Protein AF-A0A914MC31-F1 (afdb_monomer_lite)

Structure (mmCIF, N/CA/C/O backbone):
data_AF-A0A914MC31-F1
#
_entry.id   AF-A0A914MC31-F1
#
loop_
_atom_site.group_PDB
_atom_site.id
_atom_site.type_symbol
_atom_site.label_atom_id
_atom_site.label_alt_id
_atom_site.label_comp_id
_atom_site.label_asym_id
_atom_site.label_entity_id
_atom_site.label_seq_id
_atom_site.pdbx_PDB_ins_code
_atom_site.Cartn_x
_atom_site.Cartn_y
_atom_site.Cartn_z
_atom_site.occupancy
_atom_site.B_iso_or_equiv
_atom_site.auth_seq_id
_atom_site.auth_comp_id
_atom_site.auth_asym_id
_atom_site.auth_atom_id
_atom_site.pdbx_PDB_model_num
ATOM 1 N N . MET A 1 1 ? 20.622 55.349 9.984 1.00 47.53 1 MET A N 1
ATOM 2 C CA . MET A 1 1 ? 20.287 54.277 10.949 1.00 47.53 1 MET A CA 1
ATOM 3 C C . MET A 1 1 ? 21.203 53.096 10.656 1.00 47.53 1 MET A C 1
ATOM 5 O O . MET A 1 1 ? 21.374 52.812 9.478 1.00 47.53 1 MET A O 1
ATOM 9 N N . ASP A 1 2 ? 21.832 52.463 11.654 1.00 40.00 2 ASP A N 1
ATOM 10 C CA . ASP A 1 2 ? 22.682 51.282 11.408 1.00 40.00 2 ASP A CA 1
ATOM 11 C C . ASP A 1 2 ? 21.785 50.074 11.056 1.00 40.00 2 ASP A C 1
ATOM 13 O O . ASP A 1 2 ? 21.033 49.616 11.924 1.00 40.00 2 ASP A O 1
ATOM 17 N N . PRO A 1 3 ? 21.838 49.535 9.819 1.00 42.19 3 PRO A N 1
ATOM 18 C CA . PRO A 1 3 ? 20.983 48.425 9.386 1.00 42.19 3 PRO A CA 1
ATOM 19 C C . PRO A 1 3 ? 21.144 47.166 10.245 1.00 42.19 3 PRO A C 1
ATOM 21 O O . PRO A 1 3 ? 20.273 46.301 10.265 1.00 42.19 3 PRO A O 1
ATOM 24 N N . ARG A 1 4 ? 22.253 47.052 10.984 1.00 41.00 4 ARG A N 1
ATOM 25 C CA . ARG A 1 4 ?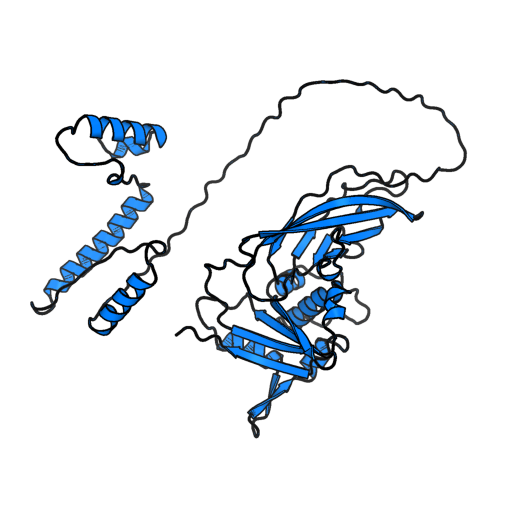 22.544 45.912 11.862 1.00 41.00 4 ARG A CA 1
ATOM 26 C C . ARG A 1 4 ? 21.631 45.863 13.089 1.00 41.00 4 ARG A C 1
ATOM 28 O O . ARG A 1 4 ? 21.454 44.783 13.650 1.00 41.00 4 ARG A O 1
ATOM 35 N N . LEU A 1 5 ? 21.046 46.996 13.489 1.00 44.22 5 LEU A N 1
ATOM 36 C CA . LEU A 1 5 ? 20.143 47.096 14.642 1.00 44.22 5 LEU A CA 1
ATOM 37 C C . LEU A 1 5 ? 18.710 46.644 14.321 1.00 44.22 5 LEU A C 1
ATOM 39 O O . LEU A 1 5 ? 17.993 46.242 15.233 1.00 44.22 5 LEU A O 1
ATOM 43 N N . LEU A 1 6 ? 18.324 46.609 13.039 1.00 45.72 6 LEU A N 1
ATOM 44 C CA . LEU A 1 6 ? 17.012 46.116 12.597 1.00 45.72 6 LEU A CA 1
ATOM 45 C C . LEU A 1 6 ? 16.826 44.620 12.884 1.00 45.72 6 LEU A C 1
ATOM 47 O O . LEU A 1 6 ? 15.713 44.167 13.105 1.00 45.72 6 LEU A O 1
ATOM 51 N N . ASN A 1 7 ? 17.919 43.861 12.979 1.00 42.78 7 ASN A N 1
ATOM 52 C CA . ASN A 1 7 ? 17.885 42.423 13.259 1.00 42.78 7 ASN A CA 1
ATOM 53 C C . ASN A 1 7 ? 17.535 42.073 14.715 1.00 42.78 7 ASN A C 1
ATOM 55 O O . ASN A 1 7 ? 17.417 40.893 15.036 1.00 42.78 7 ASN A O 1
ATOM 59 N N . LYS A 1 8 ? 17.437 43.067 15.608 1.00 46.97 8 LYS A N 1
ATOM 60 C CA . LYS A 1 8 ? 17.101 42.867 17.028 1.00 46.97 8 LYS A CA 1
ATOM 61 C C . LYS A 1 8 ? 15.636 43.162 17.355 1.00 46.97 8 LYS A C 1
ATOM 63 O O . LYS A 1 8 ? 15.238 42.982 18.499 1.00 46.97 8 LYS A O 1
ATOM 68 N N . ILE A 1 9 ? 14.862 43.616 16.374 1.00 49.84 9 ILE A N 1
ATOM 69 C CA . ILE A 1 9 ? 13.444 43.956 16.520 1.00 49.84 9 ILE A CA 1
ATOM 70 C C . ILE A 1 9 ? 12.590 43.029 15.654 1.00 49.84 9 ILE A C 1
ATOM 72 O O . ILE A 1 9 ? 13.090 42.413 14.707 1.00 49.84 9 ILE A O 1
ATOM 76 N N . SER A 1 10 ? 11.315 42.886 16.010 1.00 52.56 10 SER A N 1
ATOM 77 C CA . SER A 1 10 ? 10.409 41.930 15.366 1.00 52.56 10 SER A CA 1
ATOM 78 C C . SER A 1 10 ? 10.195 42.251 13.884 1.00 52.56 10 SER A C 1
ATOM 80 O O . SER A 1 10 ? 10.360 43.389 13.443 1.00 52.56 10 SER A O 1
ATOM 82 N N . ILE A 1 11 ? 9.806 41.254 13.082 1.00 47.78 11 ILE A N 1
ATOM 83 C CA . ILE A 1 11 ? 9.646 41.449 11.634 1.00 47.78 11 ILE A CA 1
ATOM 84 C C . ILE A 1 11 ? 8.566 42.490 11.305 1.00 47.78 11 ILE A C 1
ATOM 86 O O . ILE A 1 11 ? 8.736 43.268 10.369 1.00 47.78 11 ILE A O 1
ATOM 90 N N . GLN A 1 12 ? 7.505 42.586 12.118 1.00 50.78 12 GLN A N 1
ATOM 91 C CA . GLN A 1 12 ? 6.518 43.662 12.003 1.00 50.78 12 GLN A CA 1
ATOM 92 C C . GLN A 1 12 ? 7.138 45.049 12.244 1.00 50.78 12 GLN A C 1
ATOM 94 O O . GLN A 1 12 ? 6.858 45.978 11.485 1.00 50.78 12 GLN A O 1
ATOM 99 N N . GLU A 1 13 ? 8.014 45.202 13.239 1.00 54.34 13 GLU A N 1
ATOM 100 C CA . GLU A 1 13 ? 8.697 46.475 13.514 1.00 54.34 13 GLU A CA 1
ATOM 101 C C . GLU A 1 13 ? 9.736 46.824 12.442 1.00 54.34 13 GLU A C 1
ATOM 103 O O . GLU A 1 13 ? 9.889 47.995 12.089 1.00 54.34 13 GLU A O 1
ATOM 108 N N . GLN A 1 14 ? 10.403 45.826 11.852 1.00 51.56 14 GLN A N 1
ATOM 109 C CA . GLN A 1 14 ? 11.283 46.030 10.696 1.00 51.56 14 GLN A CA 1
ATOM 110 C C . GLN A 1 14 ? 10.497 46.562 9.492 1.00 51.56 14 GLN A C 1
ATOM 112 O O . GLN A 1 14 ? 10.895 47.562 8.892 1.00 51.56 14 GLN A O 1
ATOM 117 N N . PHE A 1 15 ? 9.340 45.965 9.185 1.00 50.34 15 PHE A N 1
ATOM 118 C CA . PHE A 1 15 ? 8.448 46.445 8.126 1.00 50.34 15 PHE A CA 1
ATOM 119 C C . PHE A 1 15 ? 7.983 47.882 8.372 1.00 50.34 15 PHE A C 1
ATOM 121 O O . PHE A 1 15 ? 7.946 48.690 7.441 1.00 50.34 15 PHE A O 1
ATOM 128 N N . GLN A 1 16 ? 7.674 48.225 9.622 1.00 57.97 16 GLN A N 1
ATOM 129 C CA . GLN A 1 16 ? 7.214 49.567 9.955 1.00 57.97 16 GLN A CA 1
ATOM 130 C C . GLN A 1 16 ? 8.337 50.611 9.944 1.00 57.97 16 GLN A C 1
ATOM 132 O O . GLN A 1 16 ? 8.122 51.753 9.529 1.00 57.97 16 GLN A O 1
ATOM 137 N N . THR A 1 17 ? 9.560 50.201 10.278 1.00 60.12 17 THR A N 1
ATOM 138 C CA . THR A 1 17 ? 10.767 51.033 10.167 1.00 60.12 17 THR A CA 1
ATOM 139 C C . THR A 1 17 ? 11.109 51.320 8.702 1.00 60.12 17 THR A C 1
ATOM 141 O O . THR A 1 17 ? 11.410 52.459 8.348 1.00 60.12 17 THR A O 1
ATOM 144 N N . VAL A 1 18 ? 10.979 50.318 7.826 1.00 54.88 18 VAL A N 1
ATOM 145 C CA . VAL A 1 18 ? 11.188 50.455 6.374 1.00 54.88 18 VAL A CA 1
ATOM 146 C C . VAL A 1 18 ? 10.116 51.340 5.730 1.00 54.88 18 VAL A C 1
ATOM 148 O O . VAL A 1 18 ? 10.457 52.238 4.962 1.00 54.88 18 VAL A O 1
ATOM 151 N N . LYS A 1 19 ? 8.836 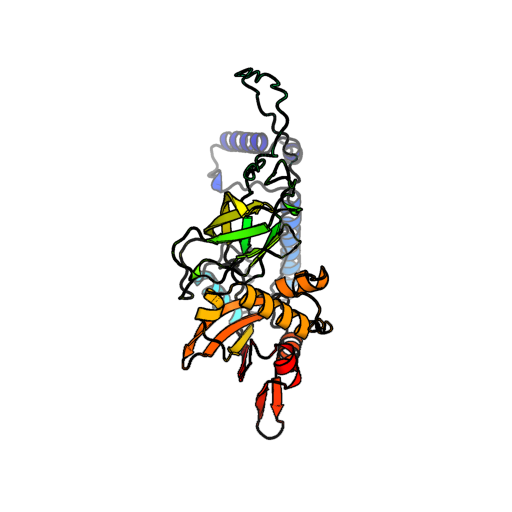51.180 6.100 1.00 55.59 19 LYS A N 1
ATOM 152 C CA . LYS A 1 19 ? 7.756 52.085 5.660 1.00 55.59 19 LYS A CA 1
ATOM 153 C C . LYS A 1 19 ? 8.003 53.535 6.081 1.00 55.59 19 LYS A C 1
ATOM 155 O O . LYS A 1 19 ? 7.802 54.447 5.282 1.00 55.59 19 LYS A O 1
ATOM 160 N N . THR A 1 20 ? 8.476 53.748 7.309 1.00 62.16 20 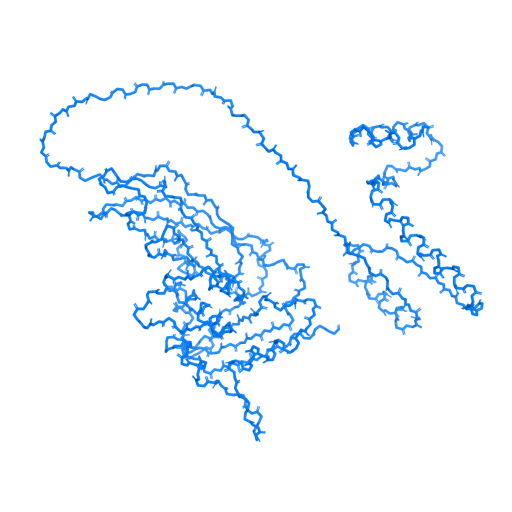THR A N 1
ATOM 161 C CA . THR A 1 20 ? 8.802 55.087 7.824 1.00 62.16 20 THR A CA 1
ATOM 162 C C . THR A 1 20 ? 9.966 55.704 7.043 1.00 62.16 20 THR A C 1
ATOM 164 O O . THR A 1 20 ? 9.860 56.840 6.590 1.00 62.16 20 THR A O 1
ATOM 167 N N . LEU A 1 21 ? 11.031 54.942 6.775 1.00 55.03 21 LEU A N 1
ATOM 168 C CA . LEU A 1 21 ? 12.175 55.380 5.961 1.00 55.03 21 LEU A CA 1
ATOM 169 C C . LEU A 1 21 ? 11.783 55.749 4.524 1.00 55.03 21 LEU A C 1
ATOM 171 O O . LEU A 1 21 ? 12.194 56.794 4.025 1.00 55.03 21 LEU A O 1
ATOM 175 N N . LEU A 1 22 ? 10.943 54.943 3.873 1.00 52.25 22 LEU A N 1
ATOM 176 C CA . LEU A 1 22 ? 10.451 55.237 2.523 1.00 52.25 22 LEU A CA 1
ATOM 177 C C . LEU A 1 22 ? 9.565 56.485 2.489 1.00 52.25 22 LEU A C 1
ATOM 179 O O . LEU A 1 22 ? 9.639 57.267 1.546 1.00 52.25 22 LEU A O 1
ATOM 183 N N . SER A 1 23 ? 8.797 56.737 3.553 1.00 56.56 23 SER A N 1
ATOM 184 C CA . SER A 1 23 ? 8.003 57.965 3.681 1.00 56.56 23 SER A CA 1
ATOM 185 C C . SER A 1 23 ? 8.845 59.235 3.872 1.00 56.56 23 SER A C 1
ATOM 187 O O . SER A 1 23 ? 8.339 60.335 3.648 1.00 56.56 23 SER A O 1
ATOM 189 N N . MET A 1 24 ? 10.121 59.099 4.257 1.00 53.97 24 MET A N 1
ATOM 190 C CA . MET A 1 24 ? 11.084 60.204 4.363 1.00 53.97 24 MET A CA 1
ATOM 191 C C . MET A 1 24 ? 11.838 60.459 3.047 1.00 53.97 24 MET A C 1
ATOM 193 O O . MET A 1 24 ? 12.352 61.553 2.840 1.00 53.97 24 MET A O 1
ATOM 197 N N . LEU A 1 25 ? 11.858 59.492 2.123 1.00 54.97 25 LEU A N 1
ATOM 198 C CA . LEU A 1 25 ? 12.579 59.539 0.842 1.00 54.97 25 LEU A CA 1
ATOM 199 C C . LEU A 1 25 ? 11.704 60.039 -0.327 1.00 54.97 25 LEU A C 1
ATOM 201 O O . LEU A 1 25 ? 11.872 59.598 -1.465 1.00 54.97 25 LEU A O 1
ATOM 205 N N . LYS A 1 26 ? 10.784 60.978 -0.054 1.00 47.59 26 LYS A N 1
ATOM 206 C CA . LYS A 1 26 ? 9.649 61.405 -0.911 1.00 47.59 26 LYS A CA 1
ATOM 207 C C . LYS A 1 26 ? 9.943 61.782 -2.375 1.00 47.59 26 LYS A C 1
ATOM 209 O O . LYS A 1 26 ? 8.991 61.899 -3.134 1.00 47.59 26 LYS A O 1
ATOM 214 N N . ASN A 1 27 ? 11.201 61.920 -2.794 1.00 49.31 27 ASN A N 1
ATOM 215 C CA . ASN A 1 27 ? 11.576 62.204 -4.188 1.00 49.31 27 ASN A CA 1
ATOM 216 C C . ASN A 1 27 ? 12.227 61.023 -4.929 1.00 49.31 27 ASN A C 1
ATOM 218 O O . ASN A 1 27 ? 12.765 61.209 -6.016 1.00 49.31 27 ASN A O 1
ATOM 222 N N . THR A 1 28 ? 12.183 59.808 -4.380 1.00 48.12 28 THR A N 1
ATOM 223 C CA . THR A 1 28 ? 12.681 58.609 -5.074 1.00 48.12 28 THR A CA 1
ATOM 224 C C . THR A 1 28 ? 11.545 57.624 -5.342 1.00 48.12 28 THR A C 1
ATOM 226 O O . THR A 1 28 ? 10.746 57.338 -4.455 1.00 48.12 28 THR A O 1
ATOM 229 N N . GLN A 1 29 ? 11.458 57.119 -6.581 1.00 48.12 29 GLN A N 1
ATOM 230 C CA . GLN A 1 29 ? 10.428 56.184 -7.075 1.00 48.12 29 GLN A CA 1
ATOM 231 C C . GLN A 1 29 ? 10.579 54.752 -6.515 1.00 48.12 29 GLN A C 1
ATOM 233 O O . GLN A 1 29 ? 10.345 53.777 -7.221 1.00 48.12 29 GLN A O 1
ATOM 238 N N . LEU A 1 30 ? 10.988 54.599 -5.258 1.00 41.56 30 LEU A N 1
ATOM 239 C CA . LEU A 1 30 ? 11.102 53.292 -4.614 1.00 41.56 30 LEU A CA 1
ATOM 240 C C . LEU A 1 30 ? 9.732 52.864 -4.078 1.00 41.56 30 LEU A C 1
ATOM 242 O O . LEU A 1 30 ? 9.217 53.450 -3.123 1.00 41.56 30 LEU A O 1
ATOM 246 N N . ARG A 1 31 ? 9.123 51.846 -4.697 1.00 42.47 31 ARG A N 1
ATOM 247 C CA . ARG A 1 31 ? 7.856 51.255 -4.242 1.00 42.47 31 ARG A CA 1
ATOM 248 C C . ARG A 1 31 ? 8.165 50.168 -3.213 1.00 42.47 31 ARG A C 1
ATOM 250 O O . ARG A 1 31 ? 9.202 49.519 -3.276 1.00 42.47 31 ARG A O 1
ATOM 257 N N . MET A 1 32 ? 7.248 49.896 -2.277 1.00 38.44 32 MET A N 1
ATOM 258 C CA . MET A 1 32 ? 7.446 48.795 -1.312 1.00 38.44 32 MET A CA 1
ATOM 259 C C . MET A 1 32 ? 7.639 47.428 -1.987 1.00 38.44 32 MET A C 1
ATOM 261 O O . MET A 1 32 ? 8.303 46.571 -1.417 1.00 38.44 32 MET A O 1
ATOM 265 N N . GLY A 1 33 ? 7.092 47.225 -3.190 1.00 38.06 33 GLY A N 1
ATOM 266 C CA . GLY A 1 33 ? 7.330 46.007 -3.974 1.00 38.06 33 GLY A CA 1
ATOM 267 C C . GLY A 1 33 ? 8.795 45.814 -4.386 1.00 38.06 33 GLY A C 1
ATOM 268 O O . GLY A 1 33 ? 9.215 44.684 -4.623 1.00 38.06 33 GLY A O 1
ATOM 269 N N . ASP A 1 34 ? 9.580 46.894 -4.390 1.00 37.88 34 ASP A N 1
ATOM 270 C CA . ASP A 1 34 ? 10.984 46.906 -4.806 1.00 37.88 34 ASP A CA 1
ATOM 271 C C . ASP A 1 34 ? 11.936 46.653 -3.623 1.00 37.88 34 ASP A C 1
ATOM 273 O O . ASP A 1 34 ? 13.131 46.418 -3.806 1.00 37.88 34 ASP A O 1
ATOM 277 N N . VAL A 1 35 ? 11.420 46.681 -2.387 1.00 38.72 35 VAL A N 1
ATOM 278 C CA . VAL A 1 35 ? 12.211 46.494 -1.167 1.00 38.72 35 VAL A CA 1
ATOM 279 C C . VAL A 1 35 ? 11.980 45.093 -0.617 1.00 38.72 35 VAL A C 1
ATOM 281 O O . VAL A 1 35 ? 11.004 44.825 0.083 1.00 38.72 35 VAL A O 1
ATOM 284 N N . ARG A 1 36 ? 12.916 44.186 -0.905 1.00 40.94 36 ARG A N 1
ATOM 285 C CA . ARG A 1 36 ? 12.921 42.834 -0.334 1.00 40.94 36 ARG A CA 1
ATOM 286 C C . ARG A 1 36 ? 13.782 42.796 0.932 1.00 40.94 36 ARG A C 1
ATOM 288 O O . ARG A 1 36 ? 14.968 43.120 0.900 1.00 40.94 36 ARG A O 1
ATOM 295 N N . ILE A 1 37 ? 13.179 42.405 2.055 1.00 42.41 37 ILE A N 1
ATOM 296 C CA . ILE A 1 37 ? 13.864 42.225 3.342 1.00 42.41 37 ILE A CA 1
ATOM 297 C C . ILE A 1 37 ? 14.233 40.749 3.473 1.00 42.41 37 ILE A C 1
ATOM 299 O O . ILE A 1 37 ? 13.364 39.883 3.393 1.00 42.41 37 ILE A O 1
ATOM 303 N N . PHE A 1 38 ? 15.515 40.460 3.690 1.00 45.47 38 PHE A N 1
ATOM 304 C CA . PHE A 1 38 ? 16.017 39.093 3.786 1.00 45.47 38 PHE A CA 1
ATOM 305 C C . PHE A 1 38 ? 16.661 38.816 5.152 1.00 45.47 38 PHE A C 1
ATOM 307 O O . PHE A 1 38 ? 17.344 39.692 5.690 1.00 45.47 38 PHE A O 1
ATOM 314 N N . PRO A 1 39 ? 16.533 37.590 5.697 1.00 40.59 39 PRO A N 1
ATOM 315 C CA . PRO A 1 39 ? 17.314 37.160 6.854 1.00 40.59 39 PRO A CA 1
ATOM 316 C C . PRO A 1 39 ? 18.818 37.282 6.575 1.00 40.59 39 PRO A C 1
ATOM 318 O O . PRO A 1 39 ? 19.272 37.010 5.465 1.00 40.59 39 PRO A O 1
ATOM 321 N N . ARG A 1 40 ? 19.633 37.628 7.580 1.00 42.25 40 ARG A N 1
ATOM 322 C CA . ARG A 1 40 ? 21.090 37.798 7.400 1.00 42.25 40 ARG A CA 1
ATOM 323 C C . ARG A 1 40 ? 21.762 36.579 6.752 1.00 42.25 40 ARG A C 1
ATOM 325 O O . ARG A 1 40 ? 22.634 36.753 5.912 1.00 42.25 40 ARG A O 1
ATOM 332 N N . SER A 1 41 ? 21.321 35.363 7.076 1.00 43.75 41 SER A N 1
ATOM 333 C CA . SER A 1 41 ? 21.832 34.121 6.474 1.00 43.75 41 SER A CA 1
ATOM 334 C C . SER A 1 41 ? 21.543 34.001 4.972 1.00 43.75 41 SER A C 1
ATOM 336 O O . SER A 1 41 ? 22.281 33.329 4.255 1.00 43.75 41 SER A O 1
ATOM 338 N N . TYR A 1 42 ? 20.483 34.644 4.483 1.00 46.06 42 TYR A N 1
ATOM 339 C CA . TYR A 1 42 ? 20.188 34.773 3.059 1.00 46.06 42 TYR A CA 1
ATOM 340 C C . TYR A 1 42 ? 21.088 35.833 2.418 1.00 46.06 42 TYR A C 1
ATOM 342 O O . TYR A 1 42 ? 21.636 35.614 1.346 1.00 46.06 42 TYR A O 1
ATOM 350 N N . LEU A 1 43 ? 21.313 36.954 3.106 1.00 46.62 43 LEU A N 1
ATOM 351 C CA . LEU A 1 43 ? 22.122 38.063 2.599 1.00 46.62 43 LEU A CA 1
ATOM 352 C C . LEU A 1 43 ? 23.620 37.713 2.517 1.00 46.62 43 LEU A C 1
ATOM 354 O O . LEU A 1 43 ? 24.282 38.102 1.561 1.00 46.62 43 LEU A O 1
ATOM 358 N N . GLU A 1 44 ? 24.147 36.922 3.459 1.00 49.12 44 GLU A N 1
ATOM 359 C CA . GLU A 1 44 ? 25.516 36.382 3.373 1.00 49.12 44 GLU A CA 1
ATOM 360 C C . GLU A 1 44 ? 25.662 35.349 2.241 1.00 49.12 44 GLU A C 1
ATOM 362 O O . GLU A 1 44 ? 26.697 35.309 1.579 1.00 49.12 44 GLU A O 1
ATOM 367 N N . ARG A 1 45 ? 24.617 34.559 1.949 1.00 52.69 45 ARG A N 1
ATOM 368 C CA . ARG A 1 45 ? 24.602 33.617 0.814 1.00 52.69 45 ARG A CA 1
ATOM 369 C C . ARG A 1 45 ? 24.474 34.326 -0.532 1.00 52.69 45 ARG A C 1
ATOM 371 O O . ARG A 1 45 ? 25.203 33.997 -1.458 1.00 52.69 45 ARG A O 1
ATOM 378 N N . TYR A 1 46 ? 23.634 35.354 -0.615 1.00 50.97 46 TYR A N 1
ATOM 379 C CA . TYR A 1 46 ? 23.567 36.240 -1.774 1.00 50.97 46 TYR A CA 1
ATOM 380 C C . TYR A 1 46 ? 24.924 36.904 -2.026 1.00 50.97 46 TYR A C 1
ATOM 382 O O . TYR A 1 46 ? 25.436 36.853 -3.137 1.00 50.97 46 TYR A O 1
ATOM 390 N N . ARG A 1 47 ? 25.575 37.429 -0.978 1.00 54.53 47 ARG A N 1
ATOM 391 C CA . ARG A 1 47 ? 26.940 37.971 -1.069 1.00 54.53 47 ARG A CA 1
ATOM 392 C C . ARG A 1 47 ? 27.968 36.934 -1.501 1.00 54.53 47 ARG A C 1
ATOM 394 O O . ARG A 1 47 ? 28.893 37.307 -2.213 1.00 54.53 47 ARG A O 1
ATOM 401 N N . LEU A 1 48 ? 27.830 35.673 -1.092 1.00 56.22 48 LEU A N 1
ATOM 402 C CA . LEU A 1 48 ? 28.703 34.587 -1.535 1.00 56.22 48 LEU A CA 1
ATOM 403 C C . LEU A 1 48 ? 28.550 34.348 -3.041 1.00 56.22 48 LEU A C 1
ATOM 405 O O . LEU A 1 48 ? 29.551 34.379 -3.744 1.00 56.22 48 LEU A O 1
ATOM 409 N N . VAL A 1 49 ? 27.316 34.224 -3.538 1.00 51.94 49 VAL A N 1
ATOM 410 C CA . VAL A 1 49 ? 27.023 34.096 -4.978 1.00 51.94 49 VAL A CA 1
ATOM 411 C C . VAL A 1 49 ? 27.535 35.314 -5.745 1.00 51.94 49 VAL A C 1
ATOM 413 O O . VAL A 1 49 ? 28.242 35.170 -6.734 1.00 51.94 49 VAL A O 1
ATOM 416 N N . THR A 1 50 ? 27.276 36.527 -5.254 1.00 52.88 50 THR A N 1
ATOM 417 C CA . THR A 1 50 ? 27.793 37.762 -5.854 1.00 52.88 50 THR A CA 1
ATOM 418 C C . THR A 1 50 ? 29.325 37.804 -5.845 1.00 52.88 50 THR A C 1
ATOM 420 O O . THR A 1 50 ? 29.924 38.211 -6.832 1.00 52.88 50 THR A O 1
ATOM 423 N N . LYS A 1 51 ? 29.988 37.347 -4.776 1.00 61.69 51 LYS A N 1
ATOM 424 C CA . LYS A 1 51 ? 31.453 37.256 -4.697 1.00 61.69 51 LYS A CA 1
ATOM 425 C C . LYS A 1 51 ? 32.004 36.234 -5.693 1.00 61.69 51 LYS A C 1
ATOM 427 O O . LYS A 1 51 ? 33.005 36.526 -6.338 1.00 61.69 51 LYS A O 1
ATOM 432 N N . THR A 1 52 ? 31.347 35.087 -5.853 1.00 56.25 52 THR A N 1
ATOM 433 C CA . THR A 1 52 ? 31.683 34.078 -6.866 1.00 56.25 52 THR A CA 1
ATOM 434 C C . THR A 1 52 ? 31.508 34.640 -8.276 1.00 56.25 52 THR A C 1
ATOM 436 O O . THR A 1 52 ? 32.402 34.474 -9.098 1.00 56.25 52 THR A O 1
ATOM 439 N N . LEU A 1 53 ? 30.437 35.397 -8.533 1.00 53.03 53 LEU A N 1
ATOM 440 C CA . LEU A 1 53 ? 30.226 36.109 -9.798 1.00 53.03 53 LEU A CA 1
ATOM 441 C C . LEU A 1 53 ? 31.302 37.175 -10.053 1.00 53.03 53 LEU A C 1
ATOM 443 O O . LEU A 1 53 ? 31.802 37.266 -11.168 1.00 53.03 53 LEU A O 1
ATOM 447 N N . TYR A 1 54 ? 31.725 37.932 -9.034 1.00 55.38 54 TYR A N 1
ATOM 448 C CA . TYR A 1 54 ? 32.844 38.876 -9.153 1.00 55.38 54 TYR A CA 1
ATOM 449 C C . TYR A 1 54 ? 34.183 38.174 -9.407 1.00 55.38 54 TYR A C 1
ATOM 451 O O . TYR A 1 54 ? 34.996 38.685 -10.170 1.00 55.38 54 TYR A O 1
ATOM 459 N N . GLN A 1 55 ? 34.416 37.009 -8.798 1.00 58.59 55 GLN A N 1
ATOM 460 C CA . GLN A 1 55 ? 35.617 36.201 -9.029 1.00 58.59 55 GLN A CA 1
ATOM 461 C C . GLN A 1 55 ? 35.636 35.606 -10.445 1.00 58.59 55 GLN A C 1
ATOM 463 O O . GLN A 1 55 ? 36.666 35.658 -11.118 1.00 58.59 55 GLN A O 1
ATOM 468 N N . LEU A 1 56 ? 34.490 35.117 -10.928 1.00 55.94 56 LEU A N 1
ATOM 469 C CA . LEU A 1 56 ? 34.285 34.708 -12.320 1.00 55.94 56 LEU A CA 1
ATOM 470 C C . LEU A 1 56 ? 34.538 35.884 -13.275 1.00 55.94 56 LEU A C 1
ATOM 472 O O . LEU A 1 56 ? 35.350 35.754 -14.184 1.00 55.94 56 LEU A O 1
ATOM 476 N N . ALA A 1 57 ? 33.950 37.054 -13.011 1.00 51.44 57 ALA A N 1
ATOM 477 C CA . ALA A 1 57 ? 34.163 38.274 -13.792 1.00 51.44 57 ALA A CA 1
ATOM 478 C C . ALA A 1 57 ? 35.630 38.740 -13.797 1.00 51.44 57 ALA A C 1
ATOM 480 O O . ALA A 1 57 ? 36.134 39.162 -14.832 1.00 51.44 57 ALA A O 1
ATOM 481 N N . SER A 1 58 ? 36.359 38.616 -12.682 1.00 55.81 58 SER A N 1
ATOM 482 C CA . SER A 1 58 ? 37.788 38.962 -12.640 1.00 55.81 58 SER A CA 1
ATOM 483 C C . SER A 1 58 ? 38.677 37.993 -13.427 1.00 55.81 58 SER A C 1
ATOM 485 O O . SER A 1 58 ? 39.723 38.402 -13.925 1.00 55.81 58 SER A O 1
ATOM 487 N N . ASN A 1 59 ? 38.247 36.737 -13.588 1.00 53.81 59 ASN A N 1
ATOM 488 C CA . ASN A 1 59 ? 38.930 35.737 -14.414 1.00 53.81 59 ASN A CA 1
ATOM 489 C C . ASN A 1 59 ? 38.600 35.884 -15.912 1.00 53.81 59 ASN A C 1
ATOM 491 O O . ASN A 1 59 ? 39.331 35.360 -16.751 1.00 53.81 59 ASN A O 1
ATOM 495 N N . ILE A 1 60 ? 37.531 36.613 -16.255 1.00 48.53 60 ILE A N 1
ATOM 496 C CA . ILE A 1 60 ? 37.105 36.884 -17.637 1.00 48.53 60 ILE A CA 1
ATOM 497 C C . ILE A 1 60 ? 38.010 37.915 -18.335 1.00 48.53 60 ILE A C 1
ATOM 499 O O . ILE A 1 60 ? 38.124 37.874 -19.553 1.00 48.53 60 ILE A O 1
ATOM 503 N N . ASN A 1 61 ? 38.772 38.737 -17.601 1.00 49.34 61 ASN A N 1
ATOM 504 C CA . ASN A 1 61 ? 39.783 39.640 -18.187 1.00 49.34 61 ASN A CA 1
ATOM 505 C C . ASN A 1 61 ? 40.936 38.913 -18.925 1.00 49.34 61 ASN A C 1
ATOM 507 O O . ASN A 1 61 ? 41.788 39.570 -19.515 1.00 49.34 61 ASN A O 1
ATOM 511 N N . ASN A 1 62 ? 40.986 37.577 -18.864 1.00 51.22 62 ASN A N 1
ATOM 512 C CA . ASN A 1 62 ? 41.931 36.724 -19.593 1.00 51.22 62 ASN A CA 1
ATOM 513 C C . ASN A 1 62 ? 41.331 36.080 -20.859 1.00 51.22 62 ASN A C 1
ATOM 515 O O . ASN A 1 62 ? 42.040 35.355 -21.556 1.00 51.22 62 ASN A O 1
ATOM 519 N N . TYR A 1 63 ? 40.046 36.305 -21.145 1.00 48.66 63 TYR A N 1
ATOM 520 C CA . TYR A 1 63 ? 39.408 35.879 -22.388 1.00 48.66 63 TYR A CA 1
ATOM 521 C C . TYR A 1 63 ? 39.386 37.040 -23.385 1.00 48.66 63 TYR A C 1
ATOM 523 O O . TYR A 1 63 ? 39.193 38.194 -23.011 1.00 48.66 63 TYR A O 1
ATOM 531 N N . ASP A 1 64 ? 39.636 36.710 -24.650 1.00 47.25 64 ASP A N 1
ATOM 532 C CA . ASP A 1 64 ? 39.734 37.637 -25.778 1.00 47.25 64 ASP A CA 1
ATOM 533 C C . ASP A 1 64 ? 38.549 38.629 -25.809 1.00 47.25 64 ASP A C 1
ATOM 535 O O . ASP A 1 64 ? 37.411 38.242 -25.529 1.00 47.25 64 ASP A O 1
ATOM 539 N N . ASN A 1 65 ? 38.807 39.899 -26.147 1.00 48.94 65 ASN A N 1
ATOM 540 C CA . ASN A 1 65 ? 37.922 41.075 -25.966 1.00 48.94 65 ASN A CA 1
ATOM 541 C C . ASN A 1 65 ? 36.557 41.037 -26.707 1.00 48.94 65 ASN A C 1
ATOM 543 O O . ASN A 1 65 ? 35.866 42.052 -26.779 1.00 48.94 65 ASN A O 1
ATOM 547 N N . ASN A 1 66 ? 36.147 39.892 -27.251 1.00 45.22 66 ASN A N 1
ATOM 548 C CA . ASN A 1 66 ? 34.934 39.719 -28.051 1.00 45.22 66 ASN A CA 1
ATOM 549 C C . ASN A 1 66 ? 33.841 38.864 -27.376 1.00 45.22 66 ASN A C 1
ATOM 551 O O . ASN A 1 66 ? 32.849 38.533 -28.023 1.00 45.22 66 ASN A O 1
ATOM 555 N N . GLY A 1 67 ? 33.983 38.500 -26.097 1.00 44.09 67 GLY A N 1
ATOM 556 C CA . GLY A 1 67 ? 32.966 37.742 -25.357 1.00 44.09 67 GLY A CA 1
ATOM 557 C C . GLY A 1 67 ? 32.019 38.624 -24.533 1.00 44.09 67 GLY A C 1
ATOM 558 O O . GLY A 1 67 ? 32.465 39.377 -23.672 1.00 44.09 67 GLY A O 1
ATOM 559 N N . VAL A 1 68 ? 30.703 38.494 -24.741 1.00 41.72 68 VAL A N 1
ATOM 560 C CA . VAL A 1 68 ? 29.675 39.060 -23.846 1.00 41.72 68 VAL A CA 1
ATOM 561 C C . VAL A 1 68 ? 29.310 38.014 -22.795 1.00 41.72 68 VAL A C 1
ATOM 563 O O . VAL A 1 68 ? 28.966 36.888 -23.142 1.00 41.72 68 VAL A O 1
ATOM 566 N N . VAL A 1 69 ? 29.359 38.384 -21.512 1.00 41.81 69 VAL A N 1
ATOM 567 C CA . VAL A 1 69 ? 28.983 37.497 -20.401 1.00 41.81 69 VAL A CA 1
ATOM 568 C C . VAL A 1 69 ? 27.712 38.010 -19.736 1.00 41.81 69 VAL A C 1
ATOM 570 O O . VAL A 1 69 ? 27.665 39.143 -19.259 1.00 41.81 69 VAL A O 1
ATOM 573 N N . ILE A 1 70 ? 26.687 37.158 -19.681 1.00 40.34 70 ILE A N 1
ATOM 574 C CA . ILE A 1 70 ? 25.411 37.431 -19.014 1.00 40.34 70 ILE A CA 1
ATOM 575 C C . ILE A 1 70 ? 25.298 36.494 -17.809 1.00 40.34 70 ILE A C 1
ATOM 577 O O . ILE A 1 70 ? 25.395 35.279 -17.951 1.00 40.34 70 ILE A O 1
ATOM 581 N N . ALA A 1 71 ? 25.092 37.059 -16.618 1.00 41.50 71 ALA A N 1
ATOM 582 C CA . ALA A 1 71 ? 24.874 36.307 -15.385 1.00 41.50 71 ALA A CA 1
ATOM 583 C C . ALA A 1 71 ? 23.437 36.521 -14.894 1.00 41.50 71 ALA A C 1
ATOM 585 O O . ALA A 1 71 ? 23.044 37.649 -14.592 1.00 41.50 71 ALA A O 1
ATOM 586 N N . LEU A 1 72 ? 22.663 35.439 -14.804 1.00 43.53 72 LEU A N 1
ATOM 587 C CA . LEU A 1 72 ? 21.261 35.457 -14.385 1.00 43.53 72 LEU A CA 1
ATOM 588 C C . LEU A 1 72 ? 21.109 34.716 -13.054 1.00 43.53 72 LEU A C 1
ATOM 590 O O . LEU A 1 72 ? 21.664 33.637 -12.867 1.00 43.53 72 LEU A O 1
ATOM 594 N N . ASN A 1 73 ? 20.358 35.302 -12.122 1.00 41.66 73 ASN A N 1
ATOM 595 C CA . ASN A 1 73 ? 19.993 34.661 -10.861 1.00 41.66 73 ASN A CA 1
ATOM 596 C C . ASN A 1 73 ? 18.522 34.263 -10.948 1.00 41.66 73 ASN A C 1
ATOM 598 O O . ASN A 1 73 ? 17.658 35.135 -10.860 1.00 41.66 73 ASN A O 1
ATOM 602 N N . ILE A 1 74 ? 18.255 32.977 -11.172 1.00 45.56 74 ILE A N 1
ATOM 603 C CA . ILE A 1 74 ? 16.907 32.489 -11.453 1.00 45.56 74 ILE A CA 1
ATOM 604 C C . ILE A 1 74 ? 16.470 31.535 -10.345 1.00 45.56 74 ILE A C 1
ATOM 606 O O . ILE A 1 74 ? 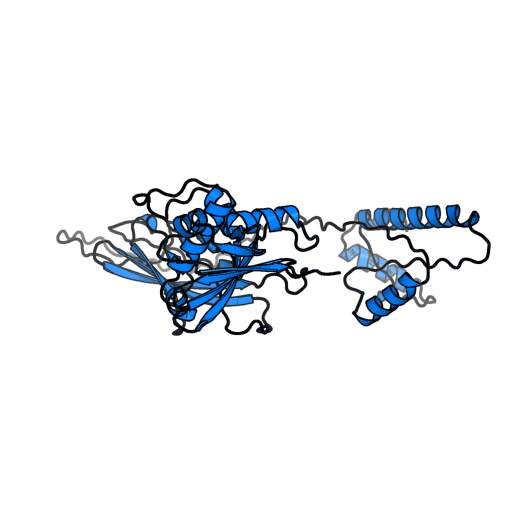17.159 30.562 -10.040 1.00 45.56 74 ILE A O 1
ATOM 610 N N . SER A 1 75 ? 15.336 31.834 -9.712 1.00 44.97 75 SER A N 1
ATOM 611 C CA . SER A 1 75 ? 14.753 30.961 -8.698 1.00 44.97 75 SER A CA 1
ATOM 612 C C . SER A 1 75 ? 13.859 29.907 -9.365 1.00 44.97 75 SER A C 1
ATOM 614 O O . SER A 1 75 ? 13.145 30.207 -10.318 1.00 44.97 75 SER A O 1
ATOM 616 N N . CYS A 1 76 ? 13.889 28.657 -8.888 1.00 38.66 76 CYS A N 1
ATOM 617 C CA . CYS A 1 76 ? 13.276 27.512 -9.587 1.00 38.66 76 CYS A CA 1
ATOM 618 C C . CYS A 1 76 ? 11.738 27.561 -9.719 1.00 38.66 76 CYS A C 1
ATOM 620 O O . CYS A 1 76 ? 11.164 26.656 -10.309 1.00 38.66 76 CYS A O 1
ATOM 622 N N . GLY A 1 77 ? 11.069 28.576 -9.162 1.00 41.44 77 GLY A N 1
ATOM 623 C CA . GLY A 1 77 ? 9.629 28.806 -9.328 1.00 41.44 77 GLY A CA 1
ATOM 624 C C . GLY A 1 77 ? 9.278 29.956 -10.279 1.00 41.44 77 GLY A C 1
ATOM 625 O O . GLY A 1 77 ? 8.103 30.278 -10.407 1.00 41.44 77 GLY A O 1
ATOM 626 N N . GLU A 1 78 ? 10.271 30.604 -10.895 1.00 39.66 78 GLU A N 1
ATOM 627 C CA . GLU A 1 78 ? 10.090 31.770 -11.777 1.00 39.66 78 GLU A CA 1
ATOM 628 C C . GLU A 1 78 ? 10.399 31.461 -13.257 1.00 39.66 78 GLU A C 1
ATOM 630 O O . GLU A 1 78 ? 10.327 32.364 -14.085 1.00 39.66 78 GLU A O 1
ATOM 635 N N . ILE A 1 79 ? 10.735 30.210 -13.598 1.00 46.72 79 ILE A N 1
ATOM 636 C CA . ILE A 1 79 ? 10.965 29.773 -14.985 1.00 46.72 79 ILE A CA 1
ATOM 637 C C . ILE A 1 79 ? 9.701 29.083 -15.481 1.00 46.72 79 ILE A C 1
ATOM 639 O O . ILE A 1 79 ? 9.365 27.998 -15.010 1.00 46.72 79 ILE A O 1
ATOM 643 N N . ASP A 1 80 ? 9.011 29.717 -16.419 1.00 44.97 80 ASP A N 1
ATOM 644 C CA . ASP A 1 80 ? 7.953 29.090 -17.199 1.00 44.97 80 ASP A CA 1
ATOM 645 C C . ASP A 1 80 ? 8.535 28.367 -18.428 1.00 44.97 80 ASP A C 1
ATOM 647 O O . ASP A 1 80 ? 9.705 28.542 -18.787 1.00 44.97 80 ASP A O 1
ATOM 651 N N . ASP A 1 81 ? 7.728 27.510 -19.059 1.00 46.81 81 ASP A N 1
ATOM 652 C CA . ASP A 1 81 ? 8.143 26.728 -20.234 1.00 46.81 81 ASP A CA 1
ATOM 653 C C . ASP A 1 81 ? 8.777 27.601 -21.350 1.00 46.81 81 ASP A C 1
ATOM 655 O O . ASP A 1 81 ? 9.841 27.232 -21.850 1.00 46.81 81 ASP A O 1
ATOM 659 N N . PRO A 1 82 ? 8.252 28.807 -21.674 1.00 44.00 82 PRO A N 1
ATOM 660 C CA . PRO A 1 82 ? 8.872 29.705 -22.652 1.00 44.00 82 PRO A CA 1
ATOM 661 C C . PRO A 1 82 ? 10.261 30.212 -22.245 1.00 44.00 82 PRO A C 1
ATOM 663 O O . PRO A 1 82 ? 11.140 30.356 -23.095 1.00 44.00 82 PRO A O 1
ATOM 666 N N . ALA A 1 83 ? 10.486 30.497 -20.957 1.00 45.84 83 ALA A N 1
ATOM 667 C CA . ALA A 1 83 ? 11.798 30.911 -20.470 1.00 45.84 83 ALA A CA 1
ATOM 668 C C . ALA A 1 83 ? 12.813 29.759 -20.517 1.00 45.84 83 ALA A C 1
ATOM 670 O O . ALA A 1 83 ? 13.977 30.001 -20.838 1.00 45.84 83 ALA A O 1
ATOM 671 N N . SER A 1 84 ? 12.386 28.517 -20.256 1.00 54.59 84 SER A N 1
ATOM 672 C CA . SER A 1 84 ? 13.238 27.331 -20.445 1.00 54.59 84 SER A CA 1
ATOM 673 C C . SER A 1 84 ? 13.665 27.159 -21.899 1.00 54.59 84 SER A C 1
ATOM 675 O O . SER A 1 84 ? 14.843 26.918 -22.152 1.00 54.59 84 SER A O 1
ATOM 677 N N . ASP A 1 85 ? 12.749 27.330 -22.853 1.00 48.06 85 ASP A N 1
ATOM 678 C CA . ASP A 1 85 ? 13.052 27.173 -24.279 1.00 48.06 85 ASP A CA 1
ATOM 679 C C . ASP A 1 85 ? 14.091 28.198 -24.761 1.00 48.06 85 ASP A C 1
ATOM 681 O O . ASP A 1 85 ? 15.052 27.836 -25.439 1.00 48.06 85 ASP A O 1
ATOM 685 N N . ILE A 1 86 ? 13.976 29.457 -24.321 1.00 47.94 86 ILE A N 1
ATOM 686 C CA . ILE A 1 86 ? 14.942 30.520 -24.644 1.00 47.94 86 ILE A CA 1
ATOM 687 C C . ILE A 1 86 ? 16.304 30.257 -23.980 1.00 47.94 86 ILE A C 1
ATOM 689 O O . ILE A 1 86 ? 17.347 30.476 -24.595 1.00 47.94 86 ILE A O 1
ATOM 693 N N . ILE A 1 87 ? 16.322 29.781 -22.729 1.00 53.28 87 ILE A N 1
ATOM 694 C CA . ILE A 1 87 ? 17.569 29.424 -22.031 1.00 53.28 87 ILE A CA 1
ATOM 695 C C . ILE A 1 87 ? 18.274 28.271 -22.755 1.00 53.28 87 ILE A C 1
ATOM 697 O O . ILE A 1 87 ? 19.490 28.328 -22.930 1.00 53.28 87 ILE A O 1
ATOM 701 N N . ASN A 1 88 ? 17.523 27.267 -23.212 1.00 51.97 88 ASN A N 1
ATOM 702 C CA . ASN A 1 88 ? 18.052 26.115 -23.942 1.00 51.97 88 ASN A CA 1
ATOM 703 C C . ASN A 1 88 ? 18.586 26.504 -25.331 1.00 51.97 88 ASN A C 1
ATOM 705 O O . ASN A 1 88 ? 19.665 26.063 -25.714 1.00 51.97 88 ASN A O 1
ATOM 709 N N . GLU A 1 89 ? 17.891 27.385 -26.055 1.00 48.53 89 GLU A N 1
ATOM 710 C CA . GLU A 1 89 ? 18.338 27.879 -27.365 1.00 48.53 89 GLU A CA 1
ATOM 711 C C . GLU A 1 89 ? 19.645 28.689 -27.265 1.00 48.53 89 GLU A C 1
ATOM 713 O O . GLU A 1 89 ? 20.527 28.582 -28.116 1.00 48.53 89 GLU A O 1
ATOM 718 N N . VAL A 1 90 ? 19.814 29.468 -26.191 1.00 46.25 90 VAL A N 1
ATOM 719 C CA . VAL A 1 90 ? 21.033 30.259 -25.945 1.00 46.25 90 VAL A CA 1
ATOM 720 C C . VAL A 1 90 ? 22.182 29.394 -25.401 1.00 46.25 90 VAL A C 1
ATOM 722 O O . VAL A 1 90 ? 23.349 29.651 -25.713 1.00 46.25 90 VAL A O 1
ATOM 725 N N . ALA A 1 91 ? 21.867 28.359 -24.619 1.00 51.88 91 ALA A N 1
ATOM 726 C CA . ALA A 1 91 ? 22.817 27.405 -24.048 1.00 51.88 91 ALA A CA 1
ATOM 727 C C . ALA A 1 91 ? 23.568 26.579 -25.109 1.00 51.88 91 ALA A C 1
ATOM 729 O O . ALA A 1 91 ? 24.743 26.266 -24.915 1.00 51.88 91 ALA A O 1
ATOM 730 N N . ASP A 1 92 ? 22.930 26.272 -26.241 1.00 46.53 92 ASP A N 1
ATOM 731 C CA . ASP A 1 92 ? 23.546 25.495 -27.327 1.00 46.53 92 ASP A CA 1
ATOM 732 C C . ASP A 1 92 ? 24.597 26.285 -28.131 1.00 46.53 92 ASP A C 1
ATOM 734 O O . ASP A 1 92 ? 25.434 25.694 -28.819 1.00 46.53 92 ASP A O 1
ATOM 738 N N . VAL A 1 93 ? 24.585 27.621 -28.050 1.00 41.09 93 VAL A N 1
ATOM 739 C CA . VAL A 1 93 ? 25.413 28.496 -28.901 1.00 41.09 93 VAL A CA 1
ATOM 740 C C . VAL A 1 93 ? 26.603 29.106 -28.151 1.00 41.09 93 VAL A C 1
ATOM 742 O O . VAL A 1 93 ? 27.607 29.454 -28.777 1.00 41.09 93 VAL A O 1
ATOM 745 N N . LEU A 1 94 ? 26.543 29.226 -26.820 1.00 44.59 94 LEU A N 1
ATOM 746 C CA . LEU A 1 94 ? 27.583 29.879 -26.015 1.00 44.59 94 LEU A CA 1
ATOM 747 C C . LEU A 1 94 ? 28.112 28.966 -24.899 1.00 44.59 94 LEU A C 1
ATOM 749 O O . LEU A 1 94 ? 27.330 28.281 -24.246 1.00 44.59 94 LEU A O 1
ATOM 753 N N . PRO A 1 95 ? 29.425 28.976 -24.603 1.00 43.72 95 PRO A N 1
ATOM 754 C CA . PRO A 1 95 ? 29.962 28.238 -23.466 1.00 43.72 95 PRO A CA 1
ATOM 755 C C . PRO A 1 95 ? 29.477 28.874 -22.153 1.00 43.72 95 PRO A C 1
ATOM 757 O O . PRO A 1 95 ? 29.859 29.998 -21.826 1.00 43.72 95 PRO A O 1
ATOM 760 N N . PHE A 1 96 ? 28.654 28.158 -21.383 1.00 40.66 96 PHE A N 1
ATOM 761 C CA . PHE A 1 96 ? 28.165 28.602 -20.074 1.00 40.66 96 PHE A CA 1
ATOM 762 C C . PHE A 1 96 ? 28.578 27.637 -18.955 1.00 40.66 96 PHE A C 1
ATOM 764 O O . PHE A 1 96 ? 28.831 26.453 -19.177 1.00 40.66 96 PHE A O 1
ATOM 771 N N . GLN A 1 97 ? 28.661 28.159 -17.729 1.00 37.72 97 GLN A N 1
ATOM 772 C CA . GLN A 1 97 ? 28.977 27.390 -16.528 1.00 37.72 97 GLN A CA 1
ATOM 773 C C . GLN A 1 97 ? 27.854 27.569 -15.506 1.00 37.72 97 GLN A C 1
ATOM 775 O O . GLN A 1 97 ? 27.590 28.681 -15.052 1.00 37.72 97 GLN A O 1
ATOM 780 N N . VAL A 1 98 ? 27.200 26.468 -15.136 1.00 40.28 98 VAL A N 1
ATOM 781 C CA . VAL A 1 98 ? 26.140 26.457 -14.121 1.00 40.28 98 VAL A CA 1
ATOM 782 C C . VAL A 1 98 ? 26.760 26.187 -12.756 1.00 40.28 98 VAL A C 1
ATOM 784 O O . VAL A 1 98 ? 27.505 25.222 -12.584 1.00 40.28 98 VAL A O 1
ATOM 787 N N . VAL A 1 99 ? 26.452 27.037 -11.777 1.00 34.69 99 VAL A N 1
ATOM 788 C CA . VAL A 1 99 ? 26.844 26.838 -10.377 1.00 34.69 99 VAL A CA 1
ATOM 789 C C . VAL A 1 99 ? 25.577 26.587 -9.569 1.00 34.69 99 VAL A C 1
ATOM 791 O O . VAL A 1 99 ? 24.789 27.500 -9.335 1.00 34.69 99 VAL A O 1
ATOM 794 N N . GLU A 1 100 ? 25.372 25.333 -9.176 1.00 35.66 100 GLU A N 1
ATOM 795 C CA . GLU A 1 100 ? 24.199 24.889 -8.424 1.00 35.66 100 GLU A CA 1
ATOM 796 C C . GLU A 1 100 ? 24.384 25.114 -6.912 1.00 35.66 100 GLU A C 1
ATOM 798 O O . GLU A 1 100 ? 25.479 24.946 -6.367 1.00 35.66 100 GLU A O 1
ATOM 803 N N . GLY A 1 101 ? 23.310 25.489 -6.213 1.00 32.38 101 GLY A N 1
ATOM 804 C CA . GLY A 1 101 ? 23.294 25.625 -4.756 1.00 32.38 101 GLY A CA 1
ATOM 805 C C . GLY A 1 101 ? 21.964 25.169 -4.157 1.00 32.38 101 GLY A C 1
ATOM 806 O O . GLY A 1 101 ? 20.901 25.575 -4.616 1.00 32.38 101 GLY A O 1
ATOM 807 N N . GLU A 1 102 ? 22.018 24.340 -3.109 1.00 33.97 102 GLU A N 1
ATOM 808 C CA . GLU A 1 102 ? 20.834 23.773 -2.446 1.00 33.97 102 GLU A CA 1
ATOM 809 C C . GLU A 1 102 ? 20.256 24.733 -1.386 1.00 33.97 102 GLU A C 1
ATOM 811 O O . GLU A 1 102 ? 20.954 25.233 -0.496 1.00 33.97 102 GLU A O 1
ATOM 816 N N . LEU A 1 103 ? 18.942 24.962 -1.452 1.00 32.91 103 LEU A N 1
ATOM 817 C CA . LEU A 1 103 ? 18.194 25.836 -0.548 1.00 32.91 103 LEU A CA 1
ATOM 818 C C . LEU A 1 103 ? 17.412 24.996 0.471 1.00 32.91 103 LEU A C 1
ATOM 820 O O . LEU A 1 103 ? 16.298 24.546 0.214 1.00 32.91 103 LEU A O 1
ATOM 824 N N . ARG A 1 104 ? 17.981 24.798 1.665 1.00 33.72 104 ARG A N 1
ATOM 825 C CA . ARG A 1 104 ? 17.260 24.169 2.783 1.00 33.72 104 ARG A CA 1
ATOM 826 C C . ARG A 1 104 ? 16.511 25.203 3.614 1.00 33.72 104 ARG A C 1
ATOM 828 O O . ARG A 1 104 ? 17.082 26.194 4.072 1.00 33.72 104 ARG A O 1
ATOM 835 N N . LYS A 1 105 ? 15.217 24.948 3.813 1.00 33.97 105 LYS A N 1
ATOM 836 C CA . LYS A 1 105 ? 14.337 25.698 4.711 1.00 33.97 105 LYS A CA 1
ATOM 837 C C . LYS A 1 105 ? 14.482 25.111 6.114 1.00 33.97 105 LYS A C 1
ATOM 839 O O . LYS A 1 105 ? 13.898 24.068 6.398 1.00 33.97 105 LYS A O 1
ATOM 844 N N . ASP A 1 106 ? 15.242 25.766 6.986 1.00 38.25 106 ASP A N 1
ATOM 845 C CA . ASP A 1 106 ? 15.235 25.412 8.407 1.00 38.25 106 ASP A CA 1
ATOM 846 C C . ASP A 1 106 ? 13.827 25.673 8.962 1.00 38.25 106 ASP A C 1
ATOM 848 O O . ASP A 1 106 ? 13.351 26.812 8.983 1.00 38.25 106 ASP A O 1
ATOM 852 N N . ARG A 1 107 ? 13.117 24.608 9.356 1.00 33.53 107 ARG A N 1
ATOM 853 C CA . ARG A 1 107 ? 11.835 24.734 10.062 1.00 33.53 107 ARG A CA 1
ATOM 854 C C . ARG A 1 107 ? 12.108 25.187 11.500 1.00 33.53 107 ARG A C 1
ATOM 856 O O . ARG A 1 107 ? 12.856 24.504 12.197 1.00 33.53 107 ARG A O 1
ATOM 863 N N . PRO A 1 108 ? 11.476 26.265 11.988 1.00 37.69 108 PRO A N 1
ATOM 864 C CA . PRO A 1 108 ? 11.482 26.563 13.410 1.00 37.69 108 PRO A CA 1
ATOM 865 C C . PRO A 1 108 ? 10.537 25.615 14.163 1.00 37.69 108 PRO A C 1
ATOM 867 O O . PRO A 1 108 ? 9.431 25.318 13.711 1.00 37.69 108 PRO A O 1
ATOM 870 N N . PHE A 1 109 ? 10.991 25.164 15.331 1.00 33.75 109 PHE A N 1
ATOM 871 C CA . PHE A 1 109 ? 10.191 24.469 16.337 1.00 33.75 109 PHE A CA 1
ATOM 872 C C . PHE A 1 109 ? 9.157 25.442 16.927 1.00 33.75 109 PHE A C 1
ATOM 874 O O . PHE A 1 109 ? 9.527 26.506 17.423 1.00 33.75 109 PHE A O 1
ATOM 881 N N . ILE A 1 110 ? 7.871 25.085 16.871 1.00 33.66 110 ILE A N 1
ATOM 882 C CA . ILE A 1 110 ? 6.777 25.828 17.511 1.00 33.66 110 ILE A CA 1
ATOM 883 C C . ILE A 1 110 ? 6.304 25.001 18.717 1.00 33.66 110 ILE A C 1
ATOM 885 O O . ILE A 1 110 ? 5.802 23.896 18.513 1.00 33.66 110 ILE A O 1
ATOM 889 N N . PRO A 1 111 ? 6.431 25.494 19.962 1.00 35.59 111 PRO A N 1
ATOM 890 C CA . PRO A 1 111 ? 5.756 24.898 21.103 1.00 35.59 111 PRO A CA 1
ATOM 891 C C . PRO A 1 111 ? 4.308 25.400 21.123 1.00 35.59 111 PRO A C 1
ATOM 893 O O . PRO A 1 111 ? 4.046 26.572 21.395 1.00 35.59 111 PRO A O 1
ATOM 896 N N . THR A 1 112 ? 3.349 24.529 20.817 1.00 30.00 112 THR A N 1
ATOM 897 C CA . THR A 1 112 ? 1.927 24.873 20.919 1.00 30.00 112 THR A CA 1
ATOM 898 C C . THR A 1 112 ? 1.444 24.634 22.345 1.00 30.00 112 THR A C 1
ATOM 900 O O . THR A 1 112 ? 1.036 23.536 22.712 1.00 30.00 112 THR A O 1
ATOM 903 N N . THR A 1 113 ? 1.474 25.694 23.149 1.00 38.88 113 THR A N 1
ATOM 904 C CA . THR A 1 113 ? 0.614 25.828 24.327 1.00 38.88 113 THR A CA 1
ATOM 905 C C . THR A 1 113 ? -0.739 26.338 23.845 1.00 38.88 113 THR A C 1
ATOM 907 O O . THR A 1 113 ? -0.833 27.447 23.321 1.00 38.88 113 THR A O 1
ATOM 910 N N . THR A 1 114 ? -1.804 25.562 24.031 1.00 29.64 114 THR A N 1
ATOM 911 C CA . THR A 1 114 ? -3.175 26.062 23.875 1.00 29.64 114 THR A CA 1
ATOM 912 C C . THR A 1 114 ? -3.956 25.726 25.133 1.00 29.64 114 THR A C 1
ATOM 914 O O . THR A 1 114 ? -4.264 24.572 25.415 1.00 29.64 114 THR A O 1
ATOM 917 N N . GLN A 1 115 ? -4.216 26.772 25.916 1.00 34.41 115 GLN A N 1
ATOM 918 C CA . GLN A 1 115 ? -5.158 26.766 27.024 1.00 34.41 115 GLN A CA 1
ATOM 919 C C . GLN A 1 115 ? -6.575 26.650 26.457 1.00 34.41 115 GLN A C 1
ATOM 921 O O . GLN A 1 115 ? -6.960 27.434 25.590 1.00 34.41 115 GLN A O 1
ATOM 926 N N . ILE A 1 116 ? -7.350 25.695 26.965 1.00 32.06 116 ILE A N 1
ATOM 927 C CA . ILE A 1 116 ? -8.788 25.602 26.713 1.00 32.06 116 ILE A CA 1
ATOM 928 C C . ILE A 1 116 ? -9.492 26.228 27.917 1.00 32.06 116 ILE A C 1
ATOM 930 O O . ILE A 1 116 ? -9.306 25.792 29.053 1.00 32.06 116 ILE A O 1
ATOM 934 N N . GLN A 1 117 ? -10.273 27.279 27.660 1.00 32.72 117 GLN A N 1
ATOM 935 C CA . GLN A 1 117 ? -11.197 27.866 28.623 1.00 32.72 117 GLN A CA 1
ATOM 936 C C . GLN A 1 117 ? -12.345 26.892 28.889 1.00 32.72 117 GLN A C 1
ATOM 938 O O . GLN A 1 117 ? -13.110 26.538 27.994 1.00 32.72 117 GLN A O 1
ATOM 943 N N . THR A 1 118 ? -12.460 26.487 30.147 1.00 30.25 118 THR A N 1
ATOM 944 C CA . THR A 1 118 ? -13.574 25.717 30.687 1.00 30.25 118 THR A CA 1
ATOM 945 C C . THR A 1 118 ? -14.763 26.645 30.924 1.00 30.25 118 THR A C 1
ATOM 947 O O . THR A 1 118 ? -14.702 27.515 31.793 1.00 30.25 118 THR A O 1
ATOM 950 N N . THR A 1 119 ? -15.867 26.437 30.209 1.00 31.31 119 THR A N 1
ATOM 951 C CA . THR A 1 119 ? -17.193 26.889 30.644 1.00 31.31 119 THR A CA 1
ATOM 952 C C . THR A 1 119 ? -18.026 25.681 31.053 1.00 31.31 119 THR A C 1
ATOM 954 O O . THR A 1 119 ? -18.130 24.668 30.365 1.00 31.31 119 THR A O 1
ATOM 957 N N . THR A 1 120 ? -18.540 25.778 32.269 1.00 33.84 120 THR A N 1
ATOM 958 C CA . THR A 1 120 ? -19.294 24.787 33.022 1.00 33.84 120 THR A CA 1
ATOM 959 C C . THR A 1 120 ? -20.694 24.560 32.457 1.00 33.84 120 THR A C 1
ATOM 961 O O . THR A 1 120 ? -21.402 25.498 32.105 1.00 33.84 120 THR A O 1
ATOM 964 N N . SER A 1 121 ? -21.151 23.310 32.507 1.00 32.50 121 SER A N 1
ATOM 965 C CA . SER A 1 121 ? -22.544 22.964 32.814 1.00 32.50 121 SER A CA 1
ATOM 966 C C . SER A 1 121 ? -22.559 21.587 33.466 1.00 32.50 121 SER A C 1
ATOM 968 O O . SER A 1 121 ? -22.437 20.554 32.815 1.00 32.50 121 SER A O 1
ATOM 970 N N . ALA A 1 122 ? -22.638 21.596 34.795 1.00 37.69 122 ALA A N 1
ATOM 971 C CA . ALA A 1 122 ? -22.825 20.409 35.605 1.00 37.69 122 ALA A CA 1
ATOM 972 C C . ALA A 1 122 ? -24.221 19.827 35.349 1.00 37.69 122 ALA A C 1
ATOM 974 O O . ALA A 1 122 ? -25.228 20.525 35.448 1.00 37.69 122 ALA A O 1
ATOM 975 N N . THR A 1 123 ? -24.301 18.529 35.075 1.00 33.88 123 THR A N 1
ATOM 976 C CA . THR A 1 123 ? -25.517 17.755 35.331 1.00 33.88 123 THR A CA 1
ATOM 977 C C . THR A 1 123 ? -25.111 16.501 36.080 1.00 33.88 123 THR A C 1
ATOM 979 O O . THR A 1 123 ? -24.702 15.492 35.511 1.00 33.88 123 THR A O 1
ATOM 982 N N . THR A 1 124 ? -25.186 16.604 37.401 1.00 39.34 124 THR A N 1
ATOM 983 C CA . THR A 1 124 ? -25.041 15.504 38.343 1.00 39.34 124 THR A CA 1
ATOM 984 C C . THR A 1 124 ? -26.188 14.526 38.103 1.00 39.34 124 THR A C 1
ATOM 986 O O . THR A 1 124 ? -27.319 14.775 38.514 1.00 39.34 124 THR A O 1
ATOM 989 N N . ARG A 1 125 ? -25.923 13.412 37.416 1.00 34.59 125 ARG A N 1
ATOM 990 C CA . ARG A 1 125 ? -26.872 12.299 37.321 1.00 34.59 125 ARG A CA 1
ATOM 991 C C . ARG A 1 125 ? -26.399 11.175 38.235 1.00 34.59 125 ARG A C 1
ATOM 993 O O . ARG A 1 125 ? -25.650 10.288 37.844 1.00 34.59 125 ARG A O 1
ATOM 1000 N N . THR A 1 126 ? -26.829 11.254 39.489 1.00 41.25 126 THR A N 1
ATOM 1001 C CA . THR A 1 126 ? -26.792 10.144 40.438 1.00 41.25 126 THR A CA 1
ATOM 1002 C C . THR A 1 126 ? -27.681 9.021 39.909 1.00 41.25 126 THR A C 1
ATOM 1004 O O . THR A 1 126 ? -28.882 9.206 39.722 1.00 41.25 126 THR A O 1
ATOM 1007 N N . THR A 1 127 ? -27.114 7.837 39.669 1.00 41.53 127 THR A N 1
ATOM 1008 C CA . THR A 1 127 ? -27.914 6.615 39.544 1.00 41.53 127 THR A CA 1
ATOM 1009 C C . THR A 1 127 ? -27.549 5.653 40.663 1.00 41.53 127 THR A C 1
ATOM 1011 O O . THR A 1 127 ? -26.395 5.352 40.958 1.00 41.53 127 THR A O 1
ATOM 1014 N N . ARG A 1 128 ? -28.615 5.298 41.367 1.00 36.88 128 ARG A N 1
ATOM 1015 C CA . ARG A 1 128 ? -28.733 4.495 42.574 1.00 36.88 128 ARG A CA 1
ATOM 1016 C C . ARG A 1 128 ? -28.095 3.120 42.338 1.00 36.88 128 ARG A C 1
ATOM 1018 O O . ARG A 1 128 ? -28.488 2.431 41.402 1.00 36.88 128 ARG A O 1
ATOM 1025 N N . ARG A 1 129 ? -27.167 2.699 43.207 1.00 42.59 129 ARG A N 1
ATOM 1026 C CA . ARG A 1 129 ? -26.770 1.285 43.320 1.00 42.59 129 ARG A CA 1
ATOM 1027 C C . ARG A 1 129 ? -28.006 0.480 43.711 1.00 42.59 129 ARG A C 1
ATOM 1029 O O . ARG A 1 129 ? -28.417 0.499 44.868 1.00 42.59 129 ARG A O 1
ATOM 1036 N N . ILE A 1 130 ? -28.593 -0.208 42.742 1.00 39.88 130 ILE A N 1
ATOM 1037 C CA . ILE A 1 130 ? -29.455 -1.354 42.999 1.00 39.88 130 ILE A CA 1
ATOM 1038 C C . ILE A 1 130 ? -28.535 -2.563 42.878 1.00 39.88 130 ILE A C 1
ATOM 1040 O O . ILE A 1 130 ? -28.088 -2.914 41.791 1.00 39.88 130 ILE A O 1
ATOM 1044 N N . HIS A 1 131 ? -28.190 -3.143 44.025 1.00 41.38 131 HIS A N 1
ATOM 1045 C CA . HIS A 1 131 ? -27.637 -4.486 44.075 1.00 41.38 131 HIS A CA 1
ATOM 1046 C C . HIS A 1 131 ? -28.741 -5.441 43.624 1.00 41.38 131 HIS A C 1
ATOM 1048 O O . HIS A 1 131 ? -29.693 -5.683 44.361 1.00 41.38 131 HIS A O 1
ATOM 1054 N N . GLN A 1 132 ? -28.618 -5.951 42.405 1.00 44.19 132 GLN A N 1
ATOM 1055 C CA . GLN A 1 132 ? -29.409 -7.066 41.914 1.00 44.19 132 GLN A CA 1
ATOM 1056 C C . GLN A 1 132 ? -28.404 -8.124 41.448 1.00 44.19 132 GLN A C 1
ATOM 1058 O O . GLN A 1 132 ? -27.617 -7.840 40.546 1.00 44.19 132 GLN A O 1
ATOM 1063 N N . PRO A 1 133 ? -28.329 -9.298 42.091 1.00 63.84 133 PRO A N 1
ATOM 1064 C CA . PRO A 1 133 ? -27.638 -10.428 41.497 1.00 63.84 133 PRO A CA 1
ATOM 1065 C C . PRO A 1 133 ? -28.561 -11.051 40.436 1.00 63.84 133 PRO A C 1
ATOM 1067 O O . PRO A 1 133 ? -29.779 -10.993 40.616 1.00 63.84 133 PRO A O 1
ATOM 1070 N N . LEU A 1 134 ? -27.968 -11.655 39.392 1.00 47.53 134 LEU A N 1
ATOM 1071 C CA . LEU A 1 134 ? -28.513 -12.647 38.436 1.00 47.53 134 LEU A CA 1
ATOM 1072 C C . LEU A 1 134 ? -28.414 -12.214 36.953 1.00 47.53 134 LEU A C 1
ATOM 1074 O O . LEU A 1 134 ? -29.082 -11.279 36.526 1.00 47.53 134 LEU A O 1
ATOM 1078 N N . ASN A 1 135 ? -27.607 -12.974 36.196 1.00 52.09 135 ASN A N 1
ATOM 1079 C CA . ASN A 1 135 ? -27.249 -12.854 34.774 1.00 52.09 135 ASN A CA 1
ATOM 1080 C C . ASN A 1 135 ? -26.575 -11.536 34.373 1.00 52.09 135 ASN A C 1
ATOM 1082 O O . ASN A 1 135 ? -27.227 -10.506 34.230 1.00 52.09 135 ASN A O 1
ATOM 1086 N N . GLU A 1 136 ? -25.260 -11.594 34.145 1.00 62.66 136 GLU A N 1
ATOM 1087 C CA . GLU A 1 136 ? -24.493 -10.521 33.510 1.00 62.66 136 GLU A CA 1
ATOM 1088 C C . GLU A 1 136 ? -25.118 -10.205 32.148 1.00 62.66 136 GLU A C 1
ATOM 1090 O O . GLU A 1 136 ? -24.966 -10.933 31.168 1.00 62.66 136 GLU A O 1
ATOM 1095 N N . LEU A 1 137 ? -25.930 -9.150 32.124 1.00 77.75 137 LEU A N 1
ATOM 1096 C CA . LEU A 1 137 ? -26.560 -8.652 30.918 1.00 77.75 137 LEU A CA 1
ATOM 1097 C C . LEU A 1 137 ? -25.444 -8.077 30.046 1.00 77.75 137 LEU A C 1
ATOM 1099 O O . LEU A 1 137 ? -24.947 -6.994 30.354 1.00 77.75 137 LEU A O 1
ATOM 1103 N N . ASN A 1 138 ? -25.062 -8.808 28.997 1.00 84.81 138 ASN A N 1
ATOM 1104 C CA . ASN A 1 138 ? -24.054 -8.372 28.038 1.00 84.81 138 ASN A CA 1
ATOM 1105 C C . ASN A 1 138 ? -24.372 -6.962 27.542 1.00 84.81 138 ASN A C 1
ATOM 1107 O O . ASN A 1 138 ? -25.466 -6.716 27.011 1.00 84.81 138 ASN A O 1
ATOM 1111 N N . LYS A 1 139 ? -23.444 -6.028 27.729 1.00 88.94 139 LYS A N 1
ATOM 1112 C CA . LYS A 1 139 ? -23.587 -4.680 27.190 1.00 88.94 139 LYS A CA 1
ATOM 1113 C C . LYS A 1 139 ? -22.864 -4.643 25.863 1.00 88.94 139 LYS A C 1
ATOM 1115 O O . LYS A 1 139 ? -21.869 -5.306 25.671 1.00 88.94 139 LYS A O 1
ATOM 1120 N N . LYS A 1 140 ? -23.389 -3.854 24.930 1.00 91.62 140 LYS A N 1
ATOM 1121 C CA . LYS A 1 140 ? -22.661 -3.599 23.689 1.00 91.62 140 LYS A CA 1
ATOM 1122 C C . LYS A 1 140 ? -21.437 -2.717 23.975 1.00 91.62 140 LYS A C 1
ATOM 1124 O O . LYS A 1 140 ? -21.554 -1.829 24.834 1.00 91.62 140 LYS A O 1
ATOM 1129 N N . PRO A 1 141 ? -20.367 -2.830 23.170 1.00 94.81 141 PRO A N 1
ATOM 1130 C CA . PRO A 1 141 ? -19.235 -1.922 23.248 1.00 94.81 141 PRO A CA 1
ATOM 1131 C C . PRO A 1 141 ? -19.661 -0.453 23.150 1.00 94.81 141 PRO A C 1
ATOM 1133 O O . PRO A 1 141 ? -20.646 -0.100 22.488 1.00 94.81 141 PRO A O 1
ATOM 1136 N N . ILE A 1 142 ? -18.895 0.428 23.785 1.00 92.00 142 ILE A N 1
ATOM 1137 C CA . ILE A 1 142 ? -19.089 1.878 23.724 1.00 92.00 142 ILE A CA 1
ATOM 1138 C C . ILE A 1 142 ? -17.853 2.566 23.146 1.00 92.00 142 ILE A C 1
ATOM 1140 O O . ILE A 1 142 ? -16.719 2.172 23.412 1.00 92.00 142 ILE A O 1
ATOM 1144 N N . LEU A 1 143 ? -18.076 3.615 22.351 1.00 91.12 143 LEU A N 1
ATOM 1145 C CA . LEU A 1 143 ? -17.014 4.497 21.873 1.00 91.12 143 LEU A CA 1
ATOM 1146 C C . LEU A 1 143 ? -16.581 5.431 23.013 1.00 91.12 143 LEU A C 1
ATOM 1148 O O . LEU A 1 143 ? -17.381 6.244 23.476 1.00 91.12 143 LEU A O 1
ATOM 1152 N N . ILE A 1 144 ? -15.328 5.323 23.455 1.00 90.31 144 ILE A N 1
ATOM 1153 C CA . ILE A 1 144 ? -14.733 6.235 24.443 1.00 90.31 144 ILE A CA 1
ATOM 1154 C C . ILE A 1 144 ? -14.043 7.395 23.740 1.00 90.31 144 ILE A C 1
ATOM 1156 O O . ILE A 1 144 ? -14.288 8.551 24.080 1.00 90.31 144 ILE A O 1
ATOM 1160 N N . ASN A 1 145 ? -13.170 7.087 22.779 1.00 81.12 145 ASN A N 1
ATOM 1161 C CA . ASN A 1 145 ? -12.401 8.090 22.057 1.00 81.12 145 ASN A CA 1
ATOM 1162 C C . ASN A 1 145 ? -12.719 8.022 20.566 1.00 81.12 145 ASN A C 1
ATOM 1164 O O . ASN A 1 145 ? -12.701 6.929 19.996 1.00 81.12 145 ASN A O 1
ATOM 1168 N N . PRO A 1 146 ? -12.983 9.167 19.917 1.00 86.50 146 PRO A N 1
ATOM 1169 C CA . PRO A 1 146 ? -13.182 9.196 18.480 1.00 86.50 146 PRO A CA 1
ATOM 1170 C C . PRO A 1 146 ? -11.902 8.766 17.761 1.00 86.50 146 PRO A C 1
ATOM 1172 O O . PRO A 1 146 ? -10.787 9.090 18.174 1.00 86.50 146 PRO A O 1
ATOM 1175 N N . ILE A 1 147 ? -12.079 8.046 16.659 1.00 89.06 147 ILE A N 1
ATOM 1176 C CA . ILE A 1 147 ? -10.982 7.650 15.782 1.00 89.06 147 ILE A CA 1
ATOM 1177 C C . ILE A 1 147 ? -10.484 8.910 15.064 1.00 89.06 147 ILE A C 1
ATOM 1179 O O . ILE A 1 147 ? -11.279 9.681 14.525 1.00 89.06 147 ILE A O 1
ATOM 1183 N N . LYS A 1 148 ? -9.169 9.131 15.074 1.00 89.06 148 LYS A N 1
ATOM 1184 C CA . LYS A 1 148 ? -8.538 10.263 14.383 1.00 89.06 148 LYS A CA 1
ATOM 1185 C C . LYS A 1 148 ? -8.668 10.103 12.866 1.00 89.06 148 LYS A C 1
ATOM 1187 O O . LYS A 1 148 ? -8.758 8.987 12.359 1.00 89.06 148 LYS A O 1
ATOM 1192 N N . SER A 1 149 ? -8.621 11.216 12.144 1.00 91.44 149 SER A N 1
ATOM 1193 C CA . SER A 1 149 ? -8.438 11.173 10.694 1.00 91.44 149 SER A CA 1
ATOM 1194 C C . SER A 1 149 ? -6.992 10.816 10.350 1.00 91.44 149 SER A C 1
ATOM 1196 O O . SER A 1 149 ? -6.067 11.142 11.100 1.00 91.44 149 SER A O 1
ATOM 1198 N N . PHE A 1 150 ? -6.792 10.162 9.209 1.00 93.19 150 PHE A N 1
ATOM 1199 C CA . PHE A 1 150 ? -5.474 9.717 8.759 1.00 93.19 150 PHE A CA 1
ATOM 1200 C C . PHE A 1 150 ? -5.108 10.298 7.400 1.00 93.19 150 PHE A C 1
ATOM 1202 O O . PHE A 1 150 ? -5.988 10.588 6.597 1.00 93.19 150 PHE A O 1
ATOM 1209 N N . HIS A 1 151 ? -3.806 10.400 7.128 1.00 92.25 151 HIS A N 1
ATOM 1210 C CA . HIS A 1 151 ? -3.282 10.771 5.818 1.00 92.25 151 HIS A CA 1
ATOM 1211 C C . HIS A 1 151 ? -2.488 9.607 5.230 1.00 92.25 151 HIS A C 1
ATOM 1213 O O . HIS A 1 151 ? -1.602 9.050 5.879 1.00 92.25 151 HIS A O 1
ATOM 1219 N N . CYS A 1 152 ? -2.800 9.261 3.990 1.00 91.25 152 CYS A N 1
ATOM 1220 C CA . CYS A 1 152 ? -2.117 8.249 3.204 1.00 91.25 152 CYS A CA 1
ATOM 1221 C C . CYS A 1 152 ? -1.593 8.867 1.906 1.00 91.25 152 CYS A C 1
ATOM 1223 O O . CYS A 1 152 ? -2.055 9.918 1.454 1.00 91.25 152 CYS A O 1
ATOM 1225 N N . SER A 1 153 ? -0.658 8.175 1.265 1.00 88.50 153 SER A N 1
ATOM 1226 C CA . SER A 1 153 ? -0.251 8.476 -0.105 1.00 88.50 153 SER A CA 1
ATOM 1227 C C . SER A 1 153 ? -0.762 7.390 -1.037 1.00 88.50 153 SER A C 1
ATOM 1229 O O . SER A 1 153 ? -0.662 6.200 -0.731 1.00 88.50 153 SER A O 1
ATOM 1231 N N . ARG A 1 154 ? -1.305 7.800 -2.184 1.00 88.50 154 ARG A N 1
ATOM 1232 C CA . ARG A 1 154 ? -1.746 6.881 -3.238 1.00 88.50 154 ARG A CA 1
ATOM 1233 C C . ARG A 1 154 ? -0.637 5.901 -3.610 1.00 88.50 154 ARG A C 1
ATOM 1235 O O . ARG A 1 154 ? 0.521 6.290 -3.689 1.00 88.50 154 ARG A O 1
ATOM 1242 N N . GLY A 1 155 ? -1.000 4.644 -3.850 1.00 89.56 155 GLY A N 1
ATOM 1243 C CA . GLY A 1 155 ? -0.093 3.609 -4.346 1.00 89.56 155 GLY A CA 1
ATOM 1244 C C . GLY A 1 155 ? 0.904 3.065 -3.323 1.00 89.56 155 GLY A C 1
ATOM 1245 O O . GLY A 1 155 ? 1.578 2.083 -3.618 1.00 89.56 155 GLY A O 1
ATOM 1246 N N . ILE A 1 156 ? 0.995 3.650 -2.129 1.00 91.62 156 ILE A N 1
ATOM 1247 C CA . ILE A 1 156 ? 1.928 3.239 -1.076 1.00 91.62 156 ILE A CA 1
ATOM 1248 C C . ILE A 1 156 ? 1.153 2.528 0.034 1.00 91.62 156 ILE A C 1
ATOM 1250 O O . ILE A 1 156 ? 0.001 2.861 0.313 1.00 91.62 156 ILE A O 1
ATOM 1254 N N . LEU A 1 157 ? 1.786 1.546 0.681 1.00 94.25 157 LEU A N 1
ATOM 1255 C CA . LEU A 1 157 ? 1.239 0.914 1.879 1.00 94.25 157 LEU A CA 1
ATOM 1256 C C . LEU A 1 157 ? 0.994 1.964 2.972 1.00 94.25 157 LEU A C 1
ATOM 1258 O O . LEU A 1 157 ? 1.927 2.586 3.475 1.00 94.25 157 LEU A O 1
ATOM 1262 N N . CYS A 1 158 ? -0.265 2.121 3.357 1.00 93.44 158 CYS A N 1
ATOM 1263 C CA . CYS A 1 158 ? -0.694 2.960 4.457 1.00 93.44 158 CYS A CA 1
ATOM 1264 C C . CYS A 1 158 ? -0.981 2.106 5.692 1.00 93.44 158 CYS A C 1
ATOM 1266 O O . CYS A 1 158 ? -1.612 1.053 5.587 1.00 93.44 158 CYS A O 1
ATOM 1268 N N . ARG A 1 159 ? -0.529 2.568 6.861 1.00 94.44 159 ARG A N 1
ATOM 1269 C CA . ARG A 1 159 ? -0.674 1.875 8.145 1.00 94.44 159 ARG A CA 1
ATOM 1270 C C . ARG A 1 159 ? -1.233 2.841 9.182 1.00 94.44 159 ARG A C 1
ATOM 1272 O O . ARG A 1 159 ? -0.613 3.859 9.477 1.00 94.44 159 ARG A O 1
ATOM 1279 N N . LEU A 1 160 ? -2.408 2.522 9.713 1.00 94.56 160 LEU A N 1
ATOM 1280 C CA . LEU A 1 160 ? -3.219 3.406 10.545 1.00 94.56 160 LEU A CA 1
ATOM 1281 C C . LEU A 1 160 ? -3.378 2.783 11.939 1.00 94.56 160 LEU A C 1
ATOM 1283 O O . LEU A 1 160 ? -4.149 1.831 12.092 1.00 94.56 160 LEU A O 1
ATOM 1287 N N . PRO A 1 161 ? -2.630 3.248 12.954 1.00 94.06 161 PRO A N 1
ATOM 1288 C CA . PRO A 1 161 ? -2.785 2.751 14.314 1.00 94.06 161 PRO A CA 1
ATOM 1289 C C . PRO A 1 161 ? -4.107 3.236 14.923 1.00 94.06 161 PRO A C 1
ATOM 1291 O O . PRO A 1 161 ? -4.468 4.406 14.801 1.00 94.06 161 PRO A O 1
ATOM 1294 N N . ILE A 1 162 ? -4.807 2.331 15.600 1.00 93.25 162 ILE A N 1
ATOM 1295 C CA . ILE A 1 162 ? -6.010 2.596 16.388 1.00 93.25 162 ILE A CA 1
ATOM 1296 C C . ILE A 1 162 ? -5.599 2.633 17.862 1.00 93.25 162 ILE A C 1
ATOM 1298 O O . ILE A 1 162 ? -4.906 1.736 18.349 1.00 93.25 162 ILE A O 1
ATOM 1302 N N . ASP A 1 163 ? -6.026 3.673 18.574 1.00 91.69 163 ASP A N 1
ATOM 1303 C CA . ASP A 1 163 ? -5.718 3.826 19.993 1.00 91.69 163 ASP A CA 1
ATOM 1304 C C . ASP A 1 163 ? -6.413 2.710 20.809 1.00 91.69 163 ASP A C 1
ATOM 1306 O O . ASP A 1 163 ? -7.566 2.353 20.570 1.00 91.69 163 ASP A O 1
ATOM 1310 N N . GLU A 1 164 ? -5.731 2.137 21.806 1.00 90.56 164 GLU A N 1
ATOM 1311 C CA . GLU A 1 164 ? -6.292 1.028 22.602 1.00 90.56 164 GLU A CA 1
ATOM 1312 C C . GLU A 1 164 ? -7.587 1.421 23.332 1.00 90.56 164 GLU A C 1
ATOM 1314 O O . GLU A 1 164 ? -8.487 0.604 23.523 1.00 90.56 164 GLU A O 1
ATOM 1319 N N . ASN A 1 165 ? -7.727 2.696 23.674 1.00 90.06 165 ASN A N 1
ATOM 1320 C CA . ASN A 1 165 ? -8.882 3.254 24.361 1.00 90.06 165 ASN A CA 1
ATOM 1321 C C . ASN A 1 165 ? -9.956 3.818 23.408 1.00 90.06 165 ASN A C 1
ATOM 1323 O O . ASN A 1 165 ? -10.747 4.653 23.841 1.00 90.06 165 ASN A O 1
ATOM 1327 N N . THR A 1 166 ? -10.009 3.418 22.133 1.00 89.00 166 THR A N 1
ATOM 1328 C CA . THR A 1 166 ? -11.095 3.822 21.220 1.00 89.00 166 THR A CA 1
ATOM 1329 C C . THR A 1 166 ? -12.442 3.248 21.662 1.00 89.00 166 THR A C 1
ATOM 1331 O O . THR A 1 166 ? -13.387 4.005 21.883 1.00 89.00 166 THR A O 1
ATOM 1334 N N . PHE A 1 167 ? -12.525 1.933 21.852 1.00 93.50 167 PHE A N 1
ATOM 1335 C CA . PHE A 1 167 ? -13.708 1.233 22.342 1.00 93.50 167 PHE A CA 1
ATOM 1336 C C . PHE A 1 167 ? -13.459 0.636 23.728 1.00 93.50 167 PHE A C 1
ATOM 1338 O O . PHE A 1 167 ? -12.338 0.246 24.068 1.00 93.50 167 PHE A O 1
ATOM 1345 N N . LEU A 1 168 ? -14.528 0.547 24.511 1.00 92.88 168 LEU A N 1
ATOM 1346 C CA . LEU A 1 168 ? -14.569 -0.218 25.748 1.00 92.88 168 LEU A CA 1
ATOM 1347 C C . LEU A 1 168 ? -15.838 -1.044 25.770 1.00 92.88 168 LEU A C 1
ATOM 1349 O O . LEU A 1 168 ? -16.939 -0.517 25.623 1.00 92.88 168 LEU A O 1
ATOM 1353 N N . ASP A 1 169 ? -15.658 -2.322 26.015 1.00 93.75 169 ASP A N 1
ATOM 1354 C CA . ASP A 1 169 ? -16.700 -3.204 26.474 1.00 93.75 169 ASP A CA 1
ATOM 1355 C C . ASP A 1 169 ? -16.540 -3.415 27.993 1.00 93.75 169 ASP A C 1
ATOM 1357 O O . ASP A 1 169 ? -15.422 -3.683 28.448 1.00 93.75 169 ASP A O 1
ATOM 1361 N N . PRO A 1 170 ? -17.582 -3.213 28.818 1.00 91.88 170 PRO A N 1
ATOM 1362 C CA . PRO A 1 170 ? -17.456 -3.357 30.268 1.00 91.88 170 PRO A CA 1
ATOM 1363 C C . PRO A 1 170 ? -17.084 -4.773 30.722 1.00 91.88 170 PRO A C 1
ATOM 1365 O O . PRO A 1 170 ? -16.479 -4.915 31.787 1.00 91.88 170 PRO A O 1
ATOM 1368 N N . GLU A 1 171 ? -17.447 -5.790 29.941 1.00 92.50 171 GLU A N 1
ATOM 1369 C CA . GLU A 1 171 ? -17.245 -7.199 30.254 1.00 92.50 171 GLU A CA 1
ATOM 1370 C C . GLU A 1 171 ? -15.948 -7.741 29.610 1.00 92.50 171 GLU A C 1
ATOM 1372 O O . GLU A 1 171 ? -15.142 -8.382 30.290 1.00 92.50 171 GLU A O 1
ATOM 1377 N N . ASP A 1 172 ? -15.682 -7.410 28.342 1.00 89.25 172 ASP A N 1
ATOM 1378 C CA . ASP A 1 172 ? -14.511 -7.892 27.593 1.00 89.25 172 ASP A CA 1
ATOM 1379 C C . ASP A 1 172 ? -13.281 -6.974 27.697 1.00 89.25 172 ASP A C 1
ATOM 1381 O O . ASP A 1 172 ? -12.136 -7.432 27.615 1.00 89.25 172 ASP A O 1
ATOM 1385 N N . GLY A 1 173 ? -13.474 -5.678 27.945 1.00 91.38 173 GLY A N 1
ATOM 1386 C CA . GLY A 1 173 ? -12.415 -4.682 28.108 1.00 91.38 173 GLY A CA 1
ATOM 1387 C C . GLY A 1 173 ? -12.179 -3.800 26.878 1.00 91.38 173 GLY A C 1
ATOM 1388 O O . GLY A 1 173 ? -13.097 -3.425 26.158 1.00 91.38 173 GLY A O 1
ATOM 1389 N N . TYR A 1 174 ? -10.933 -3.366 26.683 1.00 93.00 174 TYR A N 1
ATOM 1390 C CA . TYR A 1 174 ? -10.574 -2.358 25.677 1.00 93.00 174 TYR A CA 1
ATOM 1391 C C . TYR A 1 174 ? -10.517 -2.902 24.242 1.00 93.00 174 TYR A C 1
ATOM 1393 O O . TYR A 1 174 ? -10.531 -4.110 24.014 1.00 93.00 174 TYR A O 1
ATOM 1401 N N . THR A 1 175 ? -10.364 -1.988 23.278 1.00 90.00 175 THR A N 1
ATOM 1402 C CA . THR A 1 175 ? -10.274 -2.235 21.826 1.00 90.00 175 THR A CA 1
ATOM 1403 C C . THR A 1 175 ? -9.431 -3.454 21.436 1.00 90.00 175 THR A C 1
ATOM 1405 O O . THR A 1 175 ? -9.837 -4.202 20.555 1.00 90.00 175 THR A O 1
ATOM 1408 N N . SER A 1 176 ? -8.293 -3.686 22.102 1.00 89.88 176 SER A N 1
ATOM 1409 C CA . SER A 1 176 ? -7.365 -4.799 21.826 1.00 89.88 176 SER A CA 1
ATOM 1410 C C . SER A 1 176 ? -7.967 -6.195 22.019 1.00 89.88 176 SER A C 1
ATOM 1412 O O . SER A 1 176 ? -7.453 -7.165 21.462 1.00 89.88 176 SER A O 1
ATOM 1414 N N . LYS A 1 177 ? -9.043 -6.306 22.802 1.00 91.25 177 LYS A N 1
ATOM 1415 C CA . LYS A 1 177 ? -9.748 -7.563 23.083 1.00 91.25 177 LYS A CA 1
ATOM 1416 C C . LYS A 1 177 ? -11.011 -7.748 22.242 1.00 91.25 177 LYS A C 1
ATOM 1418 O O . LYS A 1 177 ? -11.610 -8.818 22.287 1.00 91.25 177 LYS A O 1
ATOM 1423 N N . LEU A 1 178 ? -11.401 -6.731 21.478 1.00 92.88 178 LEU A N 1
ATOM 1424 C CA . LEU A 1 178 ? -12.592 -6.754 20.637 1.00 92.88 178 LEU A CA 1
ATOM 1425 C C . LEU A 1 178 ? -12.244 -7.222 19.223 1.00 92.88 178 LEU A C 1
ATOM 1427 O O . LEU A 1 178 ? -11.140 -7.008 18.719 1.00 92.88 178 LEU A O 1
ATOM 1431 N N . SER A 1 179 ? -13.212 -7.839 18.550 1.00 94.94 179 SER A N 1
ATOM 1432 C CA . SER A 1 179 ? -13.074 -8.181 17.137 1.00 94.94 179 SER A CA 1
ATOM 1433 C C . SER A 1 179 ? -13.380 -6.952 16.285 1.00 94.94 179 SER A C 1
ATOM 1435 O O . SER A 1 179 ? -14.497 -6.436 16.307 1.00 94.94 179 SER A O 1
ATOM 1437 N N . LEU A 1 180 ? -12.381 -6.462 15.551 1.00 95.31 180 LEU A N 1
ATOM 1438 C CA . LEU A 1 180 ? -12.510 -5.271 14.713 1.00 95.31 180 LEU A CA 1
ATOM 1439 C C . LEU A 1 180 ? -12.758 -5.648 13.248 1.00 95.31 180 LEU A C 1
ATOM 1441 O O . LEU A 1 180 ? -12.112 -6.544 12.703 1.00 95.31 180 LEU A O 1
ATOM 1445 N N . SER A 1 181 ? -13.638 -4.904 12.580 1.00 94.50 181 SER A N 1
ATOM 1446 C CA . SER A 1 181 ? -13.815 -4.949 11.125 1.00 94.50 181 SER A CA 1
ATOM 1447 C C . SER A 1 181 ? -13.965 -3.542 10.551 1.00 94.50 181 SER A C 1
ATOM 1449 O O . SER A 1 181 ? -14.539 -2.662 11.189 1.00 94.50 181 SER A O 1
ATOM 1451 N N . VAL A 1 182 ? -13.425 -3.309 9.354 1.00 94.38 182 VAL A N 1
ATOM 1452 C CA . VAL A 1 182 ? -13.479 -2.010 8.673 1.00 94.38 182 VAL A CA 1
ATOM 1453 C C . VAL A 1 182 ? -14.255 -2.138 7.371 1.00 94.38 182 VAL A C 1
ATOM 1455 O O . VAL A 1 182 ? -14.073 -3.098 6.625 1.00 94.38 182 VAL A O 1
ATOM 1458 N N . HIS A 1 183 ? -15.118 -1.163 7.111 1.00 91.44 183 HIS A N 1
ATOM 1459 C CA . HIS A 1 183 ? -15.965 -1.112 5.923 1.00 91.44 183 HIS A CA 1
ATOM 1460 C C . HIS A 1 183 ? -15.921 0.294 5.334 1.00 91.44 183 HIS A C 1
ATOM 1462 O O . HIS A 1 183 ? -15.946 1.274 6.081 1.00 91.44 183 HIS A O 1
ATOM 1468 N N . SER A 1 184 ? -15.875 0.412 4.008 1.00 90.19 184 SER A N 1
ATOM 1469 C CA . SER A 1 184 ? -16.103 1.706 3.358 1.00 90.19 184 SER A CA 1
ATOM 1470 C C . SER A 1 184 ? -17.565 2.117 3.547 1.00 90.19 184 SER A C 1
ATOM 1472 O O . SER A 1 184 ? -18.458 1.270 3.477 1.00 90.19 184 SER A O 1
ATOM 1474 N N . ILE A 1 185 ? -17.816 3.398 3.828 1.00 86.94 185 ILE A N 1
ATOM 1475 C CA . ILE A 1 185 ? -19.187 3.933 3.904 1.00 86.94 185 ILE A CA 1
ATOM 1476 C C . ILE A 1 185 ? -19.745 4.183 2.502 1.00 86.94 185 ILE A C 1
ATOM 1478 O O . ILE A 1 185 ? -20.955 4.144 2.286 1.00 86.94 185 ILE A O 1
ATOM 1482 N N . GLU A 1 186 ? -18.868 4.425 1.534 1.00 78.19 186 GLU A N 1
ATOM 1483 C CA . GLU A 1 186 ? -19.271 4.633 0.155 1.00 78.19 186 GLU A CA 1
ATOM 1484 C C . GLU A 1 186 ? -19.724 3.305 -0.459 1.00 78.19 186 GLU A C 1
ATOM 1486 O O . GLU A 1 186 ? -19.006 2.309 -0.414 1.00 78.19 186 GLU A O 1
ATOM 1491 N N . ASN A 1 187 ? -20.907 3.303 -1.083 1.00 56.50 187 ASN A N 1
ATOM 1492 C CA . ASN A 1 187 ? -21.530 2.114 -1.687 1.00 56.50 187 ASN A CA 1
ATOM 1493 C C . ASN A 1 187 ? -20.730 1.497 -2.851 1.00 56.50 187 ASN A C 1
ATOM 1495 O O . ASN A 1 187 ? -21.167 0.507 -3.438 1.00 56.50 187 ASN A O 1
ATOM 1499 N N . ASN A 1 188 ? -19.584 2.075 -3.216 1.00 64.31 188 ASN A N 1
ATOM 1500 C CA . ASN A 1 188 ? -18.706 1.507 -4.218 1.00 64.31 188 ASN A CA 1
ATOM 1501 C C . ASN A 1 188 ? -17.639 0.642 -3.534 1.00 64.31 188 ASN A C 1
ATOM 1503 O O . ASN A 1 188 ? -16.670 1.155 -2.971 1.00 64.31 188 ASN A O 1
ATOM 1507 N N . ASN A 1 189 ? -17.806 -0.684 -3.605 1.00 60.50 189 ASN A N 1
ATOM 1508 C CA . ASN A 1 189 ? -16.856 -1.657 -3.052 1.00 60.50 189 ASN A CA 1
ATOM 1509 C C . ASN A 1 189 ? -15.414 -1.445 -3.554 1.00 60.50 189 ASN A C 1
ATOM 1511 O O . ASN A 1 189 ? -14.480 -1.869 -2.880 1.00 60.50 189 ASN A O 1
ATOM 1515 N N . SER A 1 190 ? -15.210 -0.755 -4.686 1.00 64.94 190 SER A N 1
ATOM 1516 C CA . SER A 1 190 ? -13.880 -0.387 -5.195 1.00 64.94 190 SER A CA 1
ATOM 1517 C C . SER A 1 190 ? -13.080 0.531 -4.267 1.00 64.94 190 SER A C 1
ATOM 1519 O O . SER A 1 190 ? -11.863 0.619 -4.416 1.00 64.94 190 SER A O 1
ATOM 1521 N N . ASN A 1 191 ? -13.742 1.221 -3.334 1.00 74.56 191 ASN A N 1
ATOM 1522 C CA . ASN A 1 191 ? -13.119 2.212 -2.454 1.00 74.56 191 ASN A CA 1
ATOM 1523 C C . ASN A 1 191 ? -12.689 1.611 -1.109 1.00 74.56 191 ASN A C 1
ATOM 1525 O O . ASN A 1 191 ? -12.061 2.291 -0.298 1.00 74.56 191 ASN A O 1
ATOM 1529 N N . ASN A 1 192 ? -12.989 0.330 -0.865 1.00 85.50 192 ASN A N 1
ATOM 1530 C CA . ASN A 1 192 ? -12.498 -0.360 0.316 1.00 85.50 192 ASN A CA 1
ATOM 1531 C C . ASN A 1 192 ? -11.066 -0.867 0.097 1.00 85.50 192 ASN A C 1
ATOM 1533 O O . ASN A 1 192 ? -10.856 -1.944 -0.453 1.00 85.50 192 ASN A O 1
ATOM 1537 N N . PHE A 1 193 ? -10.077 -0.092 0.542 1.00 91.38 193 PHE A N 1
ATOM 1538 C CA . PHE A 1 193 ? -8.661 -0.471 0.458 1.00 91.38 193 PHE A CA 1
ATOM 1539 C C . PHE A 1 193 ? -8.042 -0.871 1.804 1.00 91.38 193 PHE A C 1
ATOM 1541 O O . PHE A 1 193 ? -6.878 -1.266 1.825 1.00 91.38 193 PHE A O 1
ATOM 1548 N N . LEU A 1 194 ? -8.781 -0.757 2.912 1.00 93.62 194 LEU A N 1
ATOM 1549 C CA . LEU A 1 194 ? -8.282 -1.018 4.262 1.00 93.62 194 LEU A CA 1
ATOM 1550 C C . LEU A 1 194 ? -8.656 -2.418 4.748 1.00 93.62 194 LEU A C 1
ATOM 1552 O O . LEU A 1 194 ? -9.746 -2.924 4.494 1.00 93.62 194 LEU A O 1
ATOM 1556 N N . VAL A 1 195 ? -7.758 -3.011 5.525 1.00 93.75 195 VAL A N 1
ATOM 1557 C CA . VAL A 1 195 ? -7.958 -4.264 6.249 1.00 93.75 195 VAL A CA 1
ATOM 1558 C C . VAL A 1 195 ? -7.493 -4.119 7.685 1.00 93.75 195 VAL A C 1
ATOM 1560 O O . VAL A 1 195 ? -6.462 -3.510 7.961 1.00 93.75 195 VAL A O 1
ATOM 1563 N N . VAL A 1 196 ? -8.238 -4.724 8.606 1.00 93.94 196 VAL A N 1
ATOM 1564 C CA . VAL A 1 196 ? -7.807 -4.874 9.998 1.00 93.94 196 VAL A CA 1
ATOM 1565 C C . VAL A 1 196 ? -6.705 -5.925 10.056 1.00 93.94 196 VAL A C 1
ATOM 1567 O O . VAL A 1 196 ? -6.835 -7.003 9.471 1.00 93.94 196 VAL A O 1
ATOM 1570 N N . ILE A 1 197 ? -5.627 -5.630 10.776 1.00 91.56 197 ILE A N 1
ATOM 1571 C CA . ILE A 1 197 ? -4.569 -6.598 11.049 1.00 91.56 197 ILE A CA 1
ATOM 1572 C C . ILE A 1 197 ? -4.957 -7.436 12.276 1.00 91.56 197 ILE A C 1
ATOM 1574 O O . ILE A 1 197 ? -5.069 -6.888 13.371 1.00 91.56 197 ILE A O 1
ATOM 1578 N N . PRO A 1 198 ? -5.156 -8.762 12.142 1.00 85.50 198 PRO A N 1
ATOM 1579 C CA . PRO A 1 198 ? -5.569 -9.597 13.265 1.00 85.50 198 PRO A CA 1
ATOM 1580 C C . PRO A 1 198 ? -4.595 -9.519 14.444 1.00 85.50 198 PRO A C 1
ATOM 1582 O O . PRO A 1 198 ? -3.378 -9.604 14.267 1.00 85.50 198 PRO A O 1
ATOM 1585 N N . GLY A 1 199 ? -5.143 -9.369 15.651 1.00 83.88 199 GLY A N 1
ATOM 1586 C CA . GLY A 1 199 ? -4.363 -9.258 16.887 1.00 83.88 199 GLY A CA 1
ATOM 1587 C C . GLY A 1 199 ? -3.588 -7.944 17.034 1.00 83.88 199 GLY A C 1
ATOM 1588 O O . GLY A 1 199 ? -2.775 -7.825 17.946 1.00 83.88 199 GLY A O 1
ATOM 1589 N N . GLN A 1 200 ? -3.808 -6.970 16.147 1.00 87.62 200 GLN A N 1
ATOM 1590 C CA . GLN A 1 200 ? -3.211 -5.642 16.223 1.00 87.62 200 GLN A CA 1
ATOM 1591 C C . GLN A 1 200 ? -4.310 -4.585 16.101 1.00 87.62 200 GLN A C 1
ATOM 1593 O O . GLN A 1 200 ? -5.203 -4.685 15.265 1.00 87.62 200 GLN A O 1
ATOM 1598 N N . ASN A 1 201 ? -4.202 -3.516 16.886 1.00 91.19 201 ASN A N 1
ATOM 1599 C CA . ASN A 1 201 ? -5.054 -2.336 16.734 1.00 91.19 201 ASN A CA 1
ATOM 1600 C C . ASN A 1 201 ? -4.541 -1.482 15.565 1.00 91.19 201 ASN A C 1
ATOM 1602 O O . ASN A 1 201 ? -4.115 -0.348 15.751 1.00 91.19 201 ASN A O 1
ATOM 1606 N N . ILE A 1 202 ? -4.459 -2.066 14.368 1.00 93.88 202 ILE A N 1
ATOM 1607 C CA . ILE A 1 202 ? -3.859 -1.444 13.186 1.00 93.88 202 ILE A CA 1
ATOM 1608 C C . ILE A 1 202 ? -4.701 -1.785 11.961 1.00 93.88 202 ILE A C 1
ATOM 1610 O O . ILE A 1 202 ? -5.071 -2.941 11.749 1.00 93.88 202 ILE A O 1
ATOM 1614 N N . LEU A 1 203 ? -4.955 -0.776 11.133 1.00 95.31 203 LEU A N 1
ATOM 1615 C CA . LEU A 1 203 ? -5.465 -0.951 9.779 1.00 95.31 203 LEU A CA 1
ATOM 1616 C C . LEU A 1 203 ? -4.311 -0.815 8.791 1.00 95.31 203 LEU A C 1
ATOM 1618 O O . LEU A 1 203 ? -3.461 0.061 8.946 1.00 95.31 203 LEU A O 1
ATOM 1622 N N . GLU A 1 204 ? -4.290 -1.643 7.756 1.00 95.31 204 GLU A N 1
ATOM 1623 C CA . GLU A 1 204 ? -3.364 -1.487 6.634 1.00 95.31 204 GLU A CA 1
ATOM 1624 C C . GLU A 1 204 ? -4.112 -1.488 5.314 1.00 95.31 204 GLU A C 1
ATOM 1626 O O . GLU A 1 204 ? -5.167 -2.099 5.190 1.00 95.31 204 GLU A O 1
ATOM 1631 N N . GLY A 1 205 ? -3.556 -0.830 4.307 1.00 93.50 205 GLY A N 1
ATOM 1632 C CA . GLY A 1 205 ? -4.159 -0.802 2.986 1.00 93.50 205 GLY A CA 1
ATOM 1633 C C . GLY A 1 205 ? -3.317 -0.050 1.980 1.00 93.50 205 GLY A C 1
ATOM 1634 O O . GLY A 1 205 ? -2.419 0.697 2.355 1.00 93.50 205 GLY A O 1
ATOM 1635 N N . ILE A 1 206 ? -3.598 -0.241 0.697 1.00 92.94 206 ILE A N 1
ATOM 1636 C CA . ILE A 1 206 ? -2.921 0.487 -0.379 1.00 92.94 206 ILE A CA 1
ATOM 1637 C C . ILE A 1 206 ? -4.001 1.191 -1.199 1.00 92.94 206 ILE A C 1
ATOM 1639 O O . ILE A 1 206 ? -4.727 0.521 -1.936 1.00 92.94 206 ILE A O 1
ATOM 1643 N N . PRO A 1 207 ? -4.145 2.520 -1.077 1.00 90.75 207 PRO A N 1
ATOM 1644 C CA . PRO A 1 207 ? -5.142 3.252 -1.838 1.00 90.75 207 PRO A CA 1
ATOM 1645 C C . PRO A 1 207 ? -4.708 3.348 -3.303 1.00 90.75 207 PRO A C 1
ATOM 1647 O O . PRO A 1 207 ? -3.753 4.046 -3.640 1.00 90.75 207 PRO A O 1
ATOM 1650 N N . VAL A 1 208 ? -5.425 2.653 -4.180 1.00 81.94 208 VAL A N 1
ATOM 1651 C CA . VAL A 1 208 ? -5.253 2.666 -5.644 1.00 81.94 208 VAL A CA 1
ATOM 1652 C C . VAL A 1 208 ? -6.583 3.035 -6.295 1.00 81.94 208 VAL A C 1
ATOM 1654 O O . VAL A 1 208 ? -7.202 2.237 -6.989 1.00 81.94 208 VAL A O 1
ATOM 1657 N N . THR A 1 209 ? -7.091 4.228 -5.998 1.00 65.88 209 THR A N 1
ATOM 1658 C CA . THR A 1 209 ? -8.348 4.707 -6.582 1.00 65.88 209 THR A CA 1
ATOM 1659 C C . THR A 1 209 ? -8.133 5.438 -7.904 1.00 65.88 209 THR A C 1
ATOM 1661 O O . THR A 1 209 ? -7.202 6.236 -8.043 1.00 65.88 209 THR A O 1
ATOM 1664 N N . GLY A 1 210 ? -9.047 5.167 -8.844 1.00 53.19 210 GLY A N 1
ATOM 1665 C CA . GLY A 1 210 ? -9.206 5.848 -10.128 1.00 53.19 210 GLY A CA 1
ATOM 1666 C C . GLY A 1 210 ? -8.894 4.963 -11.335 1.00 53.19 210 GLY A C 1
ATOM 1667 O O . GLY A 1 210 ? -7.731 4.690 -11.628 1.00 53.19 210 GLY A O 1
ATOM 1668 N N . GLU A 1 211 ? -9.932 4.578 -12.087 1.00 46.88 211 GLU A N 1
ATOM 1669 C CA . GLU A 1 211 ? -9.773 4.472 -13.537 1.00 46.88 211 GLU A CA 1
ATOM 1670 C C . GLU A 1 211 ? -9.320 5.846 -14.047 1.00 46.88 211 GLU A C 1
ATOM 1672 O O . GLU A 1 211 ? -9.813 6.873 -13.588 1.00 46.88 211 GLU A O 1
ATOM 1677 N N . PHE A 1 212 ? -8.392 5.841 -15.000 1.00 41.56 212 PHE A N 1
ATOM 1678 C CA . PHE A 1 212 ? -7.771 7.014 -15.613 1.00 41.56 212 PHE A CA 1
ATOM 1679 C C . PHE A 1 212 ? -6.746 7.740 -14.731 1.00 41.56 212 PHE A C 1
ATOM 1681 O O . PHE A 1 212 ? -7.044 8.415 -13.752 1.00 41.56 212 PHE A O 1
ATOM 1688 N N . GLY A 1 213 ? -5.494 7.692 -15.194 1.00 37.91 213 GLY A N 1
ATOM 1689 C CA . GLY A 1 213 ? -4.447 8.653 -14.853 1.00 37.91 213 GLY A CA 1
ATOM 1690 C C . GLY A 1 213 ? -4.734 10.064 -15.383 1.00 37.91 213 GLY A C 1
ATOM 1691 O O . GLY A 1 213 ? -3.807 10.739 -15.820 1.00 37.91 213 GLY A O 1
ATOM 1692 N N . GLU A 1 214 ? -5.995 10.494 -15.362 1.00 42.41 214 GLU A N 1
ATOM 1693 C CA . GLU A 1 214 ? -6.375 11.889 -15.512 1.00 42.41 214 GLU A CA 1
ATOM 1694 C C . GLU A 1 214 ? -6.628 12.462 -14.128 1.00 42.41 214 GLU A C 1
ATOM 1696 O O . GLU A 1 214 ? -7.329 11.901 -13.284 1.00 42.41 214 GLU A O 1
ATOM 1701 N N . ALA A 1 215 ? -5.964 13.577 -13.870 1.00 39.62 215 ALA A N 1
ATOM 1702 C CA . ALA A 1 215 ? -6.004 14.214 -12.586 1.00 39.62 215 ALA A CA 1
ATOM 1703 C C . ALA A 1 215 ? -7.443 14.630 -12.247 1.00 39.62 215 ALA A C 1
ATOM 1705 O O . ALA A 1 215 ? -7.924 15.640 -12.747 1.00 39.62 215 ALA A O 1
ATOM 1706 N N . SER A 1 216 ? -8.106 13.949 -11.301 1.00 45.31 216 SER A N 1
ATOM 1707 C CA . SER A 1 216 ? -9.038 14.698 -10.444 1.00 45.31 216 SER A CA 1
ATOM 1708 C C . SER A 1 216 ? -8.227 15.873 -9.893 1.00 45.31 216 SER A C 1
ATOM 1710 O O . SER A 1 216 ? -7.157 15.647 -9.330 1.00 45.31 216 SER A O 1
ATOM 1712 N N . ALA A 1 217 ? -8.658 17.107 -10.145 1.00 47.75 217 ALA A N 1
ATOM 1713 C CA . ALA A 1 217 ? -7.901 18.333 -9.872 1.00 47.75 217 ALA A CA 1
ATOM 1714 C C . ALA A 1 217 ? -7.603 18.569 -8.375 1.00 47.75 217 ALA A C 1
ATOM 1716 O O . ALA A 1 217 ? -7.032 19.591 -8.008 1.00 47.75 217 ALA A O 1
ATOM 1717 N N . LYS A 1 218 ? -8.014 17.646 -7.500 1.00 57.09 218 LYS A N 1
ATOM 1718 C CA . LYS A 1 218 ? -7.765 17.698 -6.065 1.00 57.09 218 LYS A CA 1
ATOM 1719 C C . LYS A 1 218 ? -6.419 17.055 -5.734 1.00 57.09 218 LYS A C 1
ATOM 1721 O O . LYS A 1 218 ? -6.148 15.916 -6.116 1.00 57.09 218 LYS A O 1
ATOM 1726 N N . GLU A 1 219 ? -5.601 17.794 -4.993 1.00 68.12 219 GLU A N 1
ATOM 1727 C CA . GLU A 1 219 ? -4.323 17.334 -4.430 1.00 68.12 219 GLU A CA 1
ATOM 1728 C C . GLU A 1 219 ? -4.514 16.181 -3.426 1.00 68.12 219 GLU A C 1
ATOM 1730 O O . GLU A 1 219 ? -3.643 15.317 -3.281 1.00 68.12 219 GLU A O 1
ATOM 1735 N N . GLU A 1 220 ? -5.686 16.134 -2.785 1.00 79.62 220 GLU A N 1
ATOM 1736 C CA . GLU A 1 220 ? -6.053 15.167 -1.756 1.00 79.62 220 GLU A CA 1
ATOM 1737 C C . GLU A 1 220 ? -7.507 14.695 -1.942 1.00 79.62 220 GLU A C 1
ATOM 1739 O O . GLU A 1 220 ? -8.421 15.493 -2.172 1.00 79.62 220 GLU A O 1
ATOM 1744 N N . GLU A 1 221 ? -7.720 13.380 -1.881 1.00 85.12 221 GLU A N 1
ATOM 1745 C CA . GLU A 1 221 ? -9.036 12.738 -1.973 1.00 85.12 221 GLU A CA 1
ATOM 1746 C C . GLU A 1 221 ? -9.455 12.200 -0.601 1.00 85.12 221 GLU A C 1
ATOM 1748 O O . GLU A 1 221 ? -8.675 11.540 0.080 1.00 85.12 221 GLU A O 1
ATOM 1753 N N . GLU A 1 222 ? -10.686 12.482 -0.186 1.00 87.75 222 GLU A N 1
ATOM 1754 C CA . GLU A 1 222 ? -11.224 12.058 1.107 1.00 87.75 222 GLU A CA 1
ATOM 1755 C C . GLU A 1 222 ? -12.005 10.749 0.965 1.00 87.75 222 GLU A C 1
ATOM 1757 O O . GLU A 1 222 ? -12.868 10.635 0.099 1.00 87.75 222 GLU A O 1
ATOM 1762 N N . PHE A 1 223 ? -11.726 9.791 1.848 1.00 89.88 223 PHE A N 1
ATOM 1763 C CA . PHE A 1 223 ? -12.430 8.517 1.956 1.00 89.88 223 PHE A CA 1
ATOM 1764 C C . PHE A 1 223 ? -13.024 8.366 3.349 1.00 89.88 223 PHE A C 1
ATOM 1766 O O . PHE A 1 223 ? -12.329 8.557 4.349 1.00 89.88 223 PHE A O 1
ATOM 1773 N N . THR A 1 224 ? -14.292 7.964 3.427 1.00 91.81 224 THR A N 1
ATOM 1774 C CA . THR A 1 224 ? -14.960 7.738 4.714 1.00 91.81 224 THR A CA 1
ATOM 1775 C C . THR A 1 224 ? -15.140 6.250 4.991 1.00 91.81 224 THR A C 1
ATOM 1777 O O . THR A 1 224 ? -15.750 5.516 4.211 1.00 91.81 224 THR A O 1
ATOM 1780 N N . PHE A 1 225 ? -14.658 5.814 6.151 1.00 93.94 225 PHE A N 1
ATOM 1781 C CA . PHE A 1 225 ? -14.722 4.433 6.613 1.00 93.94 225 PHE A CA 1
ATOM 1782 C C . PHE A 1 225 ? -15.507 4.317 7.913 1.00 93.94 225 PHE A C 1
ATOM 1784 O O . PHE A 1 225 ? -15.629 5.269 8.682 1.00 93.94 225 PHE A O 1
ATOM 1791 N N . ARG A 1 226 ? -16.018 3.115 8.174 1.00 95.25 226 ARG A N 1
ATOM 1792 C CA . ARG A 1 226 ? -16.651 2.717 9.428 1.00 95.25 226 ARG A CA 1
ATOM 1793 C C . ARG A 1 226 ? -15.870 1.563 10.042 1.00 95.25 226 ARG A C 1
ATOM 1795 O O . ARG A 1 226 ? -15.754 0.502 9.432 1.00 95.25 226 ARG A O 1
ATOM 1802 N N . LEU A 1 227 ? -15.371 1.772 11.254 1.00 95.75 227 LEU A N 1
ATOM 1803 C CA . LEU A 1 227 ? -14.778 0.738 12.095 1.00 95.75 227 LEU A CA 1
ATOM 1804 C C . LEU A 1 227 ? -15.863 0.176 13.014 1.00 95.75 227 LEU A C 1
ATOM 1806 O O . LEU A 1 227 ? -16.492 0.926 13.759 1.00 95.75 227 LEU A O 1
ATOM 1810 N N . GLU A 1 228 ? -16.094 -1.127 12.949 1.00 96.19 228 GLU A N 1
ATOM 1811 C CA . GLU A 1 228 ? -17.015 -1.868 13.807 1.00 96.19 228 GLU A CA 1
ATOM 1812 C C . GLU A 1 228 ? -16.211 -2.712 14.798 1.00 96.19 228 GLU A C 1
ATOM 1814 O O . GLU A 1 228 ? -15.353 -3.494 14.390 1.00 96.19 228 GLU A O 1
ATOM 1819 N N . ALA A 1 229 ? -16.506 -2.557 16.086 1.00 96.50 229 ALA A N 1
ATOM 1820 C CA . ALA A 1 229 ? -15.976 -3.372 17.166 1.00 96.50 229 ALA A CA 1
ATOM 1821 C C . ALA A 1 229 ? -17.073 -4.305 17.687 1.00 96.50 229 ALA A C 1
ATOM 1823 O O . ALA A 1 229 ? -18.180 -3.848 17.989 1.00 96.50 229 ALA A O 1
ATOM 1824 N N . ARG A 1 230 ? -16.757 -5.597 17.787 1.00 96.00 230 ARG A N 1
ATOM 1825 C CA . ARG A 1 230 ? -17.631 -6.641 18.327 1.00 96.00 230 ARG A CA 1
ATOM 1826 C C . ARG A 1 230 ? -17.054 -7.239 19.600 1.00 96.00 230 ARG A C 1
ATOM 1828 O O . ARG A 1 230 ? -15.858 -7.532 19.652 1.00 96.00 230 ARG A O 1
ATOM 1835 N N . ASP A 1 231 ? -17.922 -7.429 20.580 1.00 94.50 231 ASP A N 1
ATOM 1836 C CA . ASP A 1 231 ? -17.630 -8.162 21.810 1.00 94.50 231 ASP A CA 1
ATOM 1837 C C . ASP A 1 231 ? -17.629 -9.690 21.574 1.00 94.50 231 ASP A C 1
ATOM 1839 O O . ASP A 1 231 ? -17.888 -10.186 20.467 1.00 94.50 231 ASP A O 1
ATOM 1843 N N . SER A 1 232 ? -17.330 -10.451 22.625 1.00 93.44 232 SER A N 1
ATOM 1844 C CA . SER A 1 232 ? -17.315 -11.918 22.623 1.00 93.44 232 SER A CA 1
ATOM 1845 C C . SER A 1 232 ? -18.697 -12.551 22.399 1.00 93.44 232 SER A C 1
ATOM 1847 O O . SER A 1 232 ? -18.787 -13.707 21.975 1.00 93.44 232 SER A O 1
ATOM 1849 N N . GLN A 1 233 ? -19.777 -11.797 22.618 1.00 93.38 233 GLN A N 1
ATOM 1850 C CA . GLN A 1 233 ? -21.169 -12.208 22.415 1.00 93.38 233 GLN A CA 1
ATOM 1851 C C . GLN A 1 233 ? -21.772 -11.664 21.105 1.00 93.38 233 GLN A C 1
ATOM 1853 O O . GLN A 1 233 ? -22.977 -11.782 20.874 1.00 93.38 233 GLN A O 1
ATOM 1858 N N . ASN A 1 234 ? -20.936 -11.140 20.201 1.00 93.06 234 ASN A N 1
ATOM 1859 C CA . ASN A 1 234 ? -21.292 -10.536 18.915 1.00 93.06 234 ASN A CA 1
ATOM 1860 C C . ASN A 1 234 ? -22.137 -9.250 18.975 1.00 93.06 234 ASN A C 1
ATOM 1862 O O . ASN A 1 234 ? -22.648 -8.830 17.927 1.00 93.06 234 ASN A O 1
ATOM 1866 N N . ALA A 1 235 ? -22.284 -8.590 20.125 1.00 93.25 235 ALA A N 1
ATOM 1867 C CA . ALA A 1 235 ? -22.840 -7.244 20.141 1.00 93.25 235 ALA A CA 1
ATOM 1868 C C . ALA A 1 235 ? -21.808 -6.255 19.584 1.00 93.25 235 ALA A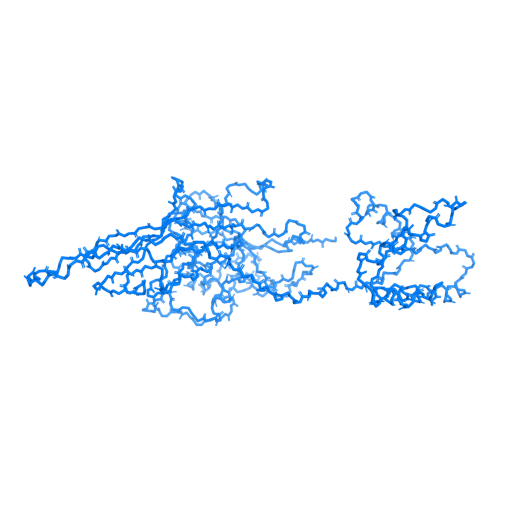 C 1
ATOM 1870 O O . ALA A 1 235 ? -20.604 -6.368 19.810 1.00 93.25 235 ALA A O 1
ATOM 1871 N N . ALA A 1 236 ? -22.290 -5.293 18.798 1.00 94.69 236 ALA A N 1
ATOM 1872 C CA . ALA A 1 236 ? -21.437 -4.443 17.982 1.00 94.69 236 ALA A CA 1
ATOM 1873 C C . ALA A 1 236 ? -21.676 -2.956 18.248 1.00 94.69 236 ALA A C 1
ATOM 1875 O O . ALA A 1 236 ? -22.809 -2.508 18.465 1.00 94.69 236 ALA A O 1
ATOM 1876 N N . HIS A 1 237 ? -20.604 -2.179 18.141 1.00 95.12 237 HIS A N 1
ATOM 1877 C CA . HIS A 1 237 ? -20.655 -0.728 18.030 1.00 95.12 237 HIS A CA 1
ATOM 1878 C C . HIS A 1 237 ? -19.751 -0.264 16.897 1.00 95.12 237 HIS A C 1
ATOM 1880 O O . HIS A 1 237 ? -18.714 -0.865 16.634 1.00 95.12 237 HIS A O 1
ATOM 1886 N N . SER A 1 238 ? -20.137 0.812 16.219 1.00 94.75 238 SER A N 1
ATOM 1887 C CA . SER A 1 238 ? -19.408 1.295 15.051 1.00 94.75 238 SER A CA 1
ATOM 1888 C C . SER A 1 238 ? -19.150 2.790 15.122 1.00 94.75 238 SER A C 1
ATOM 1890 O O . SER A 1 238 ? -20.051 3.542 15.491 1.00 94.75 238 SER A O 1
ATOM 1892 N N . ALA A 1 239 ? -17.967 3.216 14.689 1.00 91.94 239 ALA A N 1
ATOM 1893 C CA . ALA A 1 239 ? -17.582 4.617 14.574 1.00 91.94 239 ALA A CA 1
ATOM 1894 C C . ALA A 1 239 ? -17.021 4.909 13.178 1.00 91.94 239 ALA A C 1
ATOM 1896 O O . ALA A 1 239 ? -16.325 4.079 12.592 1.00 91.94 239 ALA A O 1
ATOM 1897 N N . SER A 1 240 ? -17.340 6.082 12.634 1.00 94.00 240 SER A N 1
ATOM 1898 C CA . SER A 1 240 ? -16.815 6.539 11.347 1.00 94.00 240 SER A CA 1
ATOM 1899 C C . SER A 1 240 ? -15.508 7.311 11.510 1.00 94.00 240 SER A C 1
ATOM 1901 O O . SER A 1 240 ? -15.317 7.992 12.516 1.00 94.00 240 SER A O 1
ATOM 1903 N N . PHE A 1 241 ? -14.646 7.255 10.500 1.00 93.75 241 PHE A N 1
ATOM 1904 C CA . PHE A 1 241 ? -13.420 8.045 10.415 1.00 93.75 241 PHE A CA 1
ATOM 1905 C C . PHE A 1 241 ? -13.073 8.364 8.961 1.00 93.75 241 PHE A C 1
ATOM 1907 O O . PHE A 1 241 ? -13.582 7.731 8.033 1.00 93.75 241 PHE A O 1
ATOM 1914 N N . GLN A 1 242 ? -12.206 9.355 8.775 1.00 93.25 242 GLN A N 1
ATOM 1915 C CA . GLN A 1 242 ? -11.781 9.829 7.462 1.00 93.25 242 GLN A CA 1
ATOM 1916 C C . GLN A 1 242 ? -10.332 9.440 7.183 1.00 93.25 242 GLN A C 1
ATOM 1918 O O . GLN A 1 242 ? -9.472 9.482 8.068 1.00 93.25 242 GLN A O 1
ATOM 1923 N N . VAL A 1 243 ? -10.062 9.102 5.928 1.00 92.88 243 VAL A N 1
ATOM 1924 C CA . VAL A 1 243 ? -8.717 8.909 5.398 1.00 92.88 243 VAL A CA 1
ATOM 1925 C C . VAL A 1 243 ? -8.541 9.822 4.202 1.00 92.88 243 VAL A C 1
ATOM 1927 O O . VAL A 1 243 ? -9.240 9.699 3.201 1.00 92.88 243 VAL A O 1
ATOM 1930 N N . PHE A 1 244 ? -7.582 10.722 4.309 1.00 91.44 244 PHE A N 1
ATOM 1931 C CA . PHE A 1 244 ? -7.203 11.628 3.249 1.00 91.44 244 PHE A CA 1
ATOM 1932 C C . PHE A 1 244 ? -6.049 11.018 2.454 1.00 91.44 244 PHE A C 1
ATOM 1934 O O . PHE A 1 244 ? -5.004 10.667 3.002 1.00 91.44 244 PHE A O 1
ATOM 1941 N N . VAL A 1 245 ? -6.245 10.824 1.157 1.00 89.38 245 VAL A N 1
ATOM 1942 C CA . VAL A 1 245 ? -5.268 10.216 0.257 1.00 89.38 245 VAL A CA 1
ATOM 1943 C C . VAL A 1 245 ? -4.686 11.304 -0.627 1.00 89.38 245 VAL A C 1
ATOM 1945 O O . VAL A 1 245 ? -5.306 11.762 -1.586 1.00 89.38 245 VAL A O 1
ATOM 1948 N N . SER A 1 246 ? -3.455 11.680 -0.310 1.00 85.56 246 SER A N 1
ATOM 1949 C CA . SER A 1 246 ? -2.641 12.575 -1.123 1.00 85.56 246 SER A CA 1
ATOM 1950 C C . SER A 1 246 ? -2.100 11.849 -2.353 1.00 85.56 246 SER A C 1
ATOM 1952 O O . SER A 1 246 ? -1.744 10.661 -2.309 1.00 85.56 246 SER A O 1
ATOM 1954 N N . ARG A 1 247 ? -1.989 12.564 -3.470 1.00 74.38 247 ARG A N 1
ATOM 1955 C CA . ARG A 1 247 ? -1.142 12.099 -4.573 1.00 74.38 247 ARG A CA 1
ATOM 1956 C C . ARG A 1 247 ? 0.324 12.370 -4.253 1.00 74.38 247 ARG A C 1
ATOM 1958 O O . ARG A 1 247 ? 0.627 13.318 -3.529 1.00 74.38 247 ARG A O 1
ATOM 1965 N N . PRO A 1 248 ? 1.262 11.597 -4.826 1.00 66.25 248 PRO A N 1
ATOM 1966 C CA . PRO A 1 248 ? 2.632 12.074 -4.920 1.00 66.25 248 PRO A CA 1
ATOM 1967 C C . PRO A 1 248 ? 2.629 13.454 -5.584 1.00 66.25 248 PRO A C 1
ATOM 1969 O O . PRO A 1 248 ? 1.827 13.649 -6.502 1.00 66.25 248 PRO A O 1
ATOM 1972 N N . PRO A 1 249 ? 3.517 14.372 -5.171 1.00 57.09 249 PRO A N 1
ATOM 1973 C CA . PRO A 1 249 ? 3.576 15.710 -5.743 1.00 57.09 249 PRO A CA 1
ATOM 1974 C C . PRO A 1 249 ? 3.605 15.628 -7.272 1.00 57.09 249 PRO A C 1
ATOM 1976 O O . PRO A 1 249 ? 4.515 15.008 -7.830 1.00 57.09 249 PRO A O 1
ATOM 1979 N N . LEU A 1 250 ? 2.594 16.208 -7.926 1.00 50.41 250 LEU A N 1
ATOM 1980 C CA . LEU A 1 250 ? 2.528 16.322 -9.388 1.00 50.41 250 LEU A CA 1
ATOM 1981 C C . LEU A 1 250 ? 3.683 17.187 -9.915 1.00 50.41 250 LEU A C 1
ATOM 1983 O O . LEU A 1 250 ? 4.192 16.921 -11.000 1.00 50.41 250 LEU A O 1
ATOM 1987 N N . ASP A 1 251 ? 4.145 18.127 -9.087 1.00 49.53 251 ASP A N 1
ATOM 1988 C CA . ASP A 1 251 ? 5.265 19.039 -9.350 1.00 49.53 251 ASP A CA 1
ATOM 1989 C C . ASP A 1 251 ? 6.638 18.411 -9.044 1.00 49.53 251 ASP A C 1
ATOM 1991 O O . ASP A 1 251 ? 7.681 19.052 -9.160 1.00 49.53 251 ASP A O 1
ATOM 1995 N N . GLY A 1 252 ? 6.659 17.147 -8.607 1.00 53.12 252 GLY A N 1
ATOM 1996 C CA . GLY A 1 252 ? 7.889 16.385 -8.438 1.00 53.12 252 GLY A CA 1
ATOM 1997 C C . GLY A 1 252 ? 8.334 15.730 -9.750 1.00 53.12 252 GLY A C 1
ATOM 1998 O O . GLY A 1 252 ? 7.503 15.432 -10.610 1.00 53.12 252 GLY A O 1
ATOM 1999 N N . PRO A 1 253 ? 9.632 15.411 -9.909 1.00 56.78 253 PRO A N 1
ATOM 2000 C CA . PRO A 1 253 ? 10.102 14.659 -11.066 1.00 56.78 253 PRO A CA 1
ATOM 2001 C C . PRO A 1 253 ? 9.315 13.350 -11.203 1.00 56.78 253 PRO A C 1
ATOM 2003 O O . PRO A 1 253 ? 9.146 12.598 -10.233 1.00 56.78 253 PRO A O 1
ATOM 2006 N N . LYS A 1 254 ? 8.813 13.088 -12.416 1.00 66.38 254 LYS A N 1
ATOM 2007 C CA . LYS A 1 254 ? 8.137 11.831 -12.761 1.00 66.38 254 LYS A CA 1
ATOM 2008 C C . LYS A 1 254 ? 9.070 10.652 -12.455 1.00 66.38 254 LYS A C 1
ATOM 2010 O O . LYS A 1 254 ? 10.288 10.794 -12.555 1.00 66.38 254 LYS A O 1
ATOM 2015 N N . PRO A 1 255 ? 8.534 9.474 -12.090 1.00 72.69 255 PRO A N 1
ATOM 2016 C CA . PRO A 1 255 ? 9.371 8.293 -11.929 1.00 72.69 255 PRO A CA 1
ATOM 2017 C C . PRO A 1 255 ? 10.111 8.019 -13.243 1.00 72.69 255 PRO A C 1
ATOM 2019 O O . PRO A 1 255 ? 9.503 7.963 -14.309 1.00 72.69 255 PRO A O 1
ATOM 2022 N N . ASN A 1 256 ? 11.424 7.839 -13.156 1.00 78.81 256 ASN A N 1
ATOM 2023 C CA . ASN A 1 256 ? 12.299 7.553 -14.299 1.00 78.81 256 ASN A CA 1
ATOM 2024 C C . ASN A 1 256 ? 12.255 6.082 -14.745 1.00 78.81 256 ASN A C 1
ATOM 2026 O O . ASN A 1 256 ? 12.894 5.684 -15.719 1.00 78.81 256 ASN A O 1
ATOM 2030 N N . HIS A 1 257 ? 11.496 5.245 -14.043 1.00 86.31 257 HIS A N 1
ATOM 2031 C CA . HIS A 1 257 ? 11.400 3.830 -14.338 1.00 86.31 257 HIS A CA 1
ATOM 2032 C C . HIS A 1 257 ? 10.040 3.271 -13.925 1.00 86.31 257 HIS A C 1
ATOM 2034 O O . HIS A 1 257 ? 9.380 3.779 -13.018 1.00 86.31 257 HIS A O 1
ATOM 2040 N N . ARG A 1 258 ? 9.607 2.215 -14.616 1.00 89.62 258 ARG A N 1
ATOM 2041 C CA . ARG A 1 258 ? 8.361 1.514 -14.308 1.00 89.62 258 ARG A CA 1
ATOM 2042 C C . ARG A 1 258 ? 8.469 0.040 -14.654 1.00 89.62 258 ARG A C 1
ATOM 2044 O O . ARG A 1 258 ? 8.916 -0.331 -15.742 1.00 89.62 258 ARG A O 1
ATOM 2051 N N . TYR A 1 259 ? 7.987 -0.798 -13.752 1.00 93.06 259 TYR A N 1
ATOM 2052 C CA . TYR A 1 259 ? 7.799 -2.220 -13.984 1.00 93.06 259 TYR A CA 1
ATOM 2053 C C . TYR A 1 259 ? 6.325 -2.492 -14.271 1.00 93.06 259 TYR A C 1
ATOM 2055 O O . TYR A 1 259 ? 5.429 -1.821 -13.764 1.00 93.06 259 TYR A O 1
ATOM 2063 N N . SER A 1 260 ? 6.058 -3.464 -15.131 1.00 94.44 260 SER A N 1
ATOM 2064 C CA . SER A 1 260 ? 4.708 -3.916 -15.458 1.00 94.44 260 SER A CA 1
ATOM 2065 C C . SER A 1 260 ? 4.643 -5.426 -15.333 1.00 94.44 260 SER A C 1
ATOM 2067 O O . SER A 1 260 ? 5.492 -6.121 -15.889 1.00 94.44 260 SER A O 1
ATOM 2069 N N . MET A 1 261 ? 3.639 -5.929 -14.629 1.00 95.81 261 MET A N 1
ATOM 2070 C CA . MET A 1 261 ? 3.396 -7.350 -14.428 1.00 95.81 261 MET A CA 1
ATOM 2071 C C . MET A 1 261 ? 2.024 -7.728 -14.972 1.00 95.81 261 MET A C 1
ATOM 2073 O O . MET A 1 261 ? 1.056 -7.007 -14.753 1.00 95.81 261 MET A O 1
ATOM 2077 N N . VAL A 1 262 ? 1.948 -8.864 -15.662 1.00 96.00 262 VAL A N 1
ATOM 2078 C CA . VAL A 1 262 ? 0.676 -9.499 -16.026 1.00 96.00 262 VAL A CA 1
ATOM 2079 C C . VAL A 1 262 ? 0.435 -10.643 -15.051 1.00 96.00 262 VAL A C 1
ATOM 2081 O O . VAL A 1 262 ? 1.250 -11.569 -14.982 1.00 96.00 262 VAL A O 1
ATOM 2084 N N . LEU A 1 263 ? -0.653 -10.552 -14.295 1.00 96.75 263 LEU A N 1
ATOM 2085 C CA . LEU A 1 263 ? -1.058 -11.504 -13.265 1.00 96.75 263 LEU A CA 1
ATOM 2086 C C . LEU A 1 263 ? -2.285 -12.283 -13.745 1.00 96.75 263 LEU A C 1
ATOM 2088 O O . LEU A 1 263 ? -3.226 -11.673 -14.248 1.00 96.75 263 LEU A O 1
ATOM 2092 N N . ASP A 1 264 ? -2.322 -13.599 -13.531 1.00 95.38 264 ASP A N 1
ATOM 2093 C CA . ASP A 1 264 ? -3.529 -14.423 -13.741 1.00 95.38 264 ASP A CA 1
ATOM 2094 C C . ASP A 1 264 ? -4.501 -14.276 -12.566 1.00 95.38 264 ASP A C 1
ATOM 2096 O O . ASP A 1 264 ? -4.818 -15.215 -11.832 1.00 95.38 264 ASP A O 1
ATOM 2100 N N . VAL A 1 265 ? -4.913 -13.040 -12.335 1.00 94.12 265 VAL A N 1
ATOM 2101 C CA . VAL A 1 265 ? -5.836 -12.659 -11.280 1.00 94.12 265 VAL A CA 1
ATOM 2102 C C . VAL A 1 265 ? -6.745 -11.587 -11.866 1.00 94.12 265 VAL A C 1
ATOM 2104 O O . VAL A 1 265 ? -6.207 -10.605 -12.376 1.00 94.12 265 VAL A O 1
ATOM 2107 N N . PRO A 1 266 ? -8.077 -11.726 -11.797 1.00 94.00 266 PRO A N 1
ATOM 2108 C CA . PRO A 1 266 ? -8.988 -10.669 -12.228 1.00 94.00 266 PRO A CA 1
ATOM 2109 C C . PRO A 1 266 ? -8.838 -9.416 -11.359 1.00 94.00 266 PRO A C 1
ATOM 2111 O O . PRO A 1 266 ? -8.615 -9.527 -10.147 1.00 94.00 266 PRO A O 1
ATOM 2114 N N . VAL A 1 267 ? -8.974 -8.232 -11.959 1.00 91.00 267 VAL A N 1
ATOM 2115 C CA . VAL A 1 267 ? -8.781 -6.948 -11.262 1.00 91.00 267 VAL A CA 1
ATOM 2116 C C . VAL A 1 267 ? -9.803 -6.759 -10.137 1.00 91.00 267 VAL A C 1
ATOM 2118 O O . VAL A 1 267 ? -9.472 -6.295 -9.046 1.00 91.00 267 VAL A O 1
ATOM 2121 N N . GLU A 1 268 ? -11.019 -7.265 -10.331 1.00 89.38 268 GLU A N 1
ATOM 2122 C CA . GLU A 1 268 ? -12.125 -7.264 -9.370 1.00 89.38 268 GLU A CA 1
ATOM 2123 C C . GLU A 1 268 ? -11.755 -7.990 -8.078 1.00 89.38 268 GLU A C 1
ATOM 2125 O O . GLU A 1 268 ? -12.260 -7.672 -6.998 1.00 89.38 268 GLU A O 1
ATOM 2130 N N . ARG A 1 269 ? -10.847 -8.969 -8.157 1.00 90.94 269 ARG A N 1
ATOM 2131 C CA . ARG A 1 269 ? -10.379 -9.682 -6.973 1.00 90.94 269 ARG A CA 1
ATOM 2132 C C . ARG A 1 269 ? -9.537 -8.767 -6.082 1.00 90.94 269 ARG A C 1
ATOM 2134 O O . ARG A 1 269 ? -9.635 -8.892 -4.869 1.00 90.94 269 ARG A O 1
ATOM 2141 N N . PHE A 1 270 ? -8.756 -7.841 -6.645 1.00 89.25 270 PHE A N 1
ATOM 2142 C CA . PHE A 1 270 ? -8.019 -6.841 -5.858 1.00 89.25 270 PHE A CA 1
ATOM 2143 C C . PHE A 1 270 ? -8.953 -5.805 -5.224 1.00 89.25 270 PHE A C 1
ATOM 2145 O O . PHE A 1 270 ? -8.705 -5.391 -4.097 1.00 89.25 270 PHE A O 1
ATOM 2152 N N . HIS A 1 271 ? -10.045 -5.442 -5.903 1.00 84.19 271 HIS A N 1
ATOM 2153 C CA . HIS A 1 271 ? -11.057 -4.530 -5.356 1.00 84.19 271 HIS A CA 1
ATOM 2154 C C . HIS A 1 271 ? -11.912 -5.171 -4.255 1.00 84.19 271 HIS A C 1
ATOM 2156 O O . HIS A 1 271 ? -12.223 -4.536 -3.258 1.00 84.19 271 HIS A O 1
ATOM 2162 N N . SER A 1 272 ? -12.290 -6.440 -4.418 1.00 86.50 272 SER A N 1
ATOM 2163 C CA . SER A 1 272 ? -13.122 -7.157 -3.441 1.00 86.50 272 SER A CA 1
ATOM 2164 C C . SER A 1 272 ? -12.351 -7.667 -2.224 1.00 86.50 272 SER A C 1
ATOM 2166 O O . SER A 1 272 ? -12.963 -7.946 -1.195 1.00 86.50 272 SER A O 1
ATOM 2168 N N . LYS A 1 273 ? -11.027 -7.820 -2.342 1.00 90.50 273 LYS A N 1
ATOM 2169 C CA . LYS A 1 273 ? -10.147 -8.360 -1.300 1.00 90.50 273 LYS A CA 1
ATOM 2170 C C . LYS A 1 273 ? -8.920 -7.464 -1.122 1.00 90.50 273 LYS A C 1
ATOM 2172 O O . LYS A 1 273 ? -7.856 -7.782 -1.671 1.00 90.50 273 LYS A O 1
ATOM 2177 N N . PRO A 1 274 ? -9.040 -6.350 -0.379 1.00 89.75 274 PRO A N 1
ATOM 2178 C CA . PRO A 1 274 ? -7.934 -5.415 -0.168 1.00 89.75 274 PRO A CA 1
ATOM 2179 C C . PRO A 1 274 ? -6.672 -6.060 0.434 1.00 89.75 274 PRO A C 1
ATOM 2181 O O . PRO A 1 274 ? -5.551 -5.620 0.157 1.00 89.75 274 PRO A O 1
ATOM 2184 N N . GLU A 1 275 ? -6.814 -7.166 1.172 1.00 91.88 275 GLU A N 1
ATOM 2185 C CA . GLU A 1 275 ? -5.691 -7.960 1.676 1.00 91.88 275 GLU A CA 1
ATOM 2186 C C . GLU A 1 275 ? -4.780 -8.489 0.561 1.00 91.88 275 GLU A C 1
ATOM 2188 O O . GLU A 1 275 ? -3.579 -8.649 0.777 1.00 91.88 275 GLU A O 1
ATOM 2193 N N . MET A 1 276 ? -5.303 -8.717 -0.648 1.00 92.44 276 MET A N 1
ATOM 2194 C CA . MET A 1 276 ? -4.494 -9.234 -1.747 1.00 92.44 276 MET A CA 1
ATOM 2195 C C . MET A 1 276 ? -3.449 -8.234 -2.225 1.00 92.44 276 MET A C 1
ATOM 2197 O O . MET A 1 276 ? -2.319 -8.630 -2.502 1.00 92.44 276 MET A O 1
ATOM 2201 N N . LEU A 1 277 ? -3.796 -6.950 -2.338 1.00 93.00 277 LEU A N 1
ATOM 2202 C CA . LEU A 1 277 ? -2.832 -5.952 -2.797 1.00 93.00 277 LEU A CA 1
ATOM 2203 C C . LEU A 1 277 ? -1.756 -5.708 -1.732 1.00 93.00 277 LEU A C 1
ATOM 2205 O O . LEU A 1 277 ? -0.571 -5.613 -2.055 1.00 93.00 277 LEU A O 1
ATOM 2209 N N . ARG A 1 278 ? -2.160 -5.701 -0.456 1.00 93.75 278 ARG A N 1
ATOM 2210 C CA . ARG A 1 278 ? -1.244 -5.664 0.691 1.00 93.75 278 ARG A CA 1
ATOM 2211 C C . ARG A 1 278 ? -0.256 -6.833 0.640 1.00 93.75 278 ARG A C 1
ATOM 2213 O O . ARG A 1 278 ? 0.956 -6.632 0.692 1.00 93.75 278 ARG A O 1
ATOM 2220 N N . ASP A 1 279 ? -0.763 -8.054 0.495 1.00 93.56 279 ASP A N 1
ATOM 2221 C CA . ASP A 1 279 ? 0.058 -9.267 0.461 1.00 93.56 279 ASP A CA 1
ATOM 2222 C C . ASP A 1 279 ? 0.975 -9.311 -0.766 1.00 93.56 279 ASP A C 1
ATOM 2224 O O . ASP A 1 279 ? 2.112 -9.780 -0.669 1.00 93.56 279 ASP A O 1
ATOM 2228 N N . PHE A 1 280 ? 0.509 -8.804 -1.912 1.00 95.12 280 PHE A N 1
ATOM 2229 C CA . PHE A 1 280 ? 1.330 -8.638 -3.106 1.00 95.12 280 PHE A CA 1
ATOM 2230 C C . PHE A 1 280 ? 2.542 -7.747 -2.813 1.00 95.12 280 PHE A C 1
ATOM 2232 O O . PHE A 1 280 ? 3.672 -8.148 -3.098 1.00 95.12 280 PHE A O 1
ATOM 2239 N N . VAL A 1 281 ? 2.326 -6.578 -2.199 1.00 95.50 281 VAL A N 1
ATOM 2240 C CA . VAL A 1 281 ? 3.401 -5.629 -1.877 1.00 95.50 281 VAL A CA 1
ATOM 2241 C C . VAL A 1 281 ? 4.399 -6.217 -0.881 1.00 95.50 281 VAL A C 1
ATOM 2243 O O . VAL A 1 281 ? 5.599 -6.153 -1.142 1.00 95.50 281 VAL A O 1
ATOM 2246 N N . TYR A 1 282 ? 3.941 -6.859 0.199 1.00 94.50 282 TYR A N 1
ATOM 2247 C CA . TYR A 1 282 ? 4.843 -7.509 1.162 1.00 94.50 282 TYR A CA 1
ATOM 2248 C C . TYR A 1 282 ? 5.683 -8.630 0.538 1.00 94.50 282 TYR A C 1
ATOM 2250 O O . TYR A 1 282 ? 6.849 -8.819 0.895 1.00 94.50 282 TYR A O 1
ATOM 2258 N N . ARG A 1 283 ? 5.106 -9.405 -0.388 1.00 93.44 283 ARG A N 1
ATOM 2259 C CA . ARG A 1 283 ? 5.847 -10.458 -1.096 1.00 93.44 283 ARG A CA 1
ATOM 2260 C C . ARG A 1 283 ? 6.859 -9.866 -2.055 1.00 93.44 283 ARG A C 1
ATOM 2262 O O . ARG A 1 283 ? 8.014 -10.283 -2.032 1.00 93.44 283 ARG A O 1
ATOM 2269 N N . LEU A 1 284 ? 6.445 -8.887 -2.855 1.00 95.88 284 LEU A N 1
ATOM 2270 C CA . LEU A 1 284 ? 7.324 -8.220 -3.803 1.00 95.88 284 LEU A CA 1
ATOM 2271 C C . LEU A 1 284 ? 8.507 -7.571 -3.077 1.00 95.88 284 LEU A C 1
ATOM 2273 O O . LEU A 1 284 ? 9.652 -7.881 -3.402 1.00 95.88 284 LEU A O 1
ATOM 2277 N N . SER A 1 285 ? 8.253 -6.754 -2.052 1.00 95.25 285 SER A N 1
ATOM 2278 C CA . SER A 1 285 ? 9.315 -6.111 -1.273 1.00 95.25 285 SER A CA 1
ATOM 2279 C C . SER A 1 285 ? 10.240 -7.132 -0.609 1.00 95.25 285 SER A C 1
ATOM 2281 O O . SER A 1 285 ? 11.464 -6.995 -0.676 1.00 95.25 285 SER A O 1
ATOM 2283 N N . GLY A 1 286 ? 9.679 -8.216 -0.063 1.00 92.88 286 GLY A N 1
ATOM 2284 C CA . GLY A 1 286 ? 10.444 -9.316 0.514 1.00 92.88 286 GLY A CA 1
ATOM 2285 C C . GLY A 1 286 ? 11.394 -9.980 -0.478 1.00 92.88 286 GLY A C 1
ATOM 2286 O O . GLY A 1 286 ? 12.559 -10.201 -0.147 1.00 92.88 286 GLY A O 1
ATOM 2287 N N . ILE A 1 287 ? 10.945 -10.228 -1.710 1.00 93.06 287 ILE A N 1
ATOM 2288 C CA . ILE A 1 287 ? 11.793 -10.792 -2.769 1.00 93.06 287 ILE A CA 1
ATOM 2289 C C . ILE A 1 287 ? 12.907 -9.810 -3.152 1.00 93.06 287 ILE A C 1
ATOM 2291 O O . ILE A 1 287 ? 14.068 -10.203 -3.292 1.00 93.06 287 ILE A O 1
ATOM 2295 N N . LEU A 1 288 ? 12.582 -8.520 -3.291 1.00 93.19 288 LEU A N 1
ATOM 2296 C CA . LEU A 1 288 ? 13.558 -7.497 -3.675 1.00 93.19 288 LEU A CA 1
ATOM 2297 C C . LEU A 1 288 ? 14.651 -7.310 -2.615 1.00 93.19 288 LEU A C 1
ATOM 2299 O O . LEU A 1 288 ? 15.834 -7.212 -2.966 1.00 93.19 288 LEU A O 1
ATOM 2303 N N . LYS A 1 289 ? 14.272 -7.344 -1.332 1.00 91.56 289 LYS A N 1
ATOM 2304 C CA . LYS A 1 289 ? 15.177 -7.250 -0.175 1.00 91.56 289 LYS A CA 1
ATOM 2305 C C . LYS A 1 289 ? 15.802 -8.581 0.247 1.00 91.56 289 LYS A C 1
ATOM 2307 O O . LYS A 1 289 ? 16.670 -8.582 1.113 1.00 91.56 289 LYS A O 1
ATOM 2312 N N . ARG A 1 290 ? 15.425 -9.696 -0.392 1.00 90.12 290 ARG A N 1
ATOM 2313 C CA . ARG A 1 290 ? 15.887 -11.062 -0.077 1.00 90.12 290 ARG A CA 1
ATOM 2314 C C . ARG A 1 290 ? 15.558 -11.503 1.352 1.00 90.12 290 ARG A C 1
ATOM 2316 O O . ARG A 1 290 ? 16.334 -12.223 1.978 1.00 90.12 290 ARG A O 1
ATOM 2323 N N . PHE A 1 291 ? 14.406 -11.093 1.870 1.00 87.81 291 PHE A N 1
ATOM 2324 C CA . PHE A 1 291 ? 13.924 -11.633 3.133 1.00 87.81 291 PHE A CA 1
ATOM 2325 C C . PHE A 1 291 ? 13.544 -13.113 2.967 1.00 87.81 291 PHE A C 1
ATOM 2327 O O . PHE A 1 291 ? 13.003 -13.490 1.924 1.00 87.81 291 PHE A O 1
ATOM 2334 N N . PRO A 1 292 ? 13.790 -13.968 3.978 1.00 79.81 292 PRO A N 1
ATOM 2335 C CA . PRO A 1 292 ? 13.369 -15.366 3.927 1.00 79.81 292 PRO A CA 1
ATOM 2336 C C . PRO A 1 292 ? 11.851 -15.446 3.740 1.00 79.81 292 PRO A C 1
ATOM 2338 O O . PRO A 1 292 ? 11.116 -14.610 4.263 1.00 79.81 292 PRO A O 1
ATOM 2341 N N . LEU A 1 293 ? 11.340 -16.426 2.997 1.00 70.12 293 LEU A N 1
ATOM 2342 C CA . LEU A 1 293 ? 9.888 -16.563 2.873 1.00 70.12 293 LEU A CA 1
ATOM 2343 C C . LEU A 1 293 ? 9.271 -16.811 4.254 1.00 70.12 293 LEU A C 1
ATOM 2345 O O . LEU A 1 293 ? 9.799 -17.632 5.007 1.00 70.12 293 LEU A O 1
ATOM 2349 N N . PRO A 1 294 ? 8.156 -16.139 4.591 1.00 65.06 294 PRO A N 1
ATOM 2350 C CA . PRO A 1 294 ? 7.354 -16.557 5.728 1.00 65.06 294 PRO A CA 1
ATOM 2351 C C . PRO A 1 294 ? 6.992 -18.032 5.539 1.00 65.06 294 PRO A C 1
ATOM 2353 O O . PRO A 1 294 ? 6.618 -18.438 4.433 1.00 65.06 294 PRO A O 1
ATOM 2356 N N . SER A 1 295 ? 7.124 -18.840 6.592 1.00 60.41 295 SER A N 1
ATOM 2357 C CA . SER A 1 295 ? 6.664 -20.229 6.535 1.00 60.41 295 SER A CA 1
ATOM 2358 C C . SER A 1 295 ? 5.173 -20.253 6.177 1.00 60.41 295 SER A C 1
ATOM 2360 O O . SER A 1 295 ? 4.442 -19.331 6.537 1.00 60.41 295 SER A O 1
ATOM 2362 N N . ALA A 1 296 ? 4.694 -21.293 5.487 1.00 56.84 296 ALA A N 1
ATOM 2363 C CA . ALA A 1 296 ? 3.271 -21.413 5.143 1.00 56.84 296 ALA A CA 1
ATOM 2364 C C . ALA A 1 296 ? 2.348 -21.398 6.384 1.00 56.84 296 ALA A C 1
ATOM 2366 O O . ALA A 1 296 ? 1.167 -21.087 6.270 1.00 56.84 296 ALA A O 1
ATOM 2367 N N . SER A 1 297 ? 2.900 -21.703 7.563 1.00 52.50 297 SER A N 1
ATOM 2368 C CA . SER A 1 297 ? 2.249 -21.652 8.875 1.00 52.50 297 SER A CA 1
ATOM 2369 C C . SER A 1 297 ? 2.370 -20.305 9.596 1.00 52.50 297 SER A C 1
ATOM 2371 O O . SER A 1 297 ? 1.711 -20.107 10.614 1.00 52.50 297 SER A O 1
ATOM 2373 N N . SER A 1 298 ? 3.221 -19.386 9.129 1.00 56.41 298 SER A N 1
ATOM 2374 C CA . SER A 1 298 ? 3.407 -18.084 9.770 1.00 56.41 298 SER A CA 1
ATOM 2375 C C . SER A 1 298 ? 2.326 -17.116 9.297 1.00 56.41 298 SER A C 1
ATOM 2377 O O . SER A 1 298 ? 2.213 -16.864 8.093 1.00 56.41 298 SER A O 1
ATOM 2379 N N . PRO A 1 299 ? 1.551 -16.529 10.219 1.00 58.50 299 PRO A N 1
ATOM 2380 C CA . PRO A 1 299 ? 0.527 -15.584 9.836 1.00 58.50 299 PRO A CA 1
ATOM 2381 C C . PRO A 1 299 ? 1.138 -14.351 9.167 1.00 58.50 299 PRO A C 1
ATOM 2383 O O . PRO A 1 299 ? 2.057 -13.726 9.695 1.00 58.50 299 PRO A O 1
ATOM 2386 N N . THR A 1 300 ? 0.589 -13.968 8.013 1.00 58.06 300 THR A N 1
ATOM 2387 C CA . THR A 1 300 ? 1.050 -12.831 7.194 1.00 58.06 300 THR A CA 1
ATOM 2388 C C . THR A 1 300 ? 0.971 -11.482 7.928 1.00 58.06 300 THR A C 1
ATOM 2390 O O . THR A 1 300 ? 1.559 -10.507 7.476 1.00 58.06 300 THR A O 1
ATOM 2393 N N . PHE A 1 301 ? 0.292 -11.420 9.078 1.00 59.62 301 PHE A N 1
ATOM 2394 C CA . PHE A 1 301 ? 0.149 -10.217 9.901 1.00 59.62 301 PHE A CA 1
ATOM 2395 C C . PHE A 1 301 ? 1.329 -9.929 10.847 1.00 59.62 301 PHE A C 1
ATOM 2397 O O . PHE A 1 301 ? 1.452 -8.804 11.329 1.00 59.62 301 PHE A O 1
ATOM 24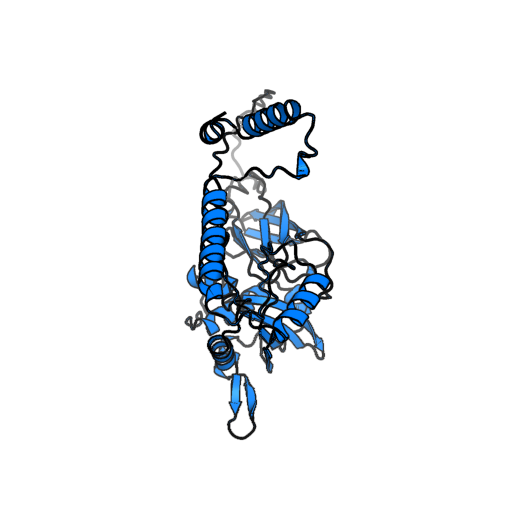04 N N . LEU A 1 302 ? 2.223 -10.891 11.105 1.00 65.06 302 LEU A N 1
ATOM 2405 C CA . LEU A 1 302 ? 3.418 -10.671 11.933 1.00 65.06 302 LEU A CA 1
ATOM 2406 C C . LEU A 1 302 ? 4.589 -10.191 11.065 1.00 65.06 302 LEU A C 1
ATOM 2408 O O . LEU A 1 302 ? 5.521 -10.938 10.769 1.00 65.06 302 LEU A O 1
ATOM 2412 N N . GLN A 1 303 ? 4.508 -8.940 10.614 1.00 78.12 303 GLN A N 1
ATOM 2413 C CA . GLN A 1 303 ? 5.567 -8.298 9.836 1.00 78.12 303 GLN A CA 1
ATOM 2414 C C . GLN A 1 303 ? 6.571 -7.622 10.771 1.00 78.12 303 GLN A C 1
ATOM 2416 O O . GLN A 1 303 ? 6.181 -6.905 11.693 1.00 78.12 303 GLN A O 1
ATOM 2421 N N . THR A 1 304 ? 7.864 -7.849 10.535 1.00 85.94 304 THR A N 1
ATOM 2422 C CA . THR A 1 304 ? 8.919 -7.131 11.262 1.00 85.94 304 THR A CA 1
ATOM 2423 C C . THR A 1 304 ? 8.988 -5.675 10.783 1.00 85.94 304 THR A C 1
ATOM 2425 O O . THR A 1 304 ? 8.582 -5.399 9.647 1.00 85.94 304 THR A O 1
ATOM 2428 N N . PRO A 1 305 ? 9.505 -4.736 11.597 1.00 88.94 305 PRO A N 1
ATOM 2429 C CA . PRO A 1 305 ? 9.684 -3.339 11.191 1.00 88.94 305 PRO A CA 1
ATOM 2430 C C . PRO A 1 305 ? 10.382 -3.182 9.833 1.00 88.94 305 PRO A C 1
ATOM 2432 O O . PRO A 1 305 ? 9.927 -2.410 8.994 1.00 88.94 305 PRO A O 1
ATOM 2435 N N . GLU A 1 306 ? 11.404 -3.995 9.558 1.00 90.19 306 GLU A N 1
ATOM 2436 C CA . GLU A 1 306 ? 12.170 -3.958 8.306 1.00 90.19 306 GLU A CA 1
ATOM 2437 C C . GLU A 1 306 ? 11.328 -4.386 7.095 1.00 90.19 306 GLU A C 1
ATOM 2439 O O . GLU A 1 306 ? 11.512 -3.889 5.983 1.00 90.19 306 GLU A O 1
ATOM 2444 N N . ARG A 1 307 ? 10.384 -5.316 7.287 1.00 90.88 307 ARG A N 1
ATOM 2445 C CA . ARG A 1 307 ? 9.456 -5.733 6.225 1.00 90.88 307 ARG A CA 1
ATOM 2446 C C . ARG A 1 307 ? 8.411 -4.675 5.932 1.00 90.88 307 ARG A C 1
ATOM 2448 O O . ARG A 1 307 ? 8.038 -4.511 4.772 1.00 90.88 307 ARG A O 1
ATOM 2455 N N . ILE A 1 308 ? 7.943 -3.991 6.971 1.00 91.44 308 ILE A N 1
ATOM 2456 C CA . ILE A 1 308 ? 6.992 -2.886 6.850 1.00 91.44 308 ILE A CA 1
ATOM 2457 C C . ILE A 1 308 ? 7.654 -1.746 6.077 1.00 91.44 308 ILE A C 1
ATOM 2459 O O . ILE A 1 308 ? 7.104 -1.298 5.076 1.00 91.44 308 ILE A O 1
ATOM 2463 N N . GLU A 1 309 ? 8.872 -1.359 6.459 1.00 92.44 309 GLU A N 1
ATOM 2464 C CA . GLU A 1 309 ? 9.651 -0.343 5.747 1.00 92.44 309 GLU A CA 1
ATOM 2465 C C . GLU A 1 309 ? 9.850 -0.726 4.275 1.00 92.44 309 GLU A C 1
ATOM 2467 O O . GLU A 1 309 ? 9.464 0.025 3.381 1.00 92.44 309 GLU A O 1
ATOM 2472 N N . ALA A 1 310 ? 10.318 -1.945 3.995 1.00 93.88 310 ALA A N 1
ATOM 2473 C CA . ALA A 1 310 ? 10.488 -2.415 2.622 1.00 93.88 310 ALA A CA 1
ATOM 2474 C C . ALA A 1 310 ? 9.184 -2.416 1.805 1.00 93.88 310 ALA A C 1
ATOM 2476 O O . ALA A 1 310 ? 9.206 -2.193 0.598 1.00 93.88 310 ALA A O 1
ATOM 2477 N N . ALA A 1 311 ? 8.038 -2.695 2.428 1.00 93.88 311 ALA A N 1
ATOM 2478 C CA . ALA A 1 311 ? 6.742 -2.645 1.759 1.00 93.88 311 ALA A CA 1
ATOM 2479 C C . ALA A 1 311 ? 6.333 -1.208 1.388 1.00 93.88 311 ALA A C 1
ATOM 2481 O O . ALA A 1 311 ? 5.765 -1.001 0.318 1.00 93.88 311 ALA A O 1
ATOM 2482 N N . THR A 1 312 ? 6.677 -0.212 2.213 1.00 91.62 312 THR A N 1
ATOM 2483 C CA . THR A 1 312 ? 6.424 1.213 1.907 1.00 91.62 312 THR A CA 1
ATOM 2484 C C . THR A 1 312 ? 7.289 1.766 0.770 1.00 91.62 312 THR A C 1
ATOM 2486 O O . THR A 1 312 ? 6.975 2.806 0.199 1.00 91.62 312 THR A O 1
ATOM 2489 N N . GLU A 1 313 ? 8.350 1.055 0.389 1.00 92.62 313 GLU A N 1
ATOM 2490 C CA . GLU A 1 313 ? 9.199 1.408 -0.751 1.00 92.62 313 GLU A CA 1
ATOM 2491 C C . GLU A 1 313 ? 8.611 0.991 -2.111 1.00 92.62 313 GLU A C 1
ATOM 2493 O O . GLU A 1 313 ? 9.117 1.392 -3.162 1.00 92.62 313 GLU A O 1
ATOM 2498 N N . ILE A 1 314 ? 7.555 0.177 -2.121 1.00 94.12 314 ILE A N 1
ATOM 2499 C CA . ILE A 1 314 ? 6.869 -0.222 -3.349 1.00 94.12 314 ILE A CA 1
ATOM 2500 C C . ILE A 1 314 ? 5.746 0.766 -3.623 1.00 94.12 314 ILE A C 1
ATOM 2502 O O . ILE A 1 314 ? 4.811 0.896 -2.835 1.00 94.12 314 ILE A O 1
ATOM 2506 N N . TYR A 1 315 ? 5.810 1.413 -4.783 1.00 92.19 315 TYR A N 1
ATOM 2507 C CA . TYR A 1 315 ? 4.746 2.285 -5.247 1.00 92.19 315 TYR A CA 1
ATOM 2508 C C . TYR A 1 315 ? 3.932 1.596 -6.338 1.00 92.19 315 TYR A C 1
ATOM 2510 O O . TYR A 1 315 ? 4.445 1.344 -7.429 1.00 92.19 315 TYR A O 1
ATOM 2518 N N . ILE A 1 316 ? 2.658 1.330 -6.074 1.00 92.19 316 ILE A N 1
ATOM 2519 C CA . ILE A 1 316 ? 1.699 0.838 -7.061 1.00 92.19 316 ILE A CA 1
ATOM 2520 C C . ILE A 1 316 ? 1.144 2.019 -7.857 1.00 92.19 316 ILE A C 1
ATOM 2522 O O . ILE A 1 316 ? 0.443 2.875 -7.330 1.00 92.19 316 ILE A O 1
ATOM 2526 N N . ASP A 1 317 ? 1.461 2.049 -9.147 1.00 86.75 317 ASP A N 1
ATOM 2527 C CA . ASP A 1 317 ? 1.044 3.107 -10.066 1.00 86.75 317 ASP A CA 1
ATOM 2528 C C . ASP A 1 317 ? -0.393 2.910 -10.531 1.00 86.75 317 ASP A C 1
ATOM 2530 O O . ASP A 1 317 ? -1.241 3.784 -10.374 1.00 86.75 317 ASP A O 1
ATOM 2534 N N . ARG A 1 318 ? -0.670 1.731 -11.092 1.00 86.56 318 ARG A N 1
ATOM 2535 C CA . ARG A 1 318 ? -1.995 1.393 -11.603 1.00 86.56 318 ARG A CA 1
ATOM 2536 C C . ARG A 1 318 ? -2.231 -0.104 -11.614 1.00 86.56 318 ARG A C 1
ATOM 2538 O O . ARG A 1 318 ? -1.297 -0.893 -11.783 1.00 86.56 318 ARG A O 1
ATOM 2545 N N . ILE A 1 319 ? -3.501 -0.463 -11.513 1.00 89.94 319 ILE A N 1
ATOM 2546 C CA . ILE A 1 319 ? -4.001 -1.823 -11.667 1.00 89.94 319 ILE A CA 1
ATOM 2547 C C . ILE A 1 319 ? -5.157 -1.739 -12.656 1.00 89.94 319 ILE A C 1
ATOM 2549 O O . ILE A 1 319 ? -6.097 -0.985 -12.436 1.00 89.94 319 ILE A O 1
ATOM 2553 N N . THR A 1 320 ? -5.055 -2.451 -13.772 1.00 90.81 320 THR A N 1
ATOM 2554 C CA . THR A 1 320 ? -6.061 -2.406 -14.840 1.00 90.81 320 THR A CA 1
ATOM 2555 C C . THR A 1 320 ? -6.355 -3.810 -15.341 1.00 90.81 320 THR A C 1
ATOM 2557 O O . THR A 1 320 ? -5.455 -4.655 -15.349 1.00 90.81 320 THR A O 1
ATOM 2560 N N . ASP A 1 321 ? -7.576 -4.049 -15.817 1.00 91.44 321 ASP A N 1
ATOM 2561 C CA . ASP A 1 321 ? -7.883 -5.269 -16.563 1.00 91.44 321 ASP A CA 1
ATOM 2562 C C . ASP A 1 321 ? -6.979 -5.364 -17.809 1.00 91.44 321 ASP A C 1
ATOM 2564 O O . ASP A 1 321 ? -6.708 -4.374 -18.494 1.00 91.44 321 ASP A O 1
ATOM 2568 N N . ASN A 1 322 ? -6.450 -6.557 -18.061 1.00 92.00 322 ASN A N 1
ATOM 2569 C CA . ASN A 1 322 ? -5.644 -6.893 -19.233 1.00 92.00 322 ASN A CA 1
ATOM 2570 C C . ASN A 1 322 ? -6.396 -7.845 -20.185 1.00 92.00 322 ASN A C 1
ATOM 2572 O O . ASN A 1 322 ? -5.810 -8.359 -21.141 1.00 92.00 322 ASN A O 1
ATOM 2576 N N . GLY A 1 323 ? -7.683 -8.086 -19.925 1.00 90.94 323 GLY A N 1
ATOM 2577 C CA . GLY A 1 323 ? -8.523 -9.040 -20.628 1.00 90.94 323 GLY A CA 1
ATOM 2578 C C . GLY A 1 323 ? -8.262 -10.481 -20.190 1.00 90.94 323 GLY A C 1
ATOM 2579 O O . GLY A 1 323 ? -7.256 -10.808 -19.560 1.00 90.94 323 GLY A O 1
ATOM 2580 N N . SER A 1 324 ? -9.178 -11.384 -20.552 1.00 89.75 324 SER A N 1
ATOM 2581 C CA . SER A 1 324 ? -9.081 -12.825 -20.243 1.00 89.75 324 SER A CA 1
ATOM 2582 C C . SER A 1 324 ? -8.930 -13.147 -18.745 1.00 89.75 324 SER A C 1
ATOM 2584 O O . SER A 1 324 ? -8.314 -14.150 -18.388 1.00 89.75 324 SER A O 1
ATOM 2586 N N . GLY A 1 325 ? -9.464 -12.296 -17.860 1.00 91.75 325 GLY A N 1
ATOM 2587 C CA . GLY A 1 325 ? -9.349 -12.464 -16.407 1.00 91.75 325 GLY A CA 1
ATOM 2588 C C . GLY A 1 325 ? -7.941 -12.212 -15.858 1.00 91.75 325 GLY A C 1
ATOM 2589 O O . GLY A 1 325 ? -7.602 -12.725 -14.790 1.00 91.75 325 GLY A O 1
ATOM 2590 N N . GLN A 1 326 ? -7.110 -11.462 -16.586 1.00 94.88 326 GLN A N 1
ATOM 2591 C CA . GLN A 1 326 ? -5.761 -11.087 -16.172 1.00 94.88 326 GLN A CA 1
ATOM 2592 C C . GLN A 1 326 ? -5.699 -9.628 -15.731 1.00 94.88 326 GLN A C 1
ATOM 2594 O O . GLN A 1 326 ? -6.382 -8.770 -16.274 1.00 94.88 326 GLN A O 1
ATOM 2599 N N . THR A 1 327 ? -4.788 -9.326 -14.814 1.00 94.81 327 THR A N 1
ATOM 2600 C CA . THR A 1 327 ? -4.518 -7.960 -14.356 1.00 94.81 327 THR A CA 1
ATOM 2601 C C . THR A 1 327 ? -3.172 -7.480 -14.879 1.00 94.81 327 THR A C 1
ATOM 2603 O O . THR A 1 327 ? -2.160 -8.170 -14.736 1.00 94.81 327 THR A O 1
ATOM 2606 N N . LEU A 1 328 ? -3.135 -6.262 -15.421 1.00 94.56 328 LEU A N 1
ATOM 2607 C CA . LEU A 1 328 ? -1.908 -5.503 -15.639 1.00 94.56 328 LEU A CA 1
ATOM 2608 C C . LEU A 1 328 ? -1.650 -4.619 -14.414 1.00 94.56 328 LEU A C 1
ATOM 2610 O O . LEU A 1 328 ? -2.319 -3.608 -14.211 1.00 94.56 328 LEU A O 1
ATOM 2614 N N . LEU A 1 329 ? -0.641 -4.980 -13.625 1.00 94.50 329 LEU A N 1
ATOM 2615 C CA . LEU A 1 329 ? -0.186 -4.203 -12.474 1.00 94.50 329 LEU A CA 1
ATOM 2616 C C . LEU A 1 329 ? 1.094 -3.454 -12.840 1.00 94.50 329 LEU A C 1
ATOM 2618 O O . LEU A 1 329 ? 2.071 -4.059 -13.288 1.00 94.50 329 LEU A O 1
ATOM 2622 N N . GLN A 1 330 ? 1.111 -2.139 -12.639 1.00 92.50 330 GLN A N 1
ATOM 2623 C CA . GLN A 1 330 ? 2.311 -1.323 -12.794 1.00 92.50 330 GLN A CA 1
ATOM 2624 C C . GLN A 1 330 ? 2.759 -0.746 -11.464 1.00 92.50 330 GLN A C 1
ATOM 2626 O O . GLN A 1 330 ? 1.943 -0.349 -10.636 1.00 92.50 330 GLN A O 1
ATOM 2631 N N . TRP A 1 331 ? 4.071 -0.681 -11.285 1.00 93.19 331 TRP A N 1
ATOM 2632 C CA . TRP A 1 331 ? 4.680 -0.201 -10.056 1.00 93.19 331 TRP A CA 1
ATOM 2633 C C . TRP A 1 331 ? 6.088 0.337 -10.322 1.00 93.19 331 TRP A C 1
ATOM 2635 O O . TRP A 1 331 ? 6.675 0.087 -11.383 1.00 93.19 331 TRP A O 1
ATOM 2645 N N . TRP A 1 332 ? 6.641 1.065 -9.361 1.00 90.19 332 TRP A N 1
ATOM 2646 C CA . TRP A 1 332 ? 8.046 1.467 -9.358 1.00 90.19 332 TRP A CA 1
ATOM 2647 C C . TRP A 1 332 ? 8.657 1.339 -7.964 1.00 90.19 332 TRP A C 1
ATOM 2649 O O . TRP A 1 332 ? 7.955 1.285 -6.953 1.00 90.19 332 TRP A O 1
ATOM 2659 N N . ASP A 1 333 ? 9.982 1.268 -7.934 1.00 90.88 333 ASP A N 1
ATOM 2660 C CA . ASP A 1 333 ? 10.770 1.199 -6.712 1.00 90.88 333 ASP A CA 1
ATOM 2661 C C . ASP A 1 333 ? 11.028 2.628 -6.216 1.00 90.88 333 ASP A C 1
ATOM 2663 O O . ASP A 1 333 ? 11.782 3.386 -6.830 1.00 90.88 333 ASP A O 1
ATOM 2667 N N . ALA A 1 334 ? 10.376 3.023 -5.121 1.00 87.81 334 ALA A N 1
ATOM 2668 C CA . ALA A 1 334 ? 10.470 4.378 -4.580 1.00 87.81 334 ALA A CA 1
ATOM 2669 C C . ALA A 1 334 ? 11.863 4.704 -4.018 1.00 87.81 334 ALA A C 1
ATOM 2671 O O . ALA A 1 334 ? 12.159 5.867 -3.752 1.00 87.81 334 ALA A O 1
ATOM 2672 N N . THR A 1 335 ? 12.726 3.699 -3.856 1.00 86.75 335 THR A N 1
ATOM 2673 C CA . THR A 1 335 ? 14.097 3.902 -3.383 1.00 86.75 335 THR A CA 1
ATOM 2674 C C . THR A 1 335 ? 15.071 4.350 -4.465 1.00 86.75 335 THR A C 1
ATOM 2676 O O . THR A 1 335 ? 16.180 4.790 -4.149 1.00 86.75 335 THR A O 1
ATOM 2679 N N . VAL A 1 336 ? 14.700 4.210 -5.739 1.00 84.31 336 VAL A N 1
ATOM 2680 C CA . VAL A 1 336 ? 15.472 4.753 -6.857 1.00 84.31 336 VAL A CA 1
ATOM 2681 C C . VAL A 1 336 ? 15.124 6.231 -6.974 1.00 84.31 336 VAL A C 1
ATOM 2683 O O . VAL A 1 336 ? 13.948 6.599 -7.008 1.00 84.31 336 VAL A O 1
ATOM 2686 N N . SER A 1 337 ? 16.145 7.087 -7.039 1.00 80.44 337 SER A N 1
ATOM 2687 C CA . SER A 1 337 ? 15.913 8.519 -7.193 1.00 80.44 337 SER A CA 1
ATOM 2688 C C . SER A 1 337 ? 15.107 8.811 -8.449 1.00 80.44 337 SER A C 1
ATOM 2690 O O . SER A 1 337 ? 15.324 8.204 -9.493 1.00 80.44 337 SER A O 1
ATOM 2692 N N . ARG A 1 338 ? 14.214 9.795 -8.362 1.00 76.56 338 ARG A N 1
ATOM 2693 C CA . ARG A 1 338 ? 13.462 10.298 -9.515 1.00 76.56 338 ARG A CA 1
ATOM 2694 C C . ARG A 1 338 ? 14.280 11.276 -10.362 1.00 76.56 338 ARG A C 1
ATOM 2696 O O . ARG A 1 338 ? 13.982 11.434 -11.537 1.00 76.56 338 ARG A O 1
ATOM 2703 N N . SER A 1 339 ? 15.311 11.900 -9.783 1.00 72.19 339 SER A N 1
ATOM 2704 C CA . SER A 1 339 ? 16.159 12.882 -10.473 1.00 72.19 339 SER A CA 1
ATOM 2705 C C . SER A 1 339 ? 17.276 12.257 -11.308 1.00 72.19 339 SER A C 1
ATOM 2707 O O . SER A 1 339 ? 17.736 12.876 -12.257 1.00 72.19 339 SER A O 1
ATOM 2709 N N . HIS A 1 340 ? 17.715 11.037 -10.982 1.00 73.81 340 HIS A N 1
ATOM 2710 C CA . HIS A 1 340 ? 18.786 10.350 -11.704 1.00 73.81 340 HIS A CA 1
ATOM 2711 C C . HIS A 1 340 ? 18.427 8.890 -11.968 1.00 73.81 340 HIS A C 1
ATOM 2713 O O . HIS A 1 340 ? 17.941 8.187 -11.082 1.00 73.81 340 HIS A O 1
ATOM 2719 N N . CYS A 1 341 ? 18.679 8.427 -13.191 1.00 76.25 341 CYS A N 1
ATOM 2720 C CA . CYS A 1 341 ? 18.451 7.040 -13.580 1.00 76.25 341 CYS A CA 1
ATOM 2721 C C . CYS A 1 341 ? 19.590 6.151 -13.055 1.00 76.25 341 CYS A C 1
ATOM 2723 O O . CYS A 1 341 ? 20.650 6.062 -13.671 1.00 76.25 341 CYS A O 1
ATOM 2725 N N . ASP A 1 342 ? 19.384 5.488 -11.912 1.00 85.38 342 ASP A N 1
ATOM 2726 C CA . ASP A 1 342 ? 20.295 4.442 -11.426 1.00 85.38 342 ASP A CA 1
ATOM 2727 C C . ASP A 1 342 ? 20.030 3.131 -12.181 1.00 85.38 342 ASP A C 1
ATOM 2729 O O . ASP A 1 342 ? 19.348 2.217 -11.706 1.00 85.38 342 ASP A O 1
ATOM 2733 N N . GLU A 1 343 ? 20.558 3.059 -13.403 1.00 85.94 343 GLU A N 1
ATOM 2734 C CA . GLU A 1 343 ? 20.377 1.915 -14.295 1.00 85.94 343 GLU A CA 1
ATOM 2735 C C . GLU A 1 343 ? 20.860 0.604 -13.658 1.00 85.94 343 GLU A C 1
ATOM 2737 O O . GLU A 1 343 ? 20.224 -0.437 -13.824 1.00 85.94 343 GLU A O 1
ATOM 2742 N N . LYS A 1 344 ? 21.938 0.640 -12.865 1.00 88.75 344 LYS A N 1
ATOM 2743 C CA . LYS A 1 344 ? 22.471 -0.551 -12.192 1.00 88.75 344 LYS A CA 1
ATOM 2744 C C . LYS A 1 344 ? 21.466 -1.110 -11.189 1.00 88.75 344 LYS A C 1
ATOM 2746 O O . LYS A 1 344 ? 21.229 -2.320 -11.160 1.00 88.75 344 LYS A O 1
ATOM 2751 N N . ARG A 1 345 ? 20.859 -0.250 -10.370 1.00 89.12 345 ARG A N 1
ATOM 2752 C CA . ARG A 1 345 ? 19.842 -0.658 -9.394 1.00 89.12 345 ARG A CA 1
ATOM 2753 C C . ARG A 1 345 ? 18.558 -1.118 -10.069 1.00 89.12 345 ARG A C 1
ATOM 2755 O O . ARG A 1 345 ? 18.010 -2.152 -9.685 1.00 89.12 345 ARG A O 1
ATOM 2762 N N . ILE A 1 346 ? 18.122 -0.401 -11.100 1.00 89.38 346 ILE A N 1
ATOM 2763 C CA . ILE A 1 346 ? 16.958 -0.760 -11.911 1.00 89.38 346 ILE A CA 1
ATOM 2764 C C . ILE A 1 346 ? 17.150 -2.144 -12.549 1.00 89.38 346 ILE A C 1
ATOM 2766 O O . ILE A 1 346 ? 16.305 -3.030 -12.395 1.00 89.38 346 ILE A O 1
ATOM 2770 N N . ASN A 1 347 ? 18.293 -2.373 -13.198 1.00 89.06 347 ASN A N 1
ATOM 2771 C CA . ASN A 1 347 ? 18.615 -3.656 -13.814 1.00 89.06 347 ASN A CA 1
ATOM 2772 C C . ASN A 1 347 ? 18.752 -4.764 -12.766 1.00 89.06 347 ASN A C 1
ATOM 2774 O O . ASN A 1 347 ? 18.219 -5.847 -12.974 1.00 89.06 347 ASN A O 1
ATOM 2778 N N . SER A 1 348 ? 19.333 -4.492 -11.594 1.00 91.31 348 SER A N 1
ATOM 2779 C CA . SER A 1 348 ? 19.376 -5.463 -10.491 1.00 91.31 348 SER A CA 1
ATOM 2780 C C . SER A 1 348 ? 17.975 -5.858 -9.997 1.00 91.31 348 SER A C 1
ATOM 2782 O O . SER A 1 348 ? 17.706 -7.033 -9.736 1.00 91.31 348 SER A O 1
ATOM 2784 N N . THR A 1 349 ? 17.047 -4.903 -9.900 1.00 92.44 349 THR A N 1
ATOM 2785 C CA . THR A 1 349 ? 15.644 -5.179 -9.560 1.00 92.44 349 THR A CA 1
ATOM 2786 C C . THR A 1 349 ? 14.945 -5.980 -10.656 1.00 92.44 349 THR A C 1
ATOM 2788 O O . THR A 1 349 ? 14.290 -6.977 -10.351 1.00 92.44 349 THR A O 1
ATOM 2791 N N . LYS A 1 350 ? 15.148 -5.630 -11.929 1.00 92.19 350 LYS A N 1
ATOM 2792 C CA . LYS A 1 350 ? 14.654 -6.401 -13.077 1.00 92.19 350 LYS A CA 1
ATOM 2793 C C . LYS A 1 350 ? 15.181 -7.838 -13.069 1.00 92.19 350 LYS A C 1
ATOM 2795 O O . LYS A 1 350 ? 14.396 -8.779 -13.177 1.00 92.19 350 LYS A O 1
ATOM 2800 N N . GLU A 1 351 ? 16.483 -8.021 -12.878 1.00 92.50 351 GLU A N 1
ATOM 2801 C CA . GLU A 1 351 ? 17.139 -9.326 -12.820 1.00 92.50 351 GLU A CA 1
ATOM 2802 C C . GLU A 1 351 ? 16.620 -10.192 -11.675 1.00 92.50 351 GLU A C 1
ATOM 2804 O O . GLU A 1 351 ? 16.640 -11.408 -11.791 1.00 92.50 351 GLU A O 1
ATOM 2809 N N . ARG A 1 352 ? 16.096 -9.628 -10.582 1.00 93.44 352 ARG A N 1
ATOM 2810 C CA . ARG A 1 352 ? 15.433 -10.444 -9.549 1.00 93.44 352 ARG A CA 1
ATOM 2811 C C . ARG A 1 352 ? 14.141 -11.099 -10.043 1.00 93.44 352 ARG A C 1
ATOM 2813 O O . ARG A 1 352 ? 13.772 -12.154 -9.536 1.00 93.44 352 ARG A O 1
ATOM 2820 N N . MET A 1 353 ? 13.481 -10.515 -11.040 1.00 94.69 353 MET A N 1
ATOM 2821 C CA . MET A 1 353 ? 12.172 -10.958 -11.526 1.00 94.69 353 MET A CA 1
ATOM 2822 C C . MET A 1 353 ? 12.249 -11.755 -12.827 1.00 94.69 353 MET A C 1
ATOM 2824 O O . MET A 1 353 ? 11.491 -12.707 -13.017 1.00 94.69 353 MET A O 1
ATOM 2828 N N . VAL A 1 354 ? 13.164 -11.385 -13.726 1.00 94.38 354 VAL A N 1
ATOM 2829 C CA . VAL A 1 354 ? 13.313 -12.007 -15.047 1.00 94.38 354 VAL A CA 1
ATOM 2830 C C . VAL A 1 354 ? 14.714 -12.557 -15.273 1.00 94.38 354 VAL A C 1
ATOM 2832 O O . VAL A 1 354 ? 15.696 -12.130 -14.667 1.00 94.38 354 VAL A O 1
ATOM 2835 N N . HIS A 1 355 ? 14.807 -13.556 -16.139 1.00 92.06 355 HIS A N 1
ATOM 2836 C CA . HIS A 1 355 ? 16.063 -13.984 -16.739 1.00 92.06 355 HIS A CA 1
ATOM 2837 C C . HIS A 1 355 ? 15.961 -13.785 -18.247 1.00 92.06 355 HIS A C 1
ATOM 2839 O O . HIS A 1 355 ? 14.902 -13.996 -18.845 1.00 92.06 355 HIS A O 1
ATOM 2845 N N . GLN A 1 356 ? 17.061 -13.357 -18.852 1.00 86.88 356 GLN A N 1
ATOM 2846 C CA . GLN A 1 356 ? 17.164 -13.203 -20.292 1.00 86.88 356 GLN A CA 1
ATOM 2847 C C . GLN A 1 356 ? 17.808 -14.462 -20.865 1.00 86.88 356 GLN A C 1
ATOM 2849 O O . GLN A 1 356 ? 18.889 -14.865 -20.436 1.00 86.88 356 GLN A O 1
ATOM 2854 N N . HIS A 1 357 ? 17.154 -15.108 -21.829 1.00 80.44 357 HIS A N 1
ATOM 2855 C CA . HIS A 1 357 ? 17.799 -16.194 -22.560 1.00 80.44 357 HIS A CA 1
ATOM 2856 C C . HIS A 1 357 ? 18.870 -15.616 -23.491 1.00 80.44 357 HIS A C 1
ATOM 2858 O O . HIS A 1 357 ? 18.532 -14.943 -24.465 1.00 80.44 357 HIS A O 1
ATOM 2864 N N . HIS A 1 358 ? 20.141 -15.939 -23.236 1.00 75.88 358 HIS A N 1
ATOM 2865 C CA . HIS A 1 358 ? 21.291 -15.435 -24.002 1.00 75.88 358 HIS A CA 1
ATOM 2866 C C . HIS A 1 358 ? 21.160 -15.603 -25.525 1.00 75.88 358 HIS A C 1
ATOM 2868 O O . HIS A 1 358 ? 21.615 -14.743 -26.267 1.00 75.88 358 HIS A O 1
ATOM 2874 N N . HIS A 1 359 ? 20.512 -16.672 -25.999 1.00 74.19 359 HIS A N 1
ATOM 2875 C CA . HIS A 1 359 ? 20.403 -16.958 -27.436 1.00 74.19 359 HIS A CA 1
ATOM 2876 C C . HIS A 1 359 ? 19.214 -16.298 -28.139 1.00 74.19 359 HIS A C 1
ATOM 2878 O O . HIS A 1 359 ? 19.256 -16.113 -29.347 1.00 74.19 359 HIS A O 1
ATOM 2884 N N . THR A 1 360 ? 18.139 -15.976 -27.418 1.00 79.69 360 THR A N 1
ATOM 2885 C CA . THR A 1 360 ? 16.901 -15.460 -28.035 1.00 79.69 360 THR A CA 1
ATOM 2886 C C . THR A 1 360 ? 16.612 -14.014 -27.654 1.00 79.69 360 THR A C 1
ATOM 2888 O O . THR A 1 360 ? 15.716 -13.403 -28.225 1.00 79.69 360 THR A O 1
ATOM 2891 N N . GLY A 1 361 ? 17.311 -13.475 -26.649 1.00 80.31 361 GLY A N 1
ATOM 2892 C CA . GLY A 1 361 ? 17.017 -12.168 -26.063 1.00 80.31 361 GLY A CA 1
ATOM 2893 C C . GLY A 1 361 ? 15.667 -12.106 -25.340 1.00 80.31 361 GLY A C 1
ATOM 2894 O O . GLY A 1 361 ? 15.335 -11.068 -24.773 1.00 80.31 361 GLY A O 1
ATOM 2895 N N . VAL A 1 362 ? 14.895 -13.201 -25.327 1.00 84.56 362 VAL A N 1
ATOM 2896 C CA . VAL A 1 362 ? 13.561 -13.253 -24.731 1.00 84.56 362 VAL A CA 1
ATOM 2897 C C . VAL A 1 362 ? 13.685 -13.270 -23.214 1.00 84.56 362 VAL A C 1
ATOM 2899 O O . VAL A 1 362 ? 14.317 -14.151 -22.625 1.00 84.56 362 VAL A O 1
ATOM 2902 N N . GLU A 1 363 ? 13.033 -12.300 -22.584 1.00 88.38 363 GLU A N 1
ATOM 2903 C CA . GLU A 1 363 ? 12.897 -12.222 -21.136 1.00 88.38 363 GLU A CA 1
ATOM 2904 C C . GLU A 1 363 ? 11.768 -13.136 -20.665 1.00 88.38 363 GLU A C 1
ATOM 2906 O O . GLU A 1 363 ? 10.627 -13.044 -21.130 1.00 88.38 363 GLU A O 1
ATOM 2911 N N . LYS A 1 364 ? 12.087 -14.016 -19.716 1.00 92.06 364 LYS A N 1
ATOM 2912 C CA . LYS A 1 364 ? 11.122 -14.893 -19.055 1.00 92.06 364 LYS A CA 1
ATOM 2913 C C . LYS A 1 364 ? 11.128 -14.644 -17.556 1.00 92.06 364 LYS A C 1
ATOM 2915 O O . LYS A 1 364 ? 12.169 -14.376 -16.955 1.00 92.06 364 LYS A O 1
ATOM 2920 N N . VAL A 1 365 ? 9.957 -14.777 -16.941 1.00 95.50 365 VAL A N 1
ATOM 2921 C CA . VAL A 1 365 ? 9.810 -14.713 -15.484 1.00 95.50 365 VAL A CA 1
ATOM 2922 C C . VAL A 1 365 ? 10.676 -15.804 -14.849 1.00 95.50 365 VAL A C 1
ATOM 2924 O O . VAL A 1 365 ? 10.678 -16.949 -15.305 1.00 95.50 365 VAL A O 1
ATOM 2927 N N . ARG A 1 366 ? 11.462 -15.457 -13.827 1.00 95.44 366 ARG A N 1
ATOM 2928 C CA . ARG A 1 366 ? 12.258 -16.443 -13.084 1.00 95.44 366 ARG A CA 1
ATOM 2929 C C . ARG A 1 366 ? 11.331 -17.379 -12.318 1.00 95.44 366 ARG A C 1
ATOM 2931 O O . ARG A 1 366 ? 10.413 -16.921 -11.642 1.00 95.44 366 ARG A O 1
ATOM 2938 N N . HIS A 1 367 ? 11.618 -18.679 -12.372 1.00 93.31 367 HIS A N 1
ATOM 2939 C CA . HIS A 1 367 ? 10.839 -19.686 -11.648 1.00 93.31 367 HIS A CA 1
ATOM 2940 C C . HIS A 1 367 ? 10.797 -19.398 -10.140 1.00 93.31 367 HIS A C 1
ATOM 2942 O O . HIS A 1 367 ? 9.719 -19.371 -9.554 1.00 93.31 367 HIS A O 1
ATOM 2948 N N . GLU A 1 368 ? 11.950 -19.086 -9.538 1.00 92.31 368 GLU A N 1
ATOM 2949 C CA . GLU A 1 368 ? 12.037 -18.733 -8.115 1.00 92.31 368 GLU A CA 1
ATOM 2950 C C . GLU A 1 368 ? 11.209 -17.491 -7.773 1.00 92.31 368 GLU A C 1
ATOM 2952 O O . GLU A 1 368 ? 10.474 -17.497 -6.793 1.00 92.31 368 GLU A O 1
ATOM 2957 N N . PHE A 1 369 ? 11.248 -16.450 -8.609 1.00 95.06 369 PHE A N 1
ATOM 2958 C CA . PHE A 1 369 ? 10.423 -15.258 -8.408 1.00 95.06 369 PHE A CA 1
ATOM 2959 C C . PHE A 1 369 ? 8.926 -15.605 -8.423 1.00 95.06 369 PHE A C 1
ATOM 2961 O O . PHE A 1 369 ? 8.203 -15.259 -7.489 1.00 95.06 369 PHE A O 1
ATOM 2968 N N . ALA A 1 370 ? 8.466 -16.347 -9.436 1.00 94.06 370 ALA A N 1
ATOM 2969 C CA . ALA A 1 370 ? 7.067 -16.761 -9.542 1.00 94.06 370 ALA A CA 1
ATOM 2970 C C . ALA A 1 370 ? 6.629 -17.631 -8.349 1.00 94.06 370 ALA A C 1
ATOM 2972 O O . ALA A 1 370 ? 5.538 -17.448 -7.808 1.00 94.06 370 ALA A O 1
ATOM 2973 N N . LYS A 1 371 ? 7.500 -18.540 -7.894 1.00 92.19 371 LYS A N 1
ATOM 2974 C CA . LYS A 1 371 ? 7.267 -19.387 -6.718 1.00 92.19 371 LYS A CA 1
ATOM 2975 C C . LYS A 1 371 ? 7.128 -18.563 -5.435 1.00 92.19 371 LYS A C 1
ATOM 2977 O O . LYS A 1 371 ? 6.257 -18.859 -4.622 1.00 92.19 371 LYS A O 1
ATOM 2982 N N . GLN A 1 372 ? 7.952 -17.529 -5.259 1.00 91.25 372 GLN A N 1
ATOM 2983 C CA . GLN A 1 372 ? 7.935 -16.678 -4.064 1.00 91.25 372 GLN A CA 1
ATOM 2984 C C . GLN A 1 372 ? 6.742 -15.716 -4.020 1.00 91.25 372 GLN A C 1
ATOM 2986 O O . GLN A 1 372 ? 6.147 -15.515 -2.955 1.00 91.25 372 GLN A O 1
ATOM 2991 N N . MET A 1 373 ? 6.343 -15.179 -5.178 1.00 93.38 373 MET A N 1
ATOM 2992 C CA . MET A 1 373 ? 5.082 -14.443 -5.309 1.00 93.38 373 MET A CA 1
ATOM 2993 C C . MET A 1 373 ? 3.890 -15.324 -4.919 1.00 93.38 373 MET A C 1
ATOM 2995 O O . MET A 1 373 ? 2.956 -14.852 -4.282 1.00 93.38 373 MET A O 1
ATOM 2999 N N . GLY A 1 374 ? 3.963 -16.626 -5.191 1.00 90.62 374 GLY A N 1
ATOM 3000 C CA . GLY A 1 374 ? 2.953 -17.592 -4.780 1.00 90.62 374 GLY A CA 1
ATOM 3001 C C . GLY A 1 374 ? 1.841 -17.757 -5.812 1.00 90.62 374 GLY A C 1
ATOM 3002 O O . GLY A 1 374 ? 1.626 -16.919 -6.689 1.00 90.62 374 GLY A O 1
ATOM 3003 N N . ALA A 1 375 ? 1.127 -18.878 -5.709 1.00 90.81 375 ALA A N 1
ATOM 3004 C CA . ALA A 1 375 ? 0.126 -19.281 -6.694 1.00 90.81 375 ALA A CA 1
ATOM 3005 C C . ALA A 1 375 ? -1.040 -18.285 -6.810 1.00 90.81 375 ALA A C 1
ATOM 3007 O O . ALA A 1 375 ? -1.628 -18.165 -7.881 1.00 90.81 375 ALA A O 1
ATOM 3008 N N . GLN A 1 376 ? -1.348 -17.536 -5.744 1.00 91.00 376 GLN A N 1
ATOM 3009 C CA . GLN A 1 376 ? -2.415 -16.536 -5.771 1.00 91.00 376 GLN A CA 1
ATOM 3010 C C . GLN A 1 376 ? -2.100 -15.304 -6.632 1.00 91.00 376 GLN A C 1
ATOM 3012 O O . GLN A 1 376 ? -3.027 -14.572 -6.956 1.00 91.00 376 GLN A O 1
ATOM 3017 N N . PHE A 1 377 ? -0.833 -15.080 -7.000 1.00 93.69 377 PHE A N 1
ATOM 3018 C CA . PHE A 1 377 ? -0.381 -13.963 -7.838 1.00 93.69 377 PHE A CA 1
ATOM 3019 C C . PHE A 1 377 ? 0.349 -14.463 -9.085 1.00 93.69 377 PHE A C 1
ATOM 3021 O O . PHE A 1 377 ? 1.339 -13.857 -9.483 1.00 93.69 377 PHE A O 1
ATOM 3028 N N . HIS A 1 378 ? -0.073 -15.592 -9.668 1.00 93.75 378 HIS A N 1
ATOM 3029 C CA . HIS A 1 378 ? 0.634 -16.240 -10.776 1.00 93.75 378 HIS A CA 1
ATOM 3030 C C . HIS A 1 378 ? 1.072 -15.230 -11.859 1.00 93.75 378 HIS A C 1
ATOM 3032 O O . HIS A 1 378 ? 0.250 -14.683 -12.596 1.00 93.75 378 HIS A O 1
ATOM 3038 N N . VAL A 1 379 ? 2.385 -14.966 -11.922 1.00 95.69 379 VAL A N 1
ATOM 3039 C CA . VAL A 1 379 ? 2.968 -13.914 -12.764 1.00 95.69 379 VAL A CA 1
ATOM 3040 C C . VAL A 1 379 ? 3.323 -14.489 -14.130 1.00 95.69 379 VAL A C 1
ATOM 3042 O O . VAL A 1 379 ? 4.267 -15.268 -14.260 1.00 95.69 379 VAL A O 1
ATOM 3045 N N . ARG A 1 380 ? 2.602 -14.067 -15.169 1.00 93.25 380 ARG A N 1
ATOM 3046 C CA . ARG A 1 380 ? 2.824 -14.510 -16.555 1.00 93.25 380 ARG A CA 1
ATOM 3047 C C . ARG A 1 380 ? 3.978 -13.794 -17.224 1.00 93.25 380 ARG A C 1
ATOM 3049 O O . ARG A 1 380 ? 4.750 -14.393 -17.971 1.00 93.25 380 ARG A O 1
ATOM 3056 N N . LYS A 1 381 ? 4.053 -12.484 -17.009 1.00 93.94 381 LYS A N 1
ATOM 3057 C CA . LYS A 1 381 ? 4.988 -11.617 -17.716 1.00 93.94 381 LYS A CA 1
ATOM 3058 C C . LYS A 1 381 ? 5.415 -10.476 -16.823 1.00 93.94 381 LYS A C 1
ATOM 3060 O O . LYS A 1 381 ? 4.586 -9.892 -16.137 1.00 93.94 381 LYS A O 1
ATOM 3065 N N . VAL A 1 382 ? 6.690 -10.130 -16.905 1.00 93.94 382 VAL A N 1
ATOM 3066 C CA . VAL A 1 382 ? 7.238 -8.901 -16.340 1.00 93.94 382 VAL A CA 1
ATOM 3067 C C . VAL A 1 382 ? 7.878 -8.129 -17.489 1.00 93.94 382 VAL A C 1
ATOM 3069 O O . VAL A 1 382 ? 8.568 -8.714 -18.321 1.00 93.94 382 VAL A O 1
ATOM 3072 N N . LYS A 1 383 ? 7.595 -6.833 -17.575 1.00 90.44 383 LYS A N 1
ATOM 3073 C CA . LYS A 1 383 ? 8.200 -5.901 -18.526 1.00 90.44 383 LYS A CA 1
ATOM 3074 C C . LYS A 1 383 ? 8.782 -4.720 -17.769 1.00 90.44 383 LYS A C 1
ATOM 3076 O O . LYS A 1 383 ? 8.220 -4.271 -16.772 1.00 90.44 383 LYS A O 1
ATOM 3081 N N . PHE A 1 384 ? 9.870 -4.192 -18.301 1.00 86.50 384 PHE A N 1
ATOM 3082 C CA . PHE A 1 384 ? 10.484 -2.962 -17.841 1.00 86.50 384 PHE A CA 1
ATOM 3083 C C . PHE A 1 384 ? 10.270 -1.857 -18.879 1.00 86.50 384 PHE A C 1
ATOM 3085 O O . PHE A 1 384 ? 10.461 -2.090 -20.072 1.00 86.50 384 PHE A O 1
ATOM 3092 N N . LYS A 1 385 ? 9.881 -0.662 -18.428 1.00 75.50 385 LYS A N 1
ATOM 3093 C CA . LYS A 1 385 ? 9.844 0.552 -19.246 1.00 75.50 385 LYS A CA 1
ATOM 3094 C C . LYS A 1 385 ? 10.686 1.622 -18.551 1.00 75.50 385 LYS A C 1
ATOM 3096 O O . LYS A 1 385 ? 10.268 2.170 -17.532 1.00 75.50 385 LYS A O 1
ATOM 3101 N N . GLY A 1 386 ? 11.866 1.900 -19.103 1.00 64.31 386 GLY A N 1
ATOM 3102 C CA . GLY A 1 386 ? 12.655 3.069 -18.725 1.00 64.31 386 GLY A CA 1
ATOM 3103 C C . GLY A 1 386 ? 11.952 4.333 -19.211 1.00 64.31 386 GLY A C 1
ATOM 3104 O O . GLY A 1 386 ? 11.521 4.395 -20.365 1.00 64.31 386 GLY A O 1
ATOM 3105 N N . ILE A 1 387 ? 11.790 5.311 -18.327 1.00 58.56 387 ILE A N 1
ATOM 3106 C CA . ILE A 1 387 ? 11.324 6.653 -18.671 1.00 58.56 387 ILE A CA 1
ATOM 3107 C C . ILE A 1 387 ? 12.590 7.507 -18.690 1.00 58.56 387 ILE A C 1
ATOM 3109 O O . ILE A 1 387 ? 12.997 8.070 -17.679 1.00 58.56 387 ILE A O 1
ATOM 3113 N N . PHE A 1 388 ? 13.274 7.505 -19.834 1.00 48.41 388 PHE A N 1
ATOM 3114 C CA . PHE A 1 388 ? 14.470 8.315 -20.032 1.00 48.41 388 PHE A CA 1
ATOM 3115 C C . PHE A 1 388 ? 14.039 9.776 -20.164 1.00 48.41 388 PHE A C 1
ATOM 3117 O O . PHE A 1 388 ? 13.420 10.147 -21.160 1.00 48.41 388 PHE A O 1
ATOM 3124 N N . ILE A 1 389 ? 14.328 10.580 -19.143 1.00 45.78 389 ILE A N 1
ATOM 3125 C CA . ILE A 1 389 ? 14.344 12.038 -19.261 1.00 45.78 389 ILE A CA 1
ATOM 3126 C C . ILE A 1 389 ? 15.741 12.353 -19.807 1.00 45.78 389 ILE A C 1
ATOM 3128 O O . ILE A 1 389 ? 16.726 11.993 -19.161 1.00 45.78 389 ILE A O 1
ATOM 3132 N N . LYS A 1 390 ? 15.809 12.851 -21.045 1.00 36.91 390 LYS A N 1
ATOM 3133 C CA . LYS A 1 390 ? 17.055 13.320 -21.661 1.00 36.91 390 LYS A CA 1
ATOM 3134 C C . LYS A 1 390 ? 17.319 14.752 -21.249 1.00 36.91 390 LYS A C 1
ATOM 3136 O O . LYS A 1 390 ? 16.316 15.496 -21.182 1.00 36.91 390 LYS A O 1
#

Radius of gyration: 30.36 Å; chains: 1; bounding box: 71×84×73 Å

Secondary structure (DSSP, 8-state):
--GGGGGGS-HHHHHHHHHHHHHH-TTS---GGG-----HHHHHHHHHHHHHHHHHHHHHTTS-TT---------TTS--HHHHHHHHHHHTTS------------PPP-----PPP----------------S---PPPPEE-SPPPPEEEETTS-EEEEPPTTSEEETTTEEGGGSEEEEEESSS-GGG--EEEPTTSSEEEE-----SSSS--S-SEEEEEEEEEEE-TT--EEEEEEEEEEEPPPTTSPPPSEEEEEEESS-HHHHHH-HHHHHHHHHHHHHHHHTPPPPPTTS-TT---HHHHHHHHTEEEEEEEE-STT-EEEEEEETTS-SSS--HHHHHHHHHHHEEE-TTT--EEE-HHHHHHH-GGG-EEEEEEEE----

Sequence (390 aa):
MDPRLLNKISIQEQFQTVKTLLSMLKNTQLRMGDVRIFPRSYLERYRLVTKTLYQLASNINNYDNNGVVIALNISCGEIDDPASDIINEVADVLPFQVVEGELRKDRPFIPTTTQIQTTTSATTRTTRRIHQPLNELNKKPILINPIKSFHCSRGILCRLPIDENTFLDPEDGYTSKLSLSVHSIENNNSNNFLVVIPGQNILEGIPVTGEFGEASAKEEEEFTFRLEARDSQNAAHSASFQVFVSRPPLDGPKPNHRYSMVLDVPVERFHSKPEMLRDFVYRLSGILKRFPLPSASSPTFLQTPERIEAATEIYIDRITDNGSGQTLLQWWDATVSRSHCDEKRINSTKERMVHQHHHTGVEKVRHEFAKQMGAQFHVRKVKFKGIFIK

pLDDT: mean 71.18, std 22.57, range [29.64, 96.75]

Foldseek 3Di:
DPPVVLLVDDPVVNVVVVVVVVVVVVPDPDDPVNDDDDDVVVVVVVVVVVVVVVVVVVVCVPPDPPDDDDDDDDDPVRDDPVNVVVVVVVPVPDDDDDDDDDDDDDDDDDDDDDDDDDDDDDDDDDDDDDDDDDDPPFDAKDAPDAQAEAEAEAQFKDKGADDQARIAGPVQGTPLRWDKAKDFPDPPLLQPFWGDQPSGNMIIGHHADDDDPPDPVDQKDKTKMKMWTADPVRRIDIHMYIYIYGYDPPPDQDAQKKKKWKWLAALVCCSNCSVLVVLLLLLLLCLLVVPDQDDPPHDPSPDDPVSSVSSRQKGWDHWDDPPPRIIITMIDGNPQDSVDDPVVSVVSSVVSFWDQDPPPRDIFGDPVSQVSSHPNGRTGDMDMDGNDDD

Organism: Meloidogyne incognita (NCBI:txid6306)

InterPro domains:
  IPR015919 Cadherin-like superfamily [SSF49313] (140-248)
  IPR030398 DG-type SEA domain [PS51699] (254-389)